Protein AF-A0A124FLL8-F1 (afdb_monomer)

Nearest PDB structures (foldseek):
  5emi-assembly1_A  TM=9.693E-01  e=2.199E-19  Nostoc punctiforme PCC 73102
  4rn7-assembly1_A  TM=9.373E-01  e=1.092E-18  Clostridioides difficile 630
  8c2o-assembly2_B  TM=9.063E-01  e=1.412E-16  Escherichia coli
  8c0j-assembly1_A  TM=9.008E-01  e=1.666E-16  Citrobacter rodentium
  5j72-assembly1_A  TM=9.074E-01  e=5.619E-16  Clostridioides difficile 630

Sequence (461 aa):
VAVVQGDVVNLRSGPGTNYQVTGQVTRGTRLEVLGKSGSWYKIVYAGGKTSWIAGWLVKVENTGAYKPPAQSPSTPTNPSVGKQVAVVQGDVVNLRSGPGTNYQITARTTRGAELEVLGKSGDWYKIAYAGGKTSWIAGWLVKVKTVPVPAPPPQRGSGRPVFELAAETGEGKVVLQIRTPVPVSYKILTLGNPDRLVIDLTGLPDGDLPPGGTLSSPLVTDIRTGWFQRDPMVARVACDLGTSRHAVRYRDTLKDDGQTLEVQLLAVDARRDGKIVLDPGHGGSDPGAIGRAGIREKDVNLAVALECARLLREQGFEVVLTRDADYDLDLYERTEIANGEEATVFVSIHSNSNPDPSKQGVSTYYYAPADDPVLGPQAEQRRQLAECIQDALVAATGRPDLGLYQAKFAVLRTSAMPSVLVEIAFLSNPEEENLLGQEWFQKQAAKAIAQGIISYFAGVN

Secondary structure (DSSP, 8-state):
-EEE-SSEEEEESSSSTTSPEEEEEETT-EEEEEEEETTEEEEEETTTEEEEEEGGGEEE---S---PPPP----------PEEEEEE-SSEEEEESSSSTTSPEEEEEETT-EEEEEEEETTEEEEEETTTEEEEEEGGGEEEEEEPPPPPPPPP-------EEEEEEETTEEEEEEE-SS--EEEEEEETTTTEEEEEEESPPSSPPPP-EE---SSEEEEEEEEEEETTEEEEEEEEESS-GGGEEEEEEE-TTSSEEEEEEEE--HHHH-EEEEEE--BTTB---B-TT--BHHHHHHHHHHHHHHHHHHTT-EEEES-SSS----HHHHHHHHHHTT-SEEEEEEEE--SSTT---EEEEE---TT-TTTGGGHHHHHHHHHHHHHHHHHHH---EEEEEE---HHHHS-SS-EEEEEEEETTSHHHHHHHT-HHHHHHHHHHHHHHHHHHHHT--

Structure (mmCIF, N/CA/C/O backbone):
data_AF-A0A124FLL8-F1
#
_entry.id   AF-A0A124FLL8-F1
#
loop_
_atom_site.group_PDB
_atom_site.id
_atom_site.type_symbol
_atom_site.label_atom_id
_atom_site.label_alt_id
_atom_site.label_comp_id
_atom_site.label_asym_id
_atom_site.label_entity_id
_atom_site.label_seq_id
_atom_site.pdbx_PDB_ins_code
_atom_site.Cartn_x
_atom_site.Cartn_y
_atom_site.Cartn_z
_atom_site.occupancy
_atom_site.B_iso_or_equiv
_atom_site.auth_seq_id
_atom_site.auth_comp_id
_atom_site.auth_asym_id
_atom_site.auth_atom_id
_atom_site.pdbx_PDB_model_num
ATOM 1 N N . VAL A 1 1 ? 57.813 -8.450 -27.093 1.00 87.19 1 VAL A N 1
ATOM 2 C CA . VAL A 1 1 ? 56.593 -9.107 -27.640 1.00 87.19 1 VAL A CA 1
ATOM 3 C C . VAL A 1 1 ? 56.514 -10.527 -27.089 1.00 87.19 1 VAL A C 1
ATOM 5 O O . VAL A 1 1 ? 57.555 -11.156 -26.946 1.00 87.19 1 VAL A O 1
ATOM 8 N N . ALA A 1 2 ? 55.327 -11.026 -26.741 1.00 87.44 2 ALA A N 1
ATOM 9 C CA . ALA A 1 2 ? 55.099 -12.411 -26.325 1.00 87.44 2 ALA A CA 1
ATOM 10 C C . ALA A 1 2 ? 54.582 -13.237 -27.512 1.00 87.44 2 ALA A C 1
ATOM 12 O O . ALA A 1 2 ? 53.578 -12.873 -28.121 1.00 87.44 2 ALA A O 1
ATOM 13 N N . VAL A 1 3 ? 55.263 -14.336 -27.840 1.00 92.31 3 VAL A N 1
ATOM 14 C CA . VAL A 1 3 ? 54.891 -15.251 -28.929 1.00 92.31 3 VAL A CA 1
ATOM 15 C C . VAL A 1 3 ? 54.275 -16.513 -28.343 1.00 92.31 3 VAL A C 1
ATOM 17 O O . VAL A 1 3 ? 54.943 -17.246 -27.610 1.00 92.31 3 VAL A O 1
ATOM 20 N N . VAL A 1 4 ? 53.015 -16.779 -28.672 1.00 91.12 4 VAL A N 1
ATOM 21 C CA . VAL A 1 4 ? 52.245 -17.908 -28.133 1.00 91.12 4 VAL A CA 1
ATOM 22 C C . VAL A 1 4 ? 52.830 -19.245 -28.593 1.00 91.12 4 VAL A C 1
ATOM 24 O O . VAL A 1 4 ? 53.023 -19.461 -29.787 1.00 91.12 4 VAL A O 1
ATOM 27 N N . GLN A 1 5 ? 53.114 -20.142 -27.644 1.00 84.38 5 GLN A N 1
ATOM 28 C CA . GLN A 1 5 ? 53.736 -21.448 -27.908 1.00 84.38 5 GLN A CA 1
ATOM 29 C C . GLN A 1 5 ? 52.750 -22.622 -27.844 1.00 84.38 5 GLN A C 1
ATOM 31 O O . GLN A 1 5 ? 53.028 -23.662 -28.434 1.00 84.38 5 GLN A O 1
ATOM 36 N N . GLY A 1 6 ? 51.617 -22.464 -27.152 1.00 66.00 6 GLY A N 1
ATOM 37 C CA . GLY A 1 6 ? 50.551 -23.471 -27.098 1.00 66.00 6 GLY A CA 1
ATOM 38 C C . GLY A 1 6 ? 49.568 -23.349 -28.263 1.00 66.00 6 GLY A C 1
ATOM 39 O O . GLY A 1 6 ? 49.352 -22.249 -28.768 1.00 66.00 6 GLY A O 1
ATOM 40 N N . ASP A 1 7 ? 48.954 -24.462 -28.668 1.00 66.31 7 ASP A N 1
ATOM 41 C CA . ASP A 1 7 ? 48.040 -24.513 -29.821 1.00 66.31 7 ASP A CA 1
ATOM 42 C C . ASP A 1 7 ? 46.820 -23.598 -29.639 1.00 66.31 7 ASP A C 1
ATOM 44 O O . ASP A 1 7 ? 46.488 -22.832 -30.544 1.00 66.31 7 ASP A O 1
ATOM 48 N N . VAL A 1 8 ? 46.233 -23.592 -28.436 1.00 78.38 8 VAL A N 1
ATOM 49 C CA . VAL A 1 8 ? 45.227 -22.618 -27.988 1.00 78.38 8 VAL A CA 1
ATOM 50 C C . VAL A 1 8 ? 45.536 -22.209 -26.550 1.00 78.38 8 VAL A C 1
ATOM 52 O O . VAL A 1 8 ? 45.627 -23.049 -25.656 1.00 78.38 8 VAL A O 1
ATOM 55 N N . VAL A 1 9 ? 45.688 -20.909 -26.310 1.00 75.62 9 VAL A N 1
ATOM 56 C CA . VAL A 1 9 ? 46.027 -20.339 -25.003 1.00 75.62 9 VAL A CA 1
ATOM 57 C C . VAL A 1 9 ? 44.953 -19.353 -24.562 1.00 75.62 9 VAL A C 1
ATOM 59 O O . VAL A 1 9 ? 44.584 -18.439 -25.297 1.00 75.62 9 VAL A O 1
ATOM 62 N N . ASN A 1 10 ? 44.466 -19.532 -23.334 1.00 81.88 10 ASN A N 1
ATOM 63 C CA . ASN A 1 10 ? 43.477 -18.648 -22.722 1.00 81.88 10 ASN A CA 1
ATOM 64 C C . ASN A 1 10 ? 44.103 -17.308 -22.315 1.00 81.88 10 ASN A C 1
ATOM 66 O O . ASN A 1 10 ? 45.117 -17.271 -21.615 1.00 81.88 10 ASN A O 1
ATOM 70 N N . LEU A 1 11 ? 43.428 -16.225 -22.683 1.00 87.31 11 LEU A N 1
ATOM 71 C CA . LEU A 1 11 ? 43.628 -14.883 -22.154 1.00 87.31 11 LEU A CA 1
ATOM 72 C C . LEU A 1 11 ? 42.680 -14.662 -20.971 1.00 87.31 11 LEU A C 1
ATOM 74 O O . LEU A 1 11 ? 41.550 -15.152 -20.995 1.00 87.31 11 LEU A O 1
ATOM 78 N N . ARG A 1 12 ? 43.116 -13.949 -19.932 1.00 85.06 12 ARG A N 1
ATOM 79 C CA . ARG A 1 12 ? 42.357 -13.781 -18.683 1.00 85.06 12 ARG A CA 1
ATOM 80 C C . ARG A 1 12 ? 42.220 -12.330 -18.242 1.00 85.06 12 ARG A C 1
ATOM 82 O O . ARG A 1 12 ? 43.020 -11.472 -18.611 1.00 85.06 12 ARG A O 1
ATOM 89 N N . SER A 1 13 ? 41.215 -12.064 -17.411 1.00 77.94 13 SER A N 1
ATOM 90 C CA . SER A 1 13 ? 40.961 -10.734 -16.844 1.00 77.94 13 SER A CA 1
ATOM 91 C C . SER A 1 13 ? 41.999 -10.297 -15.800 1.00 77.94 13 SER A C 1
ATOM 93 O O . SER A 1 13 ? 42.148 -9.100 -15.569 1.00 77.94 13 SER A O 1
ATOM 95 N N . GLY A 1 14 ? 42.769 -11.227 -15.222 1.00 62.53 14 GLY A N 1
ATOM 96 C CA . GLY A 1 14 ? 43.824 -10.947 -14.240 1.00 62.53 14 GLY A CA 1
ATOM 97 C C . GLY A 1 14 ? 44.962 -11.983 -14.239 1.00 62.53 14 GLY A C 1
ATOM 98 O O . GLY A 1 14 ? 44.850 -13.018 -14.905 1.00 62.53 14 GLY A O 1
ATOM 99 N N . PRO A 1 15 ? 46.069 -11.714 -13.516 1.00 64.06 15 PRO A N 1
ATOM 100 C CA . PRO A 1 15 ? 47.285 -12.533 -13.510 1.00 64.06 15 PRO A CA 1
ATOM 101 C C . PRO A 1 15 ? 47.150 -13.792 -12.634 1.00 64.06 15 PRO A C 1
ATOM 103 O O . PRO A 1 15 ? 47.806 -13.934 -11.603 1.00 64.06 15 PRO A O 1
ATOM 106 N N . GLY A 1 16 ? 46.288 -14.722 -13.041 1.00 57.22 16 GLY A N 1
ATOM 107 C CA . GLY A 1 16 ? 46.071 -15.985 -12.336 1.00 57.22 16 GLY A CA 1
ATOM 108 C C . GLY A 1 16 ? 45.095 -16.908 -13.061 1.00 57.22 16 GLY A C 1
ATOM 109 O O . GLY A 1 16 ? 44.258 -16.467 -13.847 1.00 57.22 16 GLY A O 1
ATOM 110 N N . THR A 1 17 ? 45.176 -18.213 -12.798 1.00 64.31 17 THR A N 1
ATOM 111 C CA . THR A 1 17 ? 44.283 -19.214 -13.413 1.00 64.31 17 THR A CA 1
ATOM 112 C C . THR A 1 17 ? 42.849 -19.165 -12.876 1.00 64.31 17 THR A C 1
ATOM 114 O O . THR A 1 17 ? 41.950 -19.704 -13.518 1.00 64.31 17 THR A O 1
ATOM 117 N N . ASN A 1 18 ? 42.629 -18.495 -11.744 1.00 54.81 18 ASN A N 1
ATOM 118 C CA . ASN A 1 18 ? 41.326 -18.247 -11.123 1.00 54.81 18 ASN A CA 1
ATOM 119 C C . ASN A 1 18 ? 40.569 -17.047 -11.725 1.00 54.81 18 ASN A C 1
ATOM 121 O O . ASN A 1 18 ? 39.385 -16.878 -11.449 1.00 54.81 18 ASN A O 1
ATOM 125 N N . TYR A 1 19 ? 41.218 -16.225 -12.556 1.00 56.25 19 TYR A N 1
ATOM 126 C CA . TYR A 1 19 ? 40.573 -15.094 -13.227 1.00 56.25 19 TYR A CA 1
ATOM 127 C C . TYR A 1 19 ? 39.803 -15.536 -14.475 1.00 56.25 19 TYR A C 1
ATOM 129 O O . TYR A 1 19 ? 40.211 -16.469 -15.172 1.00 56.25 19 TYR A O 1
ATOM 137 N N . GLN A 1 20 ? 38.702 -14.845 -14.777 1.00 61.84 20 GLN A N 1
ATOM 138 C CA . GLN A 1 20 ? 37.812 -15.150 -15.903 1.00 61.84 20 GLN A CA 1
ATOM 139 C C . GLN A 1 20 ? 38.567 -15.160 -17.238 1.00 61.84 20 GLN A C 1
ATOM 141 O O . GLN A 1 20 ? 39.425 -14.310 -17.478 1.00 61.84 20 GLN A O 1
ATOM 146 N N . VAL A 1 21 ? 38.246 -16.115 -18.114 1.00 73.62 21 VAL A N 1
ATOM 147 C CA . VAL A 1 21 ? 38.813 -16.177 -19.470 1.00 73.62 21 VAL A CA 1
ATOM 148 C C . VAL A 1 21 ? 38.137 -15.112 -20.331 1.00 73.62 21 VAL A C 1
ATOM 150 O O . VAL A 1 21 ? 36.924 -15.124 -20.499 1.00 73.62 21 VAL A O 1
ATOM 153 N N . THR A 1 22 ? 38.923 -14.188 -20.874 1.00 68.62 22 THR A N 1
ATOM 154 C CA . THR A 1 22 ? 38.450 -13.046 -21.674 1.00 68.62 22 THR A CA 1
ATOM 155 C C . THR A 1 22 ? 38.654 -13.242 -23.174 1.00 68.62 22 THR A C 1
ATOM 157 O O . THR A 1 22 ? 38.158 -12.448 -23.965 1.00 68.62 22 THR A O 1
ATOM 160 N N . GLY A 1 23 ? 39.388 -14.279 -23.578 1.00 77.44 23 GLY A N 1
ATOM 161 C CA . GLY A 1 23 ? 39.629 -14.613 -24.978 1.00 77.44 23 GLY A CA 1
ATOM 162 C C . GLY A 1 23 ? 40.570 -15.803 -25.129 1.00 77.44 23 GLY A C 1
ATOM 163 O O . GLY A 1 23 ? 41.055 -16.351 -24.140 1.00 77.44 23 GLY A O 1
ATOM 164 N N . GLN A 1 24 ? 40.844 -16.196 -26.369 1.00 80.94 24 GLN A N 1
ATOM 165 C CA . GLN A 1 24 ? 41.816 -17.238 -26.697 1.00 80.94 24 GLN A CA 1
ATOM 166 C C . GLN A 1 24 ? 42.682 -16.796 -27.872 1.00 80.94 24 GLN A C 1
ATOM 168 O O . GLN A 1 24 ? 42.224 -16.071 -28.754 1.00 80.94 24 GLN A O 1
ATOM 173 N N . VAL A 1 25 ? 43.935 -17.234 -27.870 1.00 81.75 25 VAL A N 1
ATOM 174 C CA . VAL A 1 25 ? 44.918 -16.977 -28.928 1.00 81.75 25 VAL A CA 1
ATOM 175 C C . VAL A 1 25 ? 45.597 -18.279 -29.313 1.00 81.75 25 VAL A C 1
ATOM 177 O O . VAL A 1 25 ? 45.772 -19.160 -28.474 1.00 81.75 25 VAL A O 1
ATOM 180 N N . THR A 1 26 ? 45.982 -18.412 -30.575 1.00 84.25 26 THR A N 1
ATOM 181 C CA . THR A 1 26 ? 46.600 -19.637 -31.091 1.00 84.25 26 THR A CA 1
ATOM 182 C C . THR A 1 26 ? 48.111 -19.505 -31.196 1.00 84.25 26 THR A C 1
ATOM 184 O O . THR A 1 26 ? 48.662 -18.397 -31.184 1.00 84.25 26 THR A O 1
ATOM 187 N N . ARG A 1 27 ? 48.792 -20.645 -31.319 1.00 85.12 27 ARG A N 1
ATOM 188 C CA . ARG A 1 27 ? 50.244 -20.727 -31.516 1.00 85.12 27 ARG A CA 1
ATOM 189 C C . ARG A 1 27 ? 50.741 -19.783 -32.610 1.00 85.12 27 ARG A C 1
ATOM 191 O O . ARG A 1 27 ? 50.120 -19.646 -33.658 1.00 85.12 27 ARG A O 1
ATOM 198 N N . GLY A 1 28 ? 51.872 -19.132 -32.356 1.00 81.50 28 GLY A N 1
ATOM 199 C CA . GLY A 1 28 ? 52.483 -18.160 -33.263 1.00 81.50 28 GLY A CA 1
ATOM 200 C C . GLY A 1 28 ? 51.898 -16.748 -33.168 1.00 81.50 28 GLY A C 1
ATOM 201 O O . GLY A 1 28 ? 52.504 -15.818 -33.698 1.00 81.50 28 GLY A O 1
ATOM 202 N N . THR A 1 29 ? 50.786 -16.548 -32.447 1.00 85.94 29 THR A N 1
ATOM 203 C CA . THR A 1 29 ? 50.232 -15.208 -32.213 1.00 85.94 29 THR A CA 1
ATOM 204 C C . THR A 1 29 ? 51.251 -14.349 -31.461 1.00 85.94 29 THR A C 1
ATOM 206 O O . THR A 1 29 ? 51.805 -14.771 -30.443 1.00 85.94 29 THR A O 1
ATOM 209 N N . ARG A 1 30 ? 51.506 -13.137 -31.966 1.00 87.06 30 ARG A N 1
ATOM 210 C CA . ARG A 1 30 ? 52.447 -12.167 -31.391 1.00 87.06 30 ARG A CA 1
ATOM 211 C C . ARG A 1 30 ? 51.663 -11.078 -30.669 1.00 87.06 30 ARG A C 1
ATOM 213 O O . ARG A 1 30 ? 50.846 -10.401 -31.283 1.00 87.06 30 ARG A O 1
ATOM 220 N N . LEU A 1 31 ? 51.910 -10.922 -29.374 1.00 86.44 31 LEU A N 1
ATOM 221 C CA . LEU A 1 31 ? 51.187 -9.996 -28.505 1.00 86.44 31 LEU A CA 1
ATOM 222 C C . LEU A 1 31 ? 52.146 -8.967 -27.910 1.00 86.44 31 LEU A C 1
ATOM 224 O O . LEU A 1 31 ? 53.222 -9.309 -27.405 1.00 86.44 31 LEU A O 1
ATOM 228 N N . GLU A 1 32 ? 51.770 -7.694 -27.967 1.00 86.44 32 GLU A N 1
ATOM 229 C CA . GLU A 1 32 ? 52.513 -6.639 -27.283 1.00 86.44 32 GLU A CA 1
ATOM 230 C C . GLU A 1 32 ? 52.414 -6.850 -25.772 1.00 86.44 32 GLU A C 1
ATOM 232 O O . GLU A 1 32 ? 51.330 -7.122 -25.265 1.00 86.44 32 GLU A O 1
ATOM 237 N N . VAL A 1 33 ? 53.540 -6.746 -25.062 1.00 86.38 33 VAL A N 1
ATOM 238 C CA . VAL A 1 33 ? 53.599 -6.921 -23.606 1.00 86.38 33 VAL A CA 1
ATOM 239 C C . VAL A 1 33 ? 53.700 -5.546 -22.967 1.00 86.38 33 VAL A C 1
ATOM 241 O O . VAL A 1 33 ? 54.680 -4.843 -23.187 1.00 86.38 33 VAL A O 1
ATOM 244 N N . LEU A 1 34 ? 52.706 -5.198 -22.154 1.00 76.94 34 LEU A N 1
ATOM 245 C CA . LEU A 1 34 ? 52.627 -3.931 -21.424 1.00 76.94 34 LEU A CA 1
ATOM 246 C C . LEU A 1 34 ? 53.235 -4.013 -20.021 1.00 76.94 34 LEU A C 1
ATOM 248 O O . LEU A 1 34 ? 53.558 -2.994 -19.422 1.00 76.94 34 LEU A O 1
ATOM 252 N N . GLY A 1 35 ? 53.349 -5.217 -19.460 1.00 69.19 35 GLY A N 1
ATOM 253 C CA . GLY A 1 35 ? 53.880 -5.412 -18.115 1.00 69.19 35 GLY A CA 1
ATOM 254 C C . GLY A 1 35 ? 53.844 -6.868 -17.666 1.00 69.19 35 GLY A C 1
ATOM 255 O O . GLY A 1 35 ? 53.319 -7.739 -18.363 1.00 69.19 35 GLY A O 1
ATOM 256 N N . LYS A 1 36 ? 54.405 -7.136 -16.487 1.00 81.12 36 LYS A N 1
ATOM 257 C CA . LYS A 1 36 ? 54.478 -8.471 -15.881 1.00 81.12 36 LYS A CA 1
ATOM 258 C C . LYS A 1 36 ? 54.015 -8.405 -14.427 1.00 81.12 36 LYS A C 1
ATOM 260 O O . LYS A 1 36 ? 54.376 -7.474 -13.717 1.00 81.12 36 LYS A O 1
ATOM 265 N N . SER A 1 37 ? 53.248 -9.400 -13.990 1.00 56.81 37 SER A N 1
ATOM 266 C CA . SER A 1 37 ? 52.902 -9.610 -12.581 1.00 56.81 37 SER A CA 1
ATOM 267 C C . SER A 1 37 ? 53.002 -11.099 -12.268 1.00 56.81 37 SER A C 1
ATOM 269 O O . SER A 1 37 ? 52.331 -11.922 -12.894 1.00 56.81 37 SER A O 1
ATOM 271 N N . GLY A 1 38 ? 53.919 -11.461 -11.367 1.00 76.44 38 GLY A N 1
ATOM 272 C CA . GLY A 1 38 ? 54.286 -12.857 -11.122 1.00 76.44 38 GLY A CA 1
ATOM 273 C C . GLY A 1 38 ? 54.686 -13.580 -12.415 1.00 76.44 38 GLY A C 1
ATOM 274 O O . GLY A 1 38 ? 55.492 -13.081 -13.199 1.00 76.44 38 GLY A O 1
ATOM 275 N N . SER A 1 39 ? 54.091 -14.745 -12.665 1.00 75.94 39 SER A N 1
ATOM 276 C CA . SER A 1 39 ? 54.329 -15.548 -13.875 1.00 75.94 39 SER A CA 1
ATOM 277 C C . SER A 1 39 ? 53.409 -15.187 -15.051 1.00 75.94 39 SER A C 1
ATOM 279 O O . SER A 1 39 ? 53.240 -16.003 -15.952 1.00 75.94 39 SER A O 1
ATOM 281 N N . TRP A 1 40 ? 52.797 -13.998 -15.059 1.00 86.94 40 TRP A N 1
ATOM 282 C CA . TRP A 1 40 ? 51.835 -13.560 -16.078 1.00 86.94 40 TRP A CA 1
ATOM 283 C C . TRP A 1 40 ? 52.269 -12.271 -16.773 1.00 86.94 40 TRP A C 1
ATOM 285 O O . TRP A 1 40 ? 52.840 -11.376 -16.147 1.00 86.94 40 TRP A O 1
ATOM 295 N N . TYR A 1 41 ? 51.937 -12.153 -18.058 1.00 84.50 41 TYR A N 1
ATOM 296 C CA . TYR A 1 41 ? 52.172 -10.953 -18.860 1.00 84.50 41 TYR A CA 1
ATOM 297 C C . TYR A 1 41 ? 50.857 -10.248 -19.178 1.00 84.50 41 TYR A C 1
ATOM 299 O O . TYR A 1 41 ? 49.911 -10.883 -19.645 1.00 84.50 41 TYR A O 1
ATOM 307 N N . LYS A 1 42 ? 50.812 -8.931 -18.957 1.00 85.31 42 LYS A N 1
ATOM 308 C CA . LYS A 1 42 ? 49.734 -8.065 -19.438 1.00 85.31 42 LYS A CA 1
ATOM 309 C C . LYS A 1 42 ? 50.007 -7.741 -20.899 1.00 85.31 42 LYS A C 1
ATOM 311 O O . LYS A 1 42 ? 51.104 -7.285 -21.221 1.00 85.31 42 LYS A O 1
ATOM 316 N N . ILE A 1 43 ? 49.034 -7.981 -21.767 1.00 91.38 43 ILE A N 1
ATOM 317 C CA . ILE A 1 43 ? 49.177 -7.870 -23.216 1.00 91.38 43 ILE A CA 1
ATOM 318 C C . ILE A 1 43 ? 48.090 -7.006 -23.848 1.00 91.38 43 ILE A C 1
ATOM 320 O O . ILE A 1 43 ? 47.019 -6.847 -23.262 1.00 91.38 43 ILE A O 1
ATOM 324 N N . VAL A 1 44 ? 48.358 -6.475 -25.042 1.00 80.19 44 VAL A N 1
ATOM 325 C CA . VAL A 1 44 ? 47.338 -5.897 -25.934 1.00 80.19 44 VAL A CA 1
ATOM 326 C C . VAL A 1 44 ? 46.910 -6.958 -26.944 1.00 80.19 44 VAL A C 1
ATOM 328 O O . VAL A 1 44 ? 47.756 -7.606 -27.560 1.00 80.19 44 VAL A O 1
ATOM 331 N N . TYR A 1 45 ? 45.603 -7.133 -27.131 1.00 73.50 45 TYR A N 1
ATOM 332 C CA . TYR A 1 45 ? 45.029 -7.998 -28.160 1.00 73.50 45 TYR A CA 1
ATOM 333 C C . TYR A 1 45 ? 43.843 -7.314 -28.858 1.00 73.50 45 TYR A C 1
ATOM 335 O O . TYR A 1 45 ? 43.325 -6.318 -28.361 1.00 73.50 45 TYR A O 1
ATOM 343 N N . ALA A 1 46 ? 43.474 -7.830 -30.038 1.00 54.72 46 ALA A N 1
ATOM 344 C CA . ALA A 1 46 ? 42.323 -7.468 -30.883 1.00 54.72 46 ALA A CA 1
ATOM 345 C C . ALA A 1 46 ? 41.611 -6.133 -30.551 1.00 54.72 46 ALA A C 1
ATOM 347 O O . ALA A 1 46 ? 40.828 -6.038 -29.605 1.00 54.72 46 ALA A O 1
ATOM 348 N N . GLY A 1 47 ? 41.843 -5.105 -31.375 1.00 60.50 47 GLY A N 1
ATOM 349 C CA . GLY A 1 47 ? 41.177 -3.803 -31.232 1.00 60.50 47 GLY A CA 1
ATOM 350 C C . GLY A 1 47 ? 41.694 -2.938 -30.075 1.00 60.50 47 GLY A C 1
ATOM 351 O O . GLY A 1 47 ? 40.977 -2.054 -29.623 1.00 60.50 47 GLY A O 1
ATOM 352 N N . GLY A 1 48 ? 42.910 -3.195 -29.576 1.00 67.75 48 GLY A N 1
ATOM 353 C CA . GLY A 1 48 ? 43.552 -2.380 -28.535 1.00 67.75 48 GLY A CA 1
ATOM 354 C C . GLY A 1 48 ? 43.163 -2.736 -27.094 1.00 67.75 48 GLY A C 1
ATOM 355 O O . GLY A 1 48 ? 43.546 -2.028 -26.166 1.00 67.75 48 GLY A O 1
ATOM 356 N N . LYS A 1 49 ? 42.424 -3.831 -26.874 1.00 72.50 49 LYS A N 1
ATOM 357 C CA . LYS A 1 49 ? 42.006 -4.275 -25.535 1.00 72.50 49 LYS A CA 1
ATOM 358 C C . LYS A 1 49 ? 43.167 -4.920 -24.779 1.00 72.50 49 LYS A C 1
ATOM 360 O O . LYS A 1 49 ? 44.008 -5.588 -25.375 1.00 72.50 49 LYS A O 1
ATOM 365 N N . THR A 1 50 ? 43.194 -4.774 -23.452 1.00 83.25 50 THR A N 1
ATOM 366 C CA . THR A 1 50 ? 44.228 -5.404 -22.609 1.00 83.25 50 THR A CA 1
ATOM 367 C C . THR A 1 50 ? 43.732 -6.681 -21.933 1.00 83.25 50 THR A C 1
ATOM 369 O O . THR A 1 50 ? 42.554 -6.801 -21.601 1.00 83.25 50 THR A O 1
ATOM 372 N N . SER A 1 51 ? 44.620 -7.658 -21.751 1.00 85.44 51 SER A N 1
ATOM 373 C CA . SER A 1 51 ? 44.329 -8.927 -21.068 1.00 85.44 51 SER A CA 1
ATOM 374 C C . SER A 1 51 ? 45.607 -9.557 -20.498 1.00 85.44 51 SER A C 1
ATOM 376 O O . SER A 1 51 ? 46.688 -8.990 -20.646 1.00 85.44 51 SER A O 1
ATOM 378 N N . TRP A 1 52 ? 45.501 -10.704 -19.828 1.00 90.06 52 TRP A N 1
ATOM 379 C CA . TRP A 1 52 ? 46.614 -11.419 -19.207 1.00 90.06 52 TRP A CA 1
ATOM 380 C C . TRP A 1 52 ? 46.836 -12.791 -19.836 1.00 90.06 52 TRP A C 1
ATOM 382 O O . TRP A 1 52 ? 45.892 -13.554 -20.030 1.00 90.06 52 TRP A O 1
ATOM 392 N N . ILE A 1 53 ? 48.096 -13.127 -20.105 1.00 92.56 53 ILE A N 1
ATOM 393 C CA . ILE A 1 53 ? 48.510 -14.433 -20.625 1.00 92.56 53 ILE A CA 1
ATOM 394 C C . ILE A 1 53 ? 49.557 -15.073 -19.712 1.00 92.56 53 ILE A C 1
ATOM 396 O O . ILE A 1 53 ? 50.422 -14.394 -19.151 1.00 92.56 53 ILE A O 1
ATOM 400 N N . ALA A 1 54 ? 49.463 -16.391 -19.549 1.00 82.19 54 ALA A N 1
ATOM 401 C CA . ALA A 1 54 ? 50.378 -17.157 -18.719 1.00 82.19 54 ALA A CA 1
ATOM 402 C C . ALA A 1 54 ? 51.784 -17.186 -19.334 1.00 82.19 54 ALA A C 1
ATOM 404 O O . ALA A 1 54 ? 51.967 -17.587 -20.484 1.00 82.19 54 ALA A O 1
ATOM 405 N N . GLY A 1 55 ? 52.789 -16.790 -18.555 1.00 81.06 55 GLY A N 1
ATOM 406 C CA . GLY A 1 55 ? 54.170 -16.632 -19.009 1.00 81.06 55 GLY A CA 1
ATOM 407 C C . GLY A 1 55 ? 54.837 -17.928 -19.459 1.00 81.06 55 GLY A C 1
ATOM 408 O O . GLY A 1 55 ? 55.691 -17.890 -20.332 1.00 81.06 55 GLY A O 1
ATOM 409 N N . TRP A 1 56 ? 54.408 -19.077 -18.933 1.00 87.31 56 TRP A N 1
ATOM 410 C CA . TRP A 1 56 ? 54.912 -20.395 -19.336 1.00 87.31 56 TRP A CA 1
ATOM 411 C C . TRP A 1 56 ? 54.317 -20.912 -20.657 1.00 87.31 56 TRP A C 1
ATOM 413 O O . TRP A 1 56 ? 54.744 -21.951 -21.148 1.00 87.31 56 TRP A O 1
ATOM 423 N N . LEU A 1 57 ? 53.343 -20.205 -21.245 1.00 87.56 57 LEU A N 1
ATOM 424 C CA . LEU A 1 57 ? 52.730 -20.549 -22.538 1.00 87.56 57 LEU A CA 1
ATOM 425 C C . LEU A 1 57 ? 53.187 -19.628 -23.678 1.00 87.56 57 LEU A C 1
ATOM 427 O O . LEU A 1 57 ? 52.691 -19.731 -24.804 1.00 87.56 57 LEU A O 1
ATOM 431 N N . VAL A 1 58 ? 54.127 -18.723 -23.397 1.00 90.94 58 VAL A N 1
ATOM 432 C CA . VAL A 1 58 ? 54.654 -17.755 -24.357 1.00 90.94 58 VAL A CA 1
ATOM 433 C C . VAL A 1 58 ? 56.177 -17.707 -24.306 1.00 90.94 58 VAL A C 1
ATOM 435 O O . VAL A 1 58 ? 56.788 -17.840 -23.251 1.00 90.94 58 VAL A O 1
ATOM 438 N N . LYS A 1 59 ? 56.801 -17.458 -25.457 1.00 92.44 59 LYS A N 1
ATOM 439 C CA . LYS A 1 59 ? 58.215 -17.095 -25.551 1.00 92.44 59 LYS A CA 1
ATOM 440 C C . LYS A 1 59 ? 58.299 -15.581 -25.699 1.00 92.44 59 LYS A C 1
ATOM 442 O O . LYS A 1 59 ? 57.736 -15.028 -26.643 1.00 92.44 59 LYS A O 1
ATOM 447 N N . VAL A 1 60 ? 58.953 -14.902 -24.761 1.00 85.19 60 VAL A N 1
ATOM 448 C CA . VAL A 1 60 ? 59.133 -13.447 -24.840 1.00 85.19 60 VAL A CA 1
ATOM 449 C C . VAL A 1 60 ? 60.382 -13.133 -25.652 1.00 85.19 60 VAL A C 1
ATOM 451 O O . VAL A 1 60 ? 61.471 -13.602 -25.339 1.00 85.19 60 VAL A O 1
ATOM 454 N N . GLU A 1 61 ? 60.205 -12.325 -26.691 1.00 86.62 61 GLU A N 1
ATOM 455 C CA . GLU A 1 61 ? 61.276 -11.826 -27.549 1.00 86.62 61 GLU A CA 1
ATOM 456 C C . GLU A 1 61 ? 61.432 -10.316 -27.324 1.00 86.62 61 GLU A C 1
ATOM 458 O O . GLU A 1 61 ? 60.456 -9.553 -27.417 1.00 86.62 61 GLU A O 1
ATOM 463 N N . ASN A 1 62 ? 62.661 -9.879 -27.031 1.00 60.19 62 ASN A N 1
ATOM 464 C CA . ASN A 1 62 ? 63.032 -8.466 -27.001 1.00 60.19 62 ASN A CA 1
ATOM 465 C C . ASN A 1 62 ? 63.298 -7.994 -28.430 1.00 60.19 62 ASN A C 1
ATOM 467 O O . ASN A 1 62 ? 64.427 -7.975 -28.907 1.00 60.19 62 ASN A O 1
ATOM 471 N N . THR A 1 63 ? 62.226 -7.637 -29.123 1.00 50.88 63 THR A N 1
ATOM 472 C CA . THR A 1 63 ? 62.285 -6.952 -30.413 1.00 50.88 63 THR A CA 1
ATOM 473 C C . THR A 1 63 ? 61.773 -5.533 -30.205 1.00 50.88 63 THR A C 1
ATOM 475 O O . THR A 1 63 ? 60.671 -5.367 -29.674 1.00 50.88 63 THR A O 1
ATOM 478 N N . GLY A 1 64 ? 62.570 -4.529 -30.584 1.00 46.06 64 GLY A N 1
ATOM 479 C CA . GLY A 1 64 ? 62.176 -3.117 -30.565 1.00 46.06 64 GLY A CA 1
ATOM 480 C C . GLY A 1 64 ? 60.849 -2.859 -31.293 1.00 46.06 64 GLY A C 1
ATOM 481 O O . GLY A 1 64 ? 60.407 -3.682 -32.094 1.00 46.06 64 GLY A O 1
ATOM 482 N N . ALA A 1 65 ? 60.214 -1.736 -30.941 1.00 42.16 65 ALA A N 1
ATOM 483 C CA . ALA A 1 65 ? 58.857 -1.299 -31.290 1.00 42.16 65 ALA A CA 1
ATOM 484 C C . ALA A 1 65 ? 58.237 -1.948 -32.550 1.00 42.16 65 ALA A C 1
ATOM 486 O O . ALA A 1 65 ? 58.576 -1.609 -33.683 1.00 42.16 65 ALA A O 1
ATOM 487 N N . TYR A 1 66 ? 57.275 -2.850 -32.337 1.00 38.72 66 TYR A N 1
ATOM 488 C CA . TYR A 1 66 ? 56.428 -3.414 -33.389 1.00 38.72 66 TYR A CA 1
ATOM 489 C C . TYR A 1 66 ? 55.206 -2.509 -33.604 1.00 38.72 66 TYR A C 1
ATOM 491 O O . TYR A 1 66 ? 54.474 -2.231 -32.658 1.00 38.72 66 TYR A O 1
ATOM 499 N N . LYS A 1 67 ? 54.981 -2.062 -34.845 1.00 35.50 67 LYS A N 1
ATOM 500 C CA . LYS A 1 67 ? 53.827 -1.249 -35.269 1.00 35.50 67 LYS A CA 1
ATOM 501 C C . LYS A 1 67 ? 52.918 -2.122 -36.158 1.00 35.50 67 LYS A C 1
ATOM 503 O O . LYS A 1 67 ? 53.449 -2.753 -37.074 1.00 35.50 67 LYS A O 1
ATOM 508 N N . PRO A 1 68 ? 51.596 -2.210 -35.918 1.00 32.78 68 PRO A N 1
ATOM 509 C CA . PRO A 1 68 ? 50.726 -3.095 -36.695 1.00 32.78 68 PRO A CA 1
ATOM 510 C C . PRO A 1 68 ? 50.517 -2.589 -38.142 1.00 32.78 68 PRO A C 1
ATOM 512 O O . PRO A 1 68 ? 50.553 -1.374 -38.354 1.00 32.78 68 PRO A O 1
ATOM 515 N N . PRO A 1 69 ? 50.290 -3.471 -39.143 1.00 29.69 69 PRO A N 1
ATOM 516 C CA . PRO A 1 69 ? 50.137 -3.060 -40.540 1.00 29.69 69 PRO A CA 1
ATOM 517 C C . PRO A 1 69 ? 48.767 -2.423 -40.825 1.00 29.69 69 PRO A C 1
ATOM 519 O O . PRO A 1 69 ? 47.746 -2.842 -40.280 1.00 29.69 69 PRO A O 1
ATOM 522 N N . ALA A 1 70 ? 48.771 -1.430 -41.718 1.00 28.89 70 ALA A N 1
ATOM 523 C CA . ALA A 1 70 ? 47.608 -0.696 -42.214 1.00 28.89 70 ALA A CA 1
ATOM 524 C C . ALA A 1 70 ? 46.807 -1.474 -43.282 1.00 28.89 70 ALA A C 1
ATOM 526 O O . ALA A 1 70 ? 47.359 -2.283 -44.025 1.00 28.89 70 ALA A O 1
ATOM 527 N N . GLN A 1 71 ? 45.502 -1.187 -43.362 1.00 34.97 71 GLN A N 1
ATOM 528 C CA . GLN A 1 71 ? 44.551 -1.710 -44.356 1.00 34.97 71 GLN A CA 1
ATOM 529 C C . GLN A 1 71 ? 44.814 -1.197 -45.784 1.00 34.97 71 GLN A C 1
ATOM 531 O O . GLN A 1 71 ? 45.231 -0.054 -45.956 1.00 34.97 71 GLN A O 1
ATOM 536 N N . SER A 1 72 ? 44.439 -1.994 -46.795 1.00 24.39 72 SER A N 1
ATOM 537 C CA . SER A 1 72 ? 44.000 -1.581 -48.152 1.00 24.39 72 SER A CA 1
ATOM 538 C C . SER A 1 72 ? 43.448 -2.800 -48.923 1.00 24.39 72 SER A C 1
ATOM 540 O O . SER A 1 72 ? 43.887 -3.910 -48.625 1.00 24.39 72 SER A O 1
ATOM 542 N N . PRO A 1 73 ? 42.646 -2.655 -49.999 1.00 30.25 73 PRO A N 1
ATOM 543 C CA . PRO A 1 73 ? 41.522 -1.748 -50.264 1.00 30.25 73 PRO A CA 1
ATOM 544 C C . PRO A 1 73 ? 40.217 -2.520 -50.614 1.00 30.25 73 PRO A C 1
ATOM 546 O O . PRO A 1 73 ? 40.225 -3.714 -50.902 1.00 30.25 73 PRO A O 1
ATOM 549 N N . SER A 1 74 ? 39.077 -1.828 -50.604 1.00 35.62 74 SER A N 1
ATOM 550 C CA . SER A 1 74 ? 37.766 -2.327 -51.045 1.00 35.62 74 SER A CA 1
ATOM 551 C C . SER A 1 74 ? 37.611 -2.314 -52.571 1.00 35.62 74 SER A C 1
ATOM 553 O O . SER A 1 74 ? 38.023 -1.362 -53.231 1.00 35.62 74 SER A O 1
ATOM 555 N N . THR A 1 75 ? 36.948 -3.327 -53.141 1.00 22.75 75 THR A N 1
ATOM 556 C CA . THR A 1 75 ? 36.103 -3.217 -54.356 1.00 22.75 75 THR A CA 1
ATOM 557 C C . THR A 1 75 ? 35.206 -4.465 -54.503 1.00 22.75 75 THR A C 1
ATOM 559 O O . THR A 1 75 ? 35.403 -5.437 -53.777 1.00 22.75 75 THR A O 1
ATOM 562 N N . PRO A 1 76 ? 34.110 -4.399 -55.282 1.00 42.84 76 PRO A N 1
ATOM 563 C CA . PRO A 1 76 ? 32.756 -4.621 -54.792 1.00 42.84 76 PRO A CA 1
ATOM 564 C C . PRO A 1 76 ? 32.228 -6.018 -55.132 1.00 42.84 76 PRO A C 1
ATOM 566 O O . PRO A 1 76 ? 32.608 -6.586 -56.150 1.00 42.84 76 PRO A O 1
ATOM 569 N N . THR A 1 77 ? 31.288 -6.536 -54.340 1.00 25.11 77 THR A N 1
ATOM 570 C CA . THR A 1 77 ? 30.128 -7.325 -54.810 1.00 25.11 77 THR A CA 1
ATOM 571 C C . THR A 1 77 ? 29.278 -7.760 -53.620 1.00 25.11 77 THR A C 1
ATOM 573 O O . THR A 1 77 ? 29.771 -8.332 -52.653 1.00 25.11 77 THR A O 1
ATOM 576 N N . ASN A 1 78 ? 27.975 -7.497 -53.707 1.00 36.66 78 ASN A N 1
ATOM 577 C CA . ASN A 1 78 ? 26.968 -8.222 -52.939 1.00 36.66 78 ASN A CA 1
ATOM 578 C C . ASN A 1 78 ? 27.044 -9.705 -53.340 1.00 36.66 78 ASN A C 1
ATOM 580 O O . ASN A 1 78 ? 27.022 -10.009 -54.535 1.00 36.66 78 ASN A O 1
ATOM 584 N N . PRO A 1 79 ? 27.075 -10.619 -52.364 1.00 32.84 79 PRO A N 1
ATOM 585 C CA . PRO A 1 79 ? 25.997 -11.594 -52.305 1.00 32.84 79 PRO A CA 1
ATOM 586 C C . PRO A 1 79 ? 25.410 -11.690 -50.893 1.00 32.84 79 PRO A C 1
ATOM 588 O O . PRO A 1 79 ? 26.116 -11.742 -49.888 1.00 32.84 79 PRO A O 1
ATOM 591 N N . SER A 1 80 ? 24.085 -11.737 -50.838 1.00 41.53 80 SER A N 1
ATOM 592 C CA . SER A 1 80 ? 23.274 -12.040 -49.664 1.00 41.53 80 SER A CA 1
ATOM 593 C C . SER A 1 80 ? 23.675 -13.389 -49.054 1.00 41.53 80 SER A C 1
ATOM 595 O O . SER A 1 80 ? 23.286 -14.453 -49.534 1.00 41.53 80 SER A O 1
ATOM 597 N N . VAL A 1 81 ? 24.456 -13.359 -47.972 1.00 48.25 81 VAL A N 1
ATOM 598 C CA . VAL A 1 81 ? 24.777 -14.562 -47.193 1.00 48.25 81 VAL A CA 1
ATOM 599 C C . VAL A 1 81 ? 23.547 -14.923 -46.359 1.00 48.25 81 VAL A C 1
ATOM 601 O O . VAL A 1 81 ? 23.131 -14.164 -45.485 1.00 48.25 81 VAL A O 1
ATOM 604 N N . GLY A 1 82 ? 22.926 -16.065 -46.659 1.00 58.62 82 GLY A N 1
ATOM 605 C CA . GLY A 1 82 ? 21.796 -16.585 -45.889 1.00 58.62 82 GLY A CA 1
ATOM 606 C C . GLY A 1 82 ? 22.174 -16.898 -44.435 1.00 58.62 82 GLY A C 1
ATOM 607 O O . GLY A 1 82 ? 23.299 -17.304 -44.142 1.00 58.62 82 GLY A O 1
ATOM 608 N N . LYS A 1 83 ? 21.218 -16.729 -43.521 1.00 75.75 83 LYS A N 1
ATOM 609 C CA . LYS A 1 83 ? 21.362 -17.017 -42.088 1.00 75.75 83 LYS A CA 1
ATOM 610 C C . LYS A 1 83 ? 21.314 -18.530 -41.853 1.00 75.75 83 LYS A C 1
ATOM 612 O O . LYS A 1 83 ? 20.477 -19.216 -42.435 1.00 75.75 83 LYS A O 1
ATOM 617 N N . GLN A 1 84 ? 22.192 -19.072 -41.007 1.00 86.69 84 GLN A N 1
ATOM 618 C CA . GLN A 1 84 ? 22.151 -20.492 -40.635 1.00 86.69 84 GLN A CA 1
ATOM 619 C C . GLN A 1 84 ? 21.216 -20.714 -39.443 1.00 86.69 84 GLN A C 1
ATOM 621 O O . GLN A 1 84 ? 21.285 -20.006 -38.441 1.00 86.69 84 GLN A O 1
ATOM 626 N N . VAL A 1 85 ? 20.351 -21.720 -39.547 1.00 88.38 85 VAL A N 1
ATOM 627 C CA . VAL A 1 85 ? 19.374 -22.098 -38.520 1.00 88.38 85 VAL A CA 1
ATOM 628 C C . VAL A 1 85 ? 19.517 -23.584 -38.214 1.00 88.38 85 VAL A C 1
ATOM 630 O O . VAL A 1 85 ? 19.490 -24.412 -39.122 1.00 88.38 85 VAL A O 1
ATOM 633 N N . ALA A 1 86 ? 19.654 -23.924 -36.936 1.00 89.69 86 ALA A N 1
ATOM 634 C CA . ALA A 1 86 ? 19.664 -25.282 -36.417 1.00 89.69 86 ALA A CA 1
ATOM 635 C C . ALA A 1 86 ? 18.237 -25.700 -36.035 1.00 89.69 86 ALA A C 1
ATOM 637 O O . ALA A 1 86 ? 17.652 -25.145 -35.107 1.00 89.69 86 ALA A O 1
ATOM 638 N N . VAL A 1 87 ? 17.684 -26.686 -36.747 1.00 90.75 87 VAL A N 1
ATOM 639 C CA . VAL A 1 87 ? 16.357 -27.255 -36.473 1.00 90.75 87 VAL A CA 1
ATOM 640 C C . VAL A 1 87 ? 16.502 -28.467 -35.560 1.00 90.75 87 VAL A C 1
ATOM 642 O O . VAL A 1 87 ? 17.112 -29.467 -35.950 1.00 90.75 87 VAL A O 1
ATOM 645 N N . VAL A 1 88 ? 15.937 -28.397 -34.359 1.00 89.50 88 VAL A N 1
ATOM 646 C CA . VAL A 1 88 ? 16.061 -29.430 -33.319 1.00 89.50 88 VAL A CA 1
ATOM 647 C C . VAL A 1 88 ? 15.342 -30.720 -33.724 1.00 89.50 88 VAL A C 1
ATOM 649 O O . VAL A 1 88 ? 14.175 -30.694 -34.108 1.00 89.50 88 VAL A O 1
ATOM 652 N N . GLN A 1 89 ? 16.033 -31.861 -33.635 1.00 84.31 89 GLN A N 1
ATOM 653 C CA . GLN A 1 89 ? 15.515 -33.173 -34.056 1.00 84.31 89 GLN A CA 1
ATOM 654 C C . GLN A 1 89 ? 15.114 -34.089 -32.888 1.00 84.31 89 GLN A C 1
ATOM 656 O O . GLN A 1 89 ? 14.380 -35.047 -33.105 1.00 84.31 89 GLN A O 1
ATOM 661 N N . GLY A 1 90 ? 15.593 -33.826 -31.669 1.00 65.56 90 GLY A N 1
ATOM 662 C CA . GLY A 1 90 ? 15.249 -34.607 -30.473 1.00 65.56 90 GLY A CA 1
ATOM 663 C C . GLY A 1 90 ? 14.046 -34.035 -29.724 1.00 65.56 90 GLY A C 1
ATOM 664 O O . GLY A 1 90 ? 13.843 -32.825 -29.739 1.00 65.56 90 GLY A O 1
ATOM 665 N N . ASP A 1 91 ? 13.274 -34.886 -29.043 1.00 63.94 91 ASP A N 1
ATOM 666 C CA . ASP A 1 91 ? 12.036 -34.478 -28.353 1.00 63.94 91 ASP A CA 1
ATOM 667 C C . ASP A 1 91 ? 12.294 -33.450 -27.247 1.00 63.94 91 ASP A C 1
ATOM 669 O O . ASP A 1 91 ? 11.588 -32.447 -27.166 1.00 63.94 91 ASP A O 1
ATOM 673 N N . VAL A 1 92 ? 13.359 -33.651 -26.464 1.00 78.94 92 VAL A N 1
ATOM 674 C CA . VAL A 1 92 ? 13.894 -32.671 -25.511 1.00 78.94 92 VAL A CA 1
ATOM 675 C C . VAL A 1 92 ? 15.417 -32.650 -25.630 1.00 78.94 92 VAL A C 1
ATOM 677 O O . VAL A 1 92 ? 16.085 -33.662 -25.418 1.00 78.94 92 VAL A O 1
ATOM 680 N N . VAL A 1 93 ? 15.986 -31.489 -25.954 1.00 73.62 93 VAL A N 1
ATOM 681 C CA . VAL A 1 93 ? 17.425 -31.289 -26.155 1.00 73.62 93 VAL A CA 1
ATOM 682 C C . VAL A 1 93 ? 17.964 -30.262 -25.164 1.00 73.62 93 VAL A C 1
ATOM 684 O O . VAL A 1 93 ? 17.419 -29.172 -25.008 1.00 73.62 93 VAL A O 1
ATOM 687 N N . ASN A 1 94 ? 19.059 -30.610 -24.486 1.00 79.44 94 ASN A N 1
ATOM 688 C CA . ASN A 1 94 ? 19.734 -29.715 -23.549 1.00 79.44 94 ASN A CA 1
ATOM 689 C C . ASN A 1 94 ? 20.578 -28.672 -24.295 1.00 79.44 94 ASN A C 1
ATOM 691 O O . ASN A 1 94 ? 21.399 -29.023 -25.144 1.00 79.44 94 ASN A O 1
ATOM 695 N N . LEU A 1 95 ? 20.429 -27.412 -23.899 1.00 85.44 95 LEU A N 1
ATOM 696 C CA . LEU A 1 95 ? 21.284 -26.294 -24.283 1.00 85.44 95 LEU A CA 1
ATOM 697 C C . LEU A 1 95 ? 22.311 -26.064 -23.171 1.00 85.44 95 LEU A C 1
ATOM 699 O O . LEU A 1 95 ? 21.951 -26.081 -21.992 1.00 85.44 95 LEU A O 1
ATOM 703 N N . ARG A 1 96 ? 23.588 -25.895 -23.518 1.00 81.25 96 ARG A N 1
ATOM 704 C CA . ARG A 1 96 ? 24.698 -25.885 -22.555 1.00 81.25 96 ARG A CA 1
ATOM 705 C C . ARG A 1 96 ? 25.509 -24.599 -22.579 1.00 81.25 96 ARG A C 1
ATOM 707 O O . ARG A 1 96 ? 25.623 -23.930 -23.599 1.00 81.25 96 ARG A O 1
ATOM 714 N N . SER A 1 97 ? 26.149 -24.285 -21.456 1.00 70.75 97 SER A N 1
ATOM 715 C CA . SER A 1 97 ? 27.000 -23.096 -21.323 1.00 70.75 97 SER A CA 1
ATOM 716 C C . SER A 1 97 ? 28.274 -23.141 -22.181 1.00 70.75 97 SER A C 1
ATOM 718 O O . SER A 1 97 ? 28.903 -22.103 -22.384 1.00 70.75 97 SER A O 1
ATOM 720 N N . GLY A 1 98 ? 28.641 -24.305 -22.727 1.00 62.59 98 GLY A N 1
ATOM 721 C CA . GLY A 1 98 ? 29.789 -24.483 -23.614 1.00 62.59 98 GLY A CA 1
ATOM 722 C C . GLY A 1 98 ? 29.684 -25.722 -24.516 1.00 62.59 98 GLY A C 1
ATOM 723 O O . GLY A 1 98 ? 28.770 -26.535 -24.345 1.00 62.59 98 GLY A O 1
ATOM 724 N N . PRO A 1 99 ? 30.608 -25.866 -25.485 1.00 63.19 99 PRO A N 1
ATOM 725 C CA . PRO A 1 99 ? 30.595 -26.921 -26.497 1.00 63.19 99 PRO A CA 1
ATOM 726 C C . PRO A 1 99 ? 31.088 -28.269 -25.941 1.00 63.19 99 PRO A C 1
ATOM 728 O O . PRO A 1 99 ? 32.210 -28.696 -26.207 1.00 63.19 99 PRO A O 1
ATOM 731 N N . GLY A 1 100 ? 30.258 -28.942 -25.140 1.00 58.19 100 GLY A N 1
ATOM 732 C CA . GLY A 1 100 ? 30.567 -30.261 -24.582 1.00 58.19 100 GLY A CA 1
ATOM 733 C C . GLY A 1 100 ? 29.505 -30.771 -23.606 1.00 58.19 100 GLY A C 1
ATOM 734 O O . GLY A 1 100 ? 28.766 -29.995 -23.003 1.00 58.19 100 GLY A O 1
ATOM 735 N N . THR A 1 101 ? 29.426 -32.089 -23.409 1.00 60.72 101 THR A N 1
ATOM 736 C CA . THR A 1 101 ? 28.449 -32.715 -22.492 1.00 60.72 101 THR A CA 1
ATOM 737 C C . THR A 1 101 ? 28.756 -32.481 -21.009 1.00 60.72 101 THR A C 1
ATOM 739 O O . THR A 1 101 ? 27.876 -32.667 -20.171 1.00 60.72 101 THR A O 1
ATOM 742 N N . ASN A 1 102 ? 29.970 -32.034 -20.689 1.00 53.38 102 ASN A N 1
ATOM 743 C CA . ASN A 1 102 ? 30.434 -31.660 -19.353 1.00 53.38 102 ASN A CA 1
ATOM 744 C C . ASN A 1 102 ? 30.069 -30.217 -18.948 1.00 53.38 102 ASN A C 1
ATOM 746 O O . ASN A 1 102 ? 30.235 -29.854 -17.786 1.00 53.38 102 ASN A O 1
ATOM 750 N N . TYR A 1 103 ? 29.574 -29.391 -19.875 1.00 56.47 103 TYR A N 1
ATOM 751 C CA . TYR A 1 103 ? 29.126 -28.030 -19.575 1.00 56.47 103 TYR A CA 1
ATOM 752 C C . TYR A 1 103 ? 27.719 -28.019 -18.972 1.00 56.47 103 TYR A C 1
ATOM 754 O O . TYR A 1 103 ? 26.871 -28.840 -19.331 1.00 56.47 103 TYR A O 1
ATOM 762 N N . GLN A 1 104 ? 27.461 -27.063 -18.077 1.00 63.12 104 GLN A N 1
ATOM 763 C CA . GLN A 1 104 ? 26.179 -26.921 -17.384 1.00 63.12 104 GLN A CA 1
ATOM 764 C C . GLN A 1 104 ? 25.025 -26.741 -18.370 1.00 63.12 104 GLN A C 1
ATOM 766 O O . GLN A 1 104 ? 25.155 -26.030 -19.368 1.00 63.12 104 GLN A O 1
ATOM 771 N N . ILE A 1 105 ? 23.893 -27.380 -18.078 1.00 74.31 105 ILE A N 1
ATOM 772 C CA . ILE A 1 105 ? 22.660 -27.208 -18.847 1.00 74.31 105 ILE A CA 1
ATOM 773 C C . ILE A 1 105 ? 22.085 -25.840 -18.481 1.00 74.31 105 ILE A C 1
ATOM 775 O O . ILE A 1 105 ? 21.738 -25.602 -17.330 1.00 74.31 105 ILE A O 1
ATOM 779 N N . THR A 1 106 ? 22.001 -24.936 -19.452 1.00 76.81 106 THR A N 1
ATOM 780 C CA . THR A 1 106 ? 21.473 -23.579 -19.260 1.00 76.81 106 THR A CA 1
ATOM 781 C C . THR A 1 106 ? 19.992 -23.477 -19.602 1.00 76.81 106 THR A C 1
ATOM 783 O O . THR A 1 106 ? 19.322 -22.577 -19.114 1.00 76.81 106 THR A O 1
ATOM 786 N N . ALA A 1 107 ? 19.495 -24.359 -20.473 1.00 81.50 107 ALA A N 1
ATOM 787 C CA . ALA A 1 107 ? 18.096 -24.421 -20.889 1.00 81.50 107 ALA A CA 1
ATOM 788 C C . ALA A 1 107 ? 17.798 -25.765 -21.574 1.00 81.50 107 ALA A C 1
ATOM 790 O O . ALA A 1 107 ? 18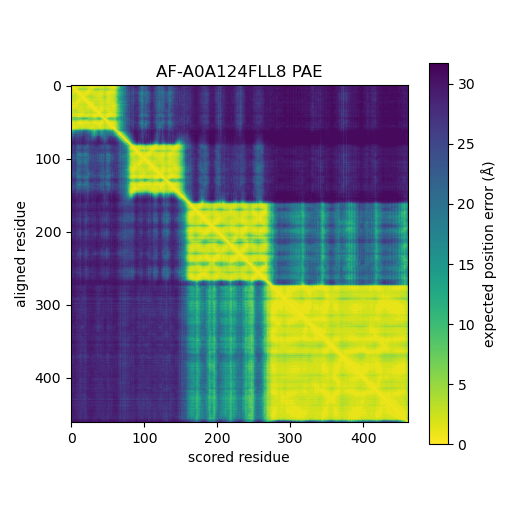.703 -26.561 -21.841 1.00 81.50 107 ALA A O 1
ATOM 791 N N . ARG A 1 108 ? 16.526 -26.013 -21.891 1.00 83.75 108 ARG A N 1
ATOM 792 C CA . ARG A 1 108 ? 16.089 -27.118 -22.753 1.00 83.75 108 ARG A CA 1
ATOM 793 C C . ARG A 1 108 ? 15.234 -26.575 -23.889 1.00 83.75 108 ARG A C 1
ATOM 795 O O . ARG A 1 108 ? 14.585 -25.547 -23.742 1.00 83.75 108 ARG A O 1
ATOM 802 N N . THR A 1 109 ? 15.258 -27.270 -25.012 1.00 83.62 109 THR A N 1
ATOM 803 C CA . THR A 1 109 ? 14.442 -26.989 -26.194 1.00 83.62 109 THR A CA 1
ATOM 804 C C . THR A 1 109 ? 13.831 -28.293 -26.703 1.00 83.62 109 THR A C 1
ATOM 806 O O . THR A 1 109 ? 14.196 -29.366 -26.222 1.00 83.62 109 THR A O 1
ATOM 809 N N . THR A 1 110 ? 12.893 -28.223 -27.638 1.00 85.06 110 THR A N 1
ATOM 810 C CA . THR A 1 110 ? 12.117 -29.374 -28.110 1.00 85.06 110 THR A CA 1
ATOM 811 C C . THR A 1 110 ? 12.193 -29.513 -29.625 1.00 85.06 110 THR A C 1
ATOM 813 O O . THR A 1 110 ? 12.622 -28.599 -30.335 1.00 85.06 110 THR A O 1
ATOM 816 N N . ARG A 1 111 ? 11.808 -30.689 -30.128 1.00 85.00 111 ARG A N 1
ATOM 817 C CA . ARG A 1 111 ? 11.796 -31.010 -31.560 1.00 85.00 111 ARG A CA 1
ATOM 818 C C . ARG A 1 111 ? 11.070 -29.927 -32.362 1.00 85.00 111 ARG A C 1
ATOM 820 O O . ARG A 1 111 ? 9.990 -29.486 -31.987 1.00 85.00 111 ARG A O 1
ATOM 827 N N . GLY A 1 112 ? 11.652 -29.539 -33.492 1.00 79.69 112 GLY A N 1
ATOM 828 C CA . GLY A 1 112 ? 11.094 -28.536 -34.398 1.00 79.69 112 GLY A CA 1
ATOM 829 C C . GLY A 1 112 ? 11.463 -27.094 -34.053 1.00 79.69 112 GLY A C 1
ATOM 830 O O . GLY A 1 112 ? 11.279 -26.228 -34.901 1.00 79.69 112 GLY A O 1
ATOM 831 N N . ALA A 1 113 ? 12.038 -26.826 -32.875 1.00 83.06 113 ALA A N 1
ATOM 832 C CA . ALA A 1 113 ? 12.546 -25.497 -32.560 1.00 83.06 113 ALA A CA 1
ATOM 833 C C . ALA A 1 113 ? 13.645 -25.080 -33.551 1.00 83.06 113 ALA A C 1
ATOM 835 O O . ALA A 1 113 ? 14.542 -25.863 -33.882 1.00 83.06 113 ALA A O 1
ATOM 836 N N . GLU A 1 114 ? 13.569 -23.834 -34.010 1.00 88.56 114 GLU A N 1
ATOM 837 C CA . GLU A 1 114 ? 14.513 -23.242 -34.951 1.00 88.56 114 GLU A CA 1
ATOM 838 C C . GLU A 1 114 ? 15.394 -22.231 -34.217 1.00 88.56 114 GLU A C 1
ATOM 840 O O . GLU A 1 114 ? 14.914 -21.214 -33.723 1.00 88.56 114 GLU A O 1
ATOM 845 N N . LEU A 1 115 ? 16.690 -22.529 -34.116 1.00 87.19 115 LEU A N 1
ATOM 846 C CA . LEU A 1 115 ? 17.651 -21.717 -33.374 1.00 87.19 115 LEU A CA 1
ATOM 847 C C . LEU A 1 115 ? 18.684 -21.128 -34.332 1.00 87.19 115 LEU A C 1
ATOM 849 O O . LEU A 1 115 ? 19.309 -21.853 -35.106 1.00 87.19 115 LEU A O 1
ATOM 853 N N . GLU A 1 116 ? 18.886 -19.815 -34.281 1.00 89.19 116 GLU A N 1
ATOM 854 C CA . GLU A 1 116 ? 19.919 -19.156 -35.081 1.00 89.19 116 GLU 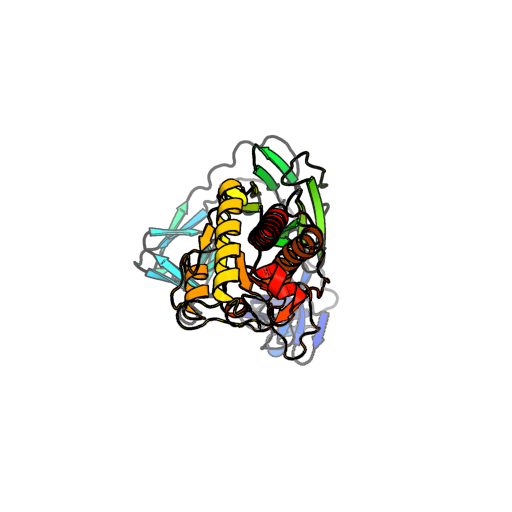A CA 1
ATOM 855 C C . GLU A 1 116 ? 21.306 -19.670 -34.700 1.00 89.19 116 GLU A C 1
ATOM 857 O O . GLU A 1 116 ? 21.668 -19.657 -33.526 1.00 89.19 116 GLU A O 1
ATOM 862 N N . VAL A 1 117 ? 22.098 -20.069 -35.695 1.00 84.81 117 VAL A N 1
ATOM 863 C CA . VAL A 1 117 ? 23.489 -20.485 -35.519 1.00 84.81 117 VAL A CA 1
ATOM 864 C C . VAL A 1 117 ? 24.392 -19.259 -35.598 1.00 84.81 117 VAL A C 1
ATOM 866 O O . VAL A 1 117 ? 24.526 -18.630 -36.643 1.00 84.81 117 VAL A O 1
ATOM 869 N N . LEU A 1 118 ? 25.052 -18.957 -34.483 1.00 76.62 118 LEU A N 1
ATOM 870 C CA . LEU A 1 118 ? 25.994 -17.847 -34.331 1.00 76.62 118 LEU A CA 1
ATOM 871 C C . LEU A 1 118 ? 27.453 -18.275 -34.542 1.00 76.62 118 LEU A C 1
ATOM 873 O O . LEU A 1 118 ? 28.339 -17.437 -34.687 1.00 76.62 118 LEU A O 1
ATOM 877 N N . GLY A 1 119 ? 27.728 -19.579 -34.496 1.00 72.44 119 GLY A N 1
ATOM 878 C CA . GLY A 1 119 ? 29.067 -20.127 -34.685 1.00 72.44 119 GLY A CA 1
ATOM 879 C C . GLY A 1 119 ? 29.134 -21.627 -34.417 1.00 72.44 119 GLY A C 1
ATOM 880 O O . GLY A 1 119 ? 28.153 -22.245 -34.002 1.00 72.44 119 GLY A O 1
ATOM 881 N N . LYS A 1 120 ? 30.308 -22.220 -34.635 1.00 75.38 120 LYS A N 1
ATOM 882 C CA . LYS A 1 120 ? 30.571 -23.649 -34.424 1.00 75.38 120 LYS A CA 1
ATOM 883 C C . LYS A 1 120 ? 31.910 -23.837 -33.709 1.00 75.38 120 LYS A C 1
ATOM 885 O O . LYS A 1 120 ? 32.865 -23.125 -34.002 1.00 75.38 120 LYS A O 1
ATOM 890 N N . SER A 1 121 ? 31.976 -24.790 -32.784 1.00 55.09 121 SER A N 1
ATOM 891 C CA . SER A 1 121 ? 33.207 -25.225 -32.117 1.00 55.09 121 SER A CA 1
ATOM 892 C C . SER A 1 121 ? 33.167 -26.739 -31.952 1.00 55.09 121 SER A C 1
ATOM 894 O O . SER A 1 121 ? 32.281 -27.265 -31.277 1.00 55.09 121 SER A O 1
ATOM 896 N N . GLY A 1 122 ? 34.077 -27.446 -32.628 1.00 73.31 122 GLY A N 1
ATOM 897 C CA . GLY A 1 122 ? 33.982 -28.900 -32.781 1.00 73.31 122 GLY A CA 1
ATOM 898 C C . GLY A 1 122 ? 32.622 -29.303 -33.360 1.00 73.31 122 GLY A C 1
ATOM 899 O O . GLY A 1 122 ? 32.143 -28.686 -34.311 1.00 73.31 122 GLY A O 1
ATOM 900 N N . ASP A 1 123 ? 31.967 -30.280 -32.739 1.00 70.25 123 ASP A N 1
ATOM 901 C CA . ASP A 1 123 ? 30.634 -30.752 -33.136 1.00 70.25 123 ASP A CA 1
ATOM 902 C C . ASP A 1 123 ? 29.477 -29.970 -32.500 1.00 70.25 123 ASP A C 1
ATOM 904 O O . ASP A 1 123 ? 28.338 -30.425 -32.527 1.00 70.25 123 ASP A O 1
ATOM 908 N N . TRP A 1 124 ? 29.733 -28.797 -31.919 1.00 79.75 124 TRP A N 1
ATOM 909 C CA . TRP A 1 124 ? 28.718 -27.997 -31.234 1.00 79.75 124 TRP A CA 1
ATOM 910 C C . TRP A 1 124 ? 28.446 -26.687 -31.960 1.00 79.75 124 TRP A C 1
ATOM 912 O O . TRP A 1 124 ? 29.369 -25.997 -32.398 1.00 79.75 124 TRP A O 1
ATOM 922 N N . TYR A 1 125 ? 27.172 -26.311 -32.023 1.00 78.25 125 TYR A N 1
ATOM 923 C CA . TYR A 1 125 ? 26.732 -25.029 -32.557 1.00 78.25 125 TYR A CA 1
ATOM 924 C C . TYR A 1 125 ? 26.439 -24.064 -31.417 1.00 78.25 125 TYR A C 1
ATOM 926 O O . TYR A 1 125 ? 25.695 -24.393 -30.491 1.00 78.25 125 TYR A O 1
ATOM 934 N N . LYS A 1 126 ? 27.007 -22.862 -31.498 1.00 82.31 126 LYS A N 1
ATOM 935 C CA . LYS A 1 126 ? 26.602 -21.740 -30.659 1.00 82.31 126 LYS A CA 1
ATOM 936 C C . LYS A 1 126 ? 25.330 -21.164 -31.254 1.00 82.31 126 LYS A C 1
ATOM 938 O O . LYS A 1 126 ? 25.318 -20.828 -32.437 1.00 82.31 126 LYS A O 1
ATOM 943 N N . ILE A 1 127 ? 24.290 -21.046 -30.445 1.00 87.94 127 ILE A N 1
ATOM 944 C CA . ILE A 1 127 ? 22.972 -20.606 -30.881 1.00 87.94 127 ILE A CA 1
ATOM 945 C C . ILE A 1 127 ? 22.485 -19.387 -30.109 1.00 87.94 127 ILE A C 1
ATOM 947 O O . ILE A 1 127 ? 22.866 -19.192 -28.951 1.00 87.94 127 ILE A O 1
ATOM 951 N N . ALA A 1 128 ? 21.654 -18.572 -30.755 1.00 81.38 128 ALA A N 1
ATOM 952 C CA . ALA A 1 128 ? 20.814 -17.595 -30.071 1.00 81.38 128 ALA A CA 1
ATOM 953 C C . ALA A 1 128 ? 19.537 -18.291 -29.582 1.00 81.38 128 ALA A C 1
ATOM 955 O O . ALA A 1 128 ? 18.942 -19.084 -30.313 1.00 81.38 128 ALA A O 1
ATOM 956 N N . TYR A 1 129 ? 19.112 -18.003 -28.354 1.00 69.62 129 TYR A N 1
ATOM 957 C CA . TYR A 1 129 ? 17.812 -18.422 -27.828 1.00 69.62 129 TYR A CA 1
ATOM 958 C C . TYR A 1 129 ? 17.183 -17.288 -27.000 1.00 69.62 129 TYR A C 1
ATOM 960 O O . TYR A 1 129 ? 17.859 -16.310 -26.686 1.00 69.62 129 TYR A O 1
ATOM 968 N N . ALA A 1 130 ? 15.884 -17.414 -26.706 1.00 52.81 130 ALA A N 1
ATOM 969 C CA . ALA A 1 130 ? 14.999 -16.422 -26.077 1.00 52.81 130 ALA A CA 1
ATOM 970 C C . ALA A 1 130 ? 15.676 -15.317 -25.227 1.00 52.81 130 ALA A C 1
ATOM 972 O O . ALA A 1 130 ? 16.472 -15.593 -24.325 1.00 52.81 130 ALA A O 1
ATOM 973 N N . GLY A 1 131 ? 15.301 -14.057 -25.482 1.00 50.03 131 GLY A N 1
ATOM 974 C CA . GLY A 1 131 ? 15.773 -12.892 -24.721 1.00 50.03 131 GLY A CA 1
ATOM 975 C C . GLY A 1 131 ? 17.227 -12.493 -24.999 1.00 50.03 131 GLY A C 1
ATOM 976 O O . GLY A 1 131 ? 17.912 -12.025 -24.094 1.00 50.03 131 GLY A O 1
ATOM 977 N N . GLY A 1 132 ? 17.732 -12.738 -26.215 1.00 59.00 132 GLY A N 1
ATOM 978 C CA . GLY A 1 132 ? 19.087 -12.343 -26.636 1.00 59.00 132 GLY A CA 1
ATOM 979 C C . GLY A 1 132 ? 20.226 -13.164 -26.016 1.00 59.00 132 GLY A C 1
ATOM 980 O O . GLY A 1 132 ? 21.399 -12.815 -26.159 1.00 59.00 132 GLY A O 1
ATOM 981 N N . LYS A 1 133 ? 19.914 -14.264 -25.322 1.00 67.56 133 LYS A N 1
ATOM 982 C CA . LYS A 1 133 ? 20.912 -15.130 -24.686 1.00 67.56 133 LYS A CA 1
ATOM 983 C C . LYS A 1 133 ? 21.540 -16.072 -25.712 1.00 67.56 133 LYS A C 1
ATOM 985 O O . LYS A 1 133 ? 20.926 -16.454 -26.705 1.00 67.56 133 LYS A O 1
ATOM 990 N N . THR A 1 134 ? 22.778 -16.495 -25.451 1.00 78.88 134 THR A N 1
ATOM 991 C CA . THR A 1 134 ? 23.458 -17.506 -26.277 1.00 78.88 134 THR A CA 1
ATOM 992 C C . THR A 1 134 ? 23.708 -18.783 -25.490 1.00 78.88 134 THR A C 1
ATOM 994 O O . THR A 1 134 ? 23.914 -18.744 -24.277 1.00 78.88 134 THR A O 1
ATOM 997 N N . SER A 1 135 ? 23.663 -19.925 -26.170 1.00 80.31 135 SER A N 1
ATOM 998 C CA . SER A 1 135 ? 23.945 -21.241 -25.589 1.00 80.31 135 SER A CA 1
ATOM 999 C C . SER A 1 135 ? 24.548 -22.169 -26.646 1.00 80.31 135 SER A C 1
ATOM 1001 O O . SER A 1 135 ? 24.742 -21.759 -27.788 1.00 80.31 135 SER A O 1
ATOM 1003 N N . TRP A 1 136 ? 24.877 -23.403 -26.276 1.00 87.88 136 TRP A N 1
ATOM 1004 C CA . TRP A 1 136 ? 25.460 -24.404 -27.164 1.00 87.88 136 TRP A CA 1
ATOM 1005 C C . TRP A 1 136 ? 24.557 -25.625 -27.295 1.00 87.88 136 TRP A C 1
ATOM 1007 O O . TRP A 1 136 ? 24.077 -26.166 -26.299 1.00 87.88 136 TRP A O 1
ATOM 1017 N N . ILE A 1 137 ? 24.366 -26.085 -28.529 1.00 88.00 137 ILE A N 1
ATOM 1018 C CA . ILE A 1 137 ? 23.610 -27.295 -28.860 1.00 88.00 137 ILE A CA 1
ATOM 1019 C C . ILE A 1 137 ? 24.498 -28.281 -29.620 1.00 88.00 137 ILE A C 1
ATOM 1021 O O . ILE A 1 137 ? 25.340 -27.890 -30.432 1.00 88.00 137 ILE A O 1
ATOM 1025 N N . ALA A 1 138 ? 24.323 -29.568 -29.335 1.00 72.31 138 ALA A N 1
ATOM 1026 C CA . ALA A 1 138 ? 25.090 -30.622 -29.977 1.00 72.31 138 ALA A CA 1
ATOM 1027 C C . ALA A 1 138 ? 24.664 -30.799 -31.441 1.00 72.31 138 ALA A C 1
ATOM 1029 O O . ALA A 1 138 ? 23.478 -30.943 -31.739 1.00 72.31 138 ALA A O 1
ATOM 1030 N N . GLY A 1 139 ? 25.633 -30.825 -32.352 1.00 74.94 139 GLY A N 1
ATOM 1031 C CA . GLY A 1 139 ? 25.409 -30.875 -33.796 1.00 74.94 139 GLY A CA 1
ATOM 1032 C C . GLY A 1 139 ? 24.687 -32.131 -34.272 1.00 74.94 139 GLY A C 1
ATOM 1033 O O . GLY A 1 139 ? 23.925 -32.060 -35.227 1.00 74.94 139 GLY A O 1
ATOM 1034 N N . TRP A 1 140 ? 24.839 -33.255 -33.568 1.00 83.81 140 TRP A N 1
ATOM 1035 C CA . TRP A 1 140 ? 24.130 -34.504 -33.872 1.00 83.81 140 TRP A CA 1
ATOM 1036 C C . TRP A 1 140 ? 22.646 -34.501 -33.462 1.00 83.81 140 TRP A C 1
ATOM 1038 O O . TRP A 1 140 ? 21.935 -35.457 -33.756 1.00 83.81 140 TRP A O 1
ATOM 1048 N N . LEU A 1 141 ? 22.162 -33.447 -32.791 1.00 83.75 141 LEU A N 1
ATOM 1049 C CA . LEU A 1 141 ? 20.757 -33.294 -32.381 1.00 83.75 141 LEU A CA 1
ATOM 1050 C C . LEU A 1 141 ? 19.995 -32.254 -33.214 1.00 83.75 141 LEU A C 1
ATOM 1052 O O . LEU A 1 141 ? 18.827 -31.975 -32.930 1.00 83.75 141 LEU A O 1
ATOM 1056 N N . VAL A 1 142 ? 20.637 -31.669 -34.228 1.00 89.44 142 VAL A N 1
ATOM 1057 C CA . VAL A 1 142 ? 20.063 -30.609 -35.061 1.00 89.44 142 VAL A CA 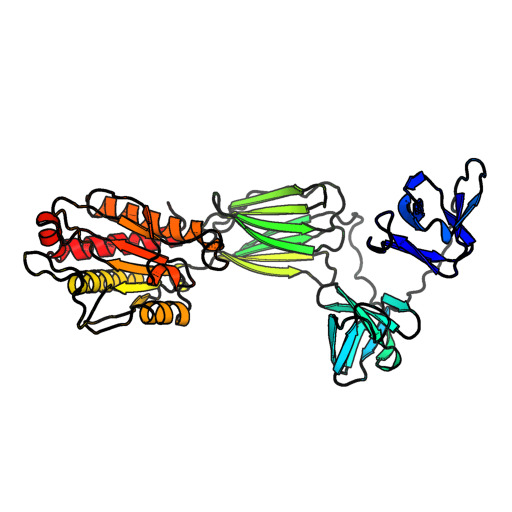1
ATOM 1058 C C . VAL A 1 142 ? 20.323 -30.853 -36.543 1.00 89.44 142 VAL A C 1
ATOM 1060 O O . VAL A 1 142 ? 21.351 -31.400 -36.930 1.00 89.44 142 VAL A O 1
ATOM 1063 N N . LYS A 1 143 ? 19.409 -30.386 -37.394 1.00 92.19 143 LYS A N 1
ATOM 1064 C CA . LYS A 1 143 ? 19.632 -30.259 -38.836 1.00 92.19 143 LYS A CA 1
ATOM 1065 C C . LYS A 1 143 ? 19.818 -28.785 -39.167 1.00 92.19 143 LYS A C 1
ATOM 1067 O O . LYS A 1 143 ? 18.901 -27.995 -38.965 1.00 92.19 143 LYS A O 1
ATOM 1072 N N . VAL A 1 144 ? 20.997 -28.407 -39.655 1.00 88.88 144 VAL A N 1
ATOM 1073 C CA . VAL A 1 144 ? 21.272 -27.013 -40.029 1.00 88.88 144 VAL A CA 1
ATOM 1074 C C . VAL A 1 144 ? 20.777 -26.748 -41.449 1.00 88.88 144 VAL A C 1
ATOM 1076 O O . VAL A 1 144 ? 21.107 -27.495 -42.369 1.00 88.88 144 VAL A O 1
ATOM 1079 N N . LYS A 1 145 ? 19.989 -25.685 -41.627 1.00 85.75 145 LYS A N 1
ATOM 1080 C CA . LYS A 1 145 ? 19.551 -25.165 -42.929 1.00 85.75 145 LYS A CA 1
ATOM 1081 C C . LYS A 1 145 ? 19.975 -23.706 -43.080 1.00 85.75 145 LYS A C 1
ATOM 1083 O O . LYS A 1 145 ? 20.032 -22.966 -42.100 1.00 85.75 145 LYS A O 1
ATOM 1088 N N . THR A 1 146 ? 20.251 -23.295 -44.309 1.00 80.81 146 THR A N 1
ATOM 1089 C CA . THR A 1 146 ? 20.473 -21.886 -44.648 1.00 80.81 146 THR A CA 1
ATOM 1090 C C . THR A 1 146 ? 19.138 -21.282 -45.061 1.00 80.81 146 THR A C 1
ATOM 1092 O O . THR A 1 146 ? 18.501 -21.792 -45.981 1.00 80.81 146 THR A O 1
ATOM 1095 N N . VAL A 1 147 ? 18.707 -20.218 -44.388 1.00 69.12 147 VAL A N 1
ATOM 1096 C CA . VAL A 1 147 ? 17.501 -19.462 -44.745 1.00 69.12 147 VAL A CA 1
ATOM 1097 C C . VAL A 1 147 ? 17.892 -18.122 -45.382 1.00 69.12 147 VAL A C 1
ATOM 1099 O O . VAL A 1 147 ? 18.812 -17.459 -44.890 1.00 69.12 147 VAL A O 1
ATOM 1102 N N . PRO A 1 148 ? 17.245 -17.704 -46.485 1.00 51.78 148 PRO A N 1
ATOM 1103 C CA . PRO A 1 148 ? 17.456 -16.378 -47.057 1.00 51.78 148 PRO A CA 1
ATOM 1104 C C . PRO A 1 148 ? 17.105 -15.298 -46.032 1.00 51.78 148 PRO A C 1
ATOM 1106 O O . PRO A 1 148 ? 16.064 -15.376 -45.381 1.00 51.78 148 PRO A O 1
ATOM 1109 N N . VAL A 1 149 ? 17.962 -14.288 -45.886 1.00 49.06 149 VAL A N 1
ATOM 1110 C CA . VAL A 1 149 ? 17.631 -13.103 -45.085 1.00 49.06 149 VAL A CA 1
ATOM 1111 C C . VAL A 1 149 ? 16.626 -12.271 -45.896 1.00 49.06 149 VAL A C 1
ATOM 1113 O O . VAL A 1 149 ? 16.947 -11.931 -47.039 1.00 49.06 149 VAL A O 1
ATOM 1116 N N . PRO A 1 150 ? 15.418 -11.967 -45.380 1.00 41.81 150 PRO A N 1
ATOM 1117 C CA . PRO A 1 150 ? 14.482 -11.106 -46.090 1.00 41.81 150 PRO A CA 1
ATOM 1118 C C . PRO A 1 150 ? 15.111 -9.729 -46.315 1.00 41.81 150 PRO A C 1
ATOM 1120 O O . PRO A 1 150 ? 15.787 -9.193 -45.435 1.00 41.81 150 PRO A O 1
ATOM 1123 N N . ALA A 1 151 ? 14.921 -9.174 -47.514 1.00 34.84 151 ALA A N 1
ATOM 1124 C CA . ALA A 1 151 ? 15.444 -7.857 -47.853 1.00 34.84 151 ALA A CA 1
ATOM 1125 C C . ALA A 1 151 ? 14.885 -6.803 -46.877 1.00 34.84 151 ALA A C 1
ATOM 1127 O O . ALA A 1 151 ? 13.687 -6.837 -46.579 1.00 34.84 151 ALA A O 1
ATOM 1128 N N . PRO A 1 152 ? 15.717 -5.872 -46.374 1.00 39.50 152 PRO A N 1
ATOM 1129 C CA . PRO A 1 152 ? 15.229 -4.800 -45.519 1.00 39.50 152 PRO A CA 1
ATOM 1130 C C . PRO A 1 152 ? 14.203 -3.944 -46.287 1.00 39.50 152 PRO A C 1
ATOM 1132 O O . PRO A 1 152 ? 14.378 -3.727 -47.492 1.00 39.50 152 PRO A O 1
ATOM 1135 N N . PRO A 1 153 ? 13.135 -3.452 -45.630 1.00 35.78 153 PRO A N 1
ATOM 1136 C CA . PRO A 1 153 ? 12.170 -2.561 -46.267 1.00 35.78 153 PRO A CA 1
ATOM 1137 C C . PRO A 1 153 ? 12.866 -1.289 -46.792 1.00 35.78 153 PRO A C 1
ATOM 1139 O O . PRO A 1 153 ? 13.900 -0.885 -46.249 1.00 35.78 153 PRO A O 1
ATOM 1142 N N . PRO A 1 154 ? 12.333 -0.653 -47.854 1.00 30.16 154 PRO A N 1
ATOM 1143 C CA . PRO A 1 154 ? 12.995 0.465 -48.517 1.00 30.16 154 PRO A CA 1
ATOM 1144 C C . PRO A 1 154 ? 13.246 1.617 -47.535 1.00 30.16 154 PRO A C 1
ATOM 1146 O O . PRO A 1 154 ? 12.321 2.148 -46.921 1.00 30.16 154 PRO A O 1
ATOM 1149 N N . GLN A 1 155 ? 14.517 2.001 -47.394 1.00 37.22 155 GLN A N 1
ATOM 1150 C CA . GLN A 1 155 ? 14.954 3.072 -46.501 1.00 37.22 155 GLN A CA 1
ATOM 1151 C C . GLN A 1 155 ? 14.514 4.441 -47.040 1.00 37.22 155 GLN A C 1
ATOM 1153 O O . GLN A 1 155 ? 14.968 4.880 -48.097 1.00 37.22 155 GLN A O 1
ATOM 1158 N N . ARG A 1 156 ? 13.669 5.149 -46.283 1.00 33.22 156 ARG A N 1
ATOM 1159 C CA . ARG A 1 156 ? 13.552 6.613 -46.364 1.00 33.22 156 ARG A CA 1
ATOM 1160 C C . ARG A 1 156 ? 14.512 7.239 -45.353 1.00 33.22 156 ARG A C 1
ATOM 1162 O O . ARG A 1 156 ? 14.384 6.977 -44.165 1.00 33.22 156 ARG A O 1
ATOM 1169 N N . GLY A 1 157 ? 15.385 8.125 -45.833 1.00 35.97 157 GLY A N 1
ATOM 1170 C CA . GLY A 1 157 ? 16.078 9.130 -45.020 1.00 35.97 157 GLY A CA 1
ATOM 1171 C C . GLY A 1 157 ? 17.441 8.710 -44.462 1.00 35.97 157 GLY A C 1
ATOM 1172 O O . GLY A 1 157 ? 17.562 7.806 -43.649 1.00 35.97 157 GLY A O 1
ATOM 1173 N N . SER A 1 158 ? 18.478 9.426 -44.884 1.00 38.03 158 SER A N 1
ATOM 1174 C CA . SER A 1 158 ? 19.889 9.280 -44.522 1.00 38.03 158 SER A CA 1
ATOM 1175 C C . SER A 1 158 ? 20.235 9.855 -43.135 1.00 38.03 158 SER A C 1
ATOM 1177 O O . SER A 1 158 ? 21.007 10.809 -43.037 1.00 38.03 158 SER A O 1
ATOM 1179 N N . GLY A 1 159 ? 19.674 9.299 -42.061 1.00 44.81 159 GLY A N 1
ATOM 1180 C CA . GLY A 1 159 ? 20.091 9.589 -40.682 1.00 44.81 159 GLY A CA 1
ATOM 1181 C C . GLY A 1 159 ? 20.836 8.400 -40.077 1.00 44.81 159 GLY A C 1
ATOM 1182 O O . GLY A 1 159 ? 20.407 7.261 -40.245 1.00 44.81 159 GLY A O 1
ATOM 1183 N N . ARG A 1 160 ? 21.954 8.627 -39.370 1.00 50.12 160 ARG A N 1
ATOM 1184 C CA . ARG A 1 160 ? 22.491 7.601 -38.454 1.00 50.12 160 ARG A CA 1
ATOM 1185 C C . ARG A 1 160 ? 21.380 7.248 -37.451 1.00 50.12 160 ARG A C 1
ATOM 1187 O O . ARG A 1 160 ? 20.694 8.176 -37.039 1.00 50.12 160 ARG A O 1
ATOM 1194 N N . PRO A 1 161 ? 21.187 5.981 -37.047 1.00 56.28 161 PRO A N 1
ATOM 1195 C CA . PRO A 1 161 ? 20.233 5.674 -35.987 1.00 56.28 161 PRO A CA 1
ATOM 1196 C C . PRO A 1 161 ? 20.670 6.420 -34.717 1.00 56.28 161 PRO A C 1
ATOM 1198 O O . PRO A 1 161 ? 21.812 6.277 -34.279 1.00 56.28 161 PRO A O 1
ATOM 1201 N N . VAL A 1 162 ? 19.799 7.284 -34.198 1.00 71.69 162 VAL A N 1
ATOM 1202 C CA . VAL A 1 162 ? 20.010 8.078 -32.978 1.00 71.69 162 VAL A CA 1
ATOM 1203 C C . VAL A 1 162 ? 19.162 7.465 -31.867 1.00 71.69 162 VAL A C 1
ATOM 1205 O O . VAL A 1 162 ? 18.196 6.754 -32.142 1.00 71.69 162 VAL A O 1
ATOM 1208 N N . PHE A 1 163 ? 19.532 7.703 -30.608 1.00 86.25 163 PHE A N 1
ATOM 1209 C CA . PHE A 1 163 ? 18.612 7.451 -29.507 1.00 86.25 163 PHE A CA 1
ATOM 1210 C C . PHE A 1 163 ? 17.427 8.421 -29.653 1.00 86.25 163 PHE A C 1
ATOM 1212 O O . PHE A 1 163 ? 17.585 9.628 -29.491 1.00 86.25 163 PHE A O 1
ATOM 1219 N N . GLU A 1 164 ? 16.243 7.886 -29.937 1.00 90.62 164 GLU A N 1
ATOM 1220 C CA . GLU A 1 164 ? 14.985 8.625 -30.007 1.00 90.62 164 GLU A C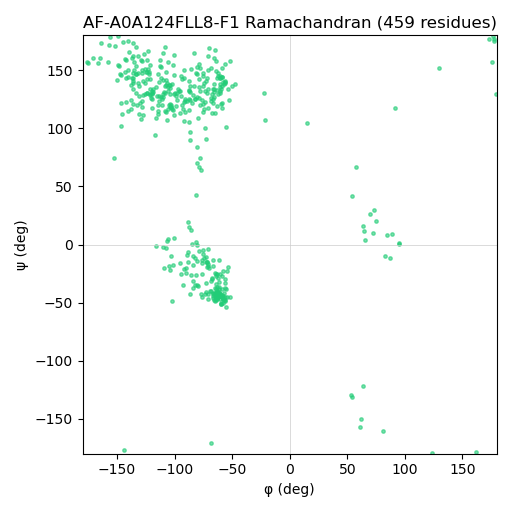A 1
ATOM 1221 C C . GLU A 1 164 ? 14.057 8.219 -28.854 1.00 90.62 164 GLU A C 1
ATOM 1223 O O . GLU A 1 164 ? 13.994 7.054 -28.453 1.00 90.62 164 GLU A O 1
ATOM 1228 N N . LEU A 1 165 ? 13.322 9.197 -28.330 1.00 91.94 165 LEU A N 1
ATOM 1229 C CA . LEU A 1 165 ? 12.287 9.013 -27.321 1.00 91.94 165 LEU A CA 1
ATOM 1230 C C . LEU A 1 165 ? 11.029 9.734 -27.800 1.00 91.94 165 LEU A C 1
ATOM 1232 O O . LEU A 1 165 ? 11.059 10.939 -28.041 1.00 91.94 165 LEU A O 1
ATOM 1236 N N . ALA A 1 166 ? 9.934 8.994 -27.925 1.00 89.81 166 ALA A N 1
ATOM 1237 C CA . ALA A 1 166 ? 8.614 9.532 -28.215 1.00 89.81 166 ALA A CA 1
ATOM 1238 C C . ALA A 1 166 ? 7.623 9.093 -27.135 1.00 89.81 166 ALA A C 1
ATOM 1240 O O . ALA A 1 166 ? 7.750 8.006 -26.569 1.00 89.81 166 ALA A O 1
ATOM 1241 N N . ALA A 1 167 ? 6.637 9.942 -26.856 1.00 91.56 167 ALA A N 1
ATOM 1242 C CA . ALA A 1 167 ? 5.560 9.657 -25.922 1.00 91.56 167 ALA A CA 1
ATOM 1243 C C . ALA A 1 167 ? 4.218 10.043 -26.548 1.00 91.56 167 ALA A C 1
ATOM 1245 O O . ALA A 1 167 ? 4.060 11.155 -27.049 1.00 91.56 167 ALA A O 1
ATOM 1246 N N . GLU A 1 168 ? 3.252 9.132 -26.495 1.00 90.06 168 GLU A N 1
ATOM 1247 C CA . GLU A 1 168 ? 1.888 9.342 -26.976 1.00 90.06 168 GLU A CA 1
ATOM 1248 C C . GLU A 1 168 ? 0.905 9.197 -25.813 1.00 90.06 168 GLU A C 1
ATOM 1250 O O . GLU A 1 168 ? 0.956 8.229 -25.049 1.00 90.06 168 GLU A O 1
ATOM 1255 N N . THR A 1 169 ? -0.001 10.162 -25.665 1.00 87.44 169 THR A N 1
ATOM 1256 C CA . THR A 1 169 ? -1.061 10.123 -24.655 1.00 87.44 169 THR A CA 1
ATOM 1257 C C . THR A 1 169 ? -2.334 9.523 -25.243 1.00 87.44 169 THR A C 1
ATOM 1259 O O . THR A 1 169 ? -2.690 9.753 -26.397 1.00 87.44 169 THR A O 1
ATOM 1262 N N . GLY A 1 170 ? -3.044 8.747 -24.433 1.00 80.69 170 GLY A N 1
ATOM 1263 C CA . GLY A 1 170 ? -4.395 8.286 -24.721 1.00 80.69 170 GLY A CA 1
ATOM 1264 C C . GLY A 1 170 ? -5.248 8.322 -23.460 1.00 80.69 170 GLY A C 1
ATOM 1265 O O . GLY A 1 170 ? -4.758 8.599 -22.365 1.00 80.69 170 GLY A O 1
ATOM 1266 N N . GLU A 1 171 ? -6.534 8.023 -23.599 1.00 78.25 171 GLU A N 1
ATOM 1267 C CA . GLU A 1 171 ? -7.435 7.936 -22.452 1.00 78.25 171 GLU A CA 1
ATOM 1268 C C . GLU A 1 171 ? -6.937 6.868 -21.462 1.00 78.25 171 GLU A C 1
ATOM 1270 O O . GLU A 1 171 ? -6.776 5.701 -21.822 1.00 78.25 171 GLU A O 1
ATOM 1275 N N . GLY A 1 172 ? -6.601 7.295 -20.239 1.00 78.06 172 GLY A N 1
ATOM 1276 C CA . GLY A 1 172 ? -6.071 6.425 -19.185 1.00 78.06 172 GLY A CA 1
ATOM 1277 C C . GLY A 1 172 ? -4.716 5.773 -19.490 1.00 78.06 172 GLY A C 1
ATOM 1278 O O . GLY A 1 172 ? -4.356 4.810 -18.819 1.00 78.06 172 GLY A O 1
ATOM 1279 N N . LYS A 1 173 ? -3.954 6.238 -20.491 1.00 86.81 173 LYS A N 1
ATOM 1280 C CA . LYS A 1 173 ? -2.674 5.611 -20.862 1.00 86.81 173 LYS A CA 1
ATOM 1281 C C . LYS A 1 173 ? -1.637 6.585 -21.413 1.00 86.81 173 LYS A C 1
ATOM 1283 O O . LYS A 1 173 ? -1.967 7.592 -22.034 1.00 86.81 173 LYS A O 1
ATOM 1288 N N . VAL A 1 174 ? -0.368 6.231 -21.252 1.00 92.88 174 VAL A N 1
ATOM 1289 C CA . VAL A 1 174 ? 0.781 6.880 -21.895 1.00 92.88 174 VAL A CA 1
ATOM 1290 C C . VAL A 1 174 ? 1.648 5.792 -22.515 1.00 92.88 174 VAL A C 1
ATOM 1292 O O . VAL A 1 174 ? 1.998 4.834 -21.839 1.00 92.88 174 VAL A O 1
ATOM 1295 N N . VAL A 1 175 ? 1.993 5.911 -23.794 1.00 93.12 175 VAL A N 1
ATOM 1296 C CA . VAL A 1 175 ? 2.870 4.961 -24.491 1.00 93.12 175 VAL A CA 1
ATOM 1297 C C . VAL A 1 175 ? 4.193 5.643 -24.793 1.00 93.12 175 VAL A C 1
ATOM 1299 O O . VAL A 1 175 ? 4.227 6.646 -25.496 1.00 93.12 175 VAL A O 1
ATOM 1302 N N . LEU A 1 176 ? 5.279 5.089 -24.269 1.00 95.12 176 LEU A N 1
ATOM 1303 C CA . LEU A 1 176 ? 6.644 5.490 -24.575 1.00 95.12 176 LEU A CA 1
ATOM 1304 C C . LEU A 1 176 ? 7.193 4.591 -25.676 1.00 95.12 176 LEU A C 1
ATOM 1306 O O . LEU A 1 176 ? 7.128 3.368 -25.566 1.00 95.12 176 LEU A O 1
ATOM 1310 N N . GLN A 1 177 ? 7.792 5.191 -26.695 1.00 94.19 177 GLN A N 1
ATOM 1311 C CA . GLN A 1 177 ? 8.609 4.496 -27.678 1.00 94.19 177 GLN A CA 1
ATOM 1312 C C . GLN A 1 177 ? 10.050 4.975 -27.546 1.00 94.19 177 GLN A C 1
ATOM 1314 O O . GLN A 1 177 ? 10.366 6.137 -27.795 1.00 94.19 177 GLN A O 1
ATOM 1319 N N . ILE A 1 178 ? 10.924 4.059 -27.146 1.00 95.56 178 ILE A N 1
ATOM 1320 C CA . ILE A 1 178 ? 12.357 4.278 -26.990 1.00 95.56 178 ILE A CA 1
ATOM 1321 C C . ILE A 1 178 ? 13.049 3.523 -28.117 1.00 95.56 178 ILE A C 1
ATOM 1323 O O . ILE A 1 178 ? 13.003 2.294 -28.163 1.00 95.56 178 ILE A O 1
ATOM 1327 N N . ARG A 1 179 ? 13.705 4.247 -29.021 1.00 93.50 179 ARG A N 1
ATOM 1328 C CA . ARG A 1 179 ? 14.524 3.657 -30.080 1.00 93.50 179 ARG A CA 1
ATOM 1329 C C . ARG A 1 179 ? 15.988 3.943 -29.799 1.00 93.50 179 ARG A C 1
ATOM 1331 O O . ARG A 1 179 ? 16.369 5.090 -29.608 1.00 93.50 179 ARG A O 1
ATOM 1338 N N . THR A 1 180 ? 16.814 2.910 -29.786 1.00 91.94 180 THR A N 1
ATOM 1339 C CA . THR A 1 180 ? 18.241 2.995 -29.481 1.00 91.94 180 THR A CA 1
ATOM 1340 C C . THR A 1 180 ? 19.088 2.689 -30.718 1.00 91.94 180 THR A C 1
ATOM 1342 O O . THR A 1 180 ? 18.656 1.945 -31.597 1.00 91.94 180 THR A O 1
ATOM 1345 N N . PRO A 1 181 ? 20.321 3.226 -30.807 1.00 85.88 181 PRO A N 1
ATOM 1346 C CA . PRO A 1 181 ? 21.205 2.995 -31.956 1.00 85.88 181 PRO A CA 1
ATOM 1347 C C . PRO A 1 181 ? 21.791 1.577 -32.009 1.00 85.88 181 PRO A C 1
ATOM 1349 O O . PRO A 1 181 ? 22.374 1.177 -33.016 1.00 85.88 181 PRO A O 1
ATOM 1352 N N . VAL A 1 182 ? 21.700 0.845 -30.898 1.00 83.94 182 VAL A N 1
ATOM 1353 C CA . VAL A 1 182 ? 22.201 -0.519 -30.724 1.00 83.94 182 VAL A CA 1
ATOM 1354 C C . VAL A 1 182 ? 21.228 -1.315 -29.857 1.00 83.94 182 VAL A C 1
ATOM 1356 O O . VAL A 1 182 ? 20.471 -0.700 -29.099 1.00 83.94 182 VAL A O 1
ATOM 1359 N N . PRO A 1 183 ? 21.248 -2.656 -29.926 1.00 89.12 183 PRO A N 1
ATOM 1360 C CA . PRO A 1 183 ? 20.464 -3.480 -29.022 1.00 89.12 183 PRO A CA 1
ATOM 1361 C C . PRO A 1 183 ? 20.795 -3.210 -27.549 1.00 89.12 183 PRO A C 1
ATOM 1363 O O . PRO A 1 183 ? 21.969 -3.098 -27.191 1.00 89.12 183 PRO A O 1
ATOM 1366 N N . VAL A 1 184 ? 19.773 -3.142 -26.697 1.00 88.31 184 VAL A N 1
ATOM 1367 C CA . VAL A 1 184 ? 19.907 -2.842 -25.263 1.00 88.31 184 VAL A CA 1
ATOM 1368 C C . VAL A 1 184 ? 19.295 -3.926 -24.380 1.00 88.31 184 VAL A C 1
ATOM 1370 O O . VAL A 1 184 ? 18.439 -4.701 -24.795 1.00 88.31 184 VAL A O 1
ATOM 1373 N N . SER A 1 185 ? 19.738 -3.972 -23.125 1.00 88.00 185 SER A N 1
ATOM 1374 C CA . SER A 1 185 ? 19.011 -4.624 -22.027 1.00 88.00 185 SER A CA 1
ATOM 1375 C C . SER A 1 185 ? 18.437 -3.554 -21.109 1.00 88.00 185 SER A C 1
ATOM 1377 O O . SER A 1 185 ? 19.058 -2.501 -20.951 1.00 88.00 185 SER A O 1
ATOM 1379 N N . TYR A 1 186 ? 17.289 -3.810 -20.484 1.00 93.19 186 TYR A N 1
ATOM 1380 C CA . TYR A 1 186 ? 16.616 -2.808 -19.661 1.00 93.19 186 TYR A CA 1
ATOM 1381 C C . TYR A 1 186 ? 16.070 -3.362 -18.345 1.00 93.19 186 TYR A C 1
ATOM 1383 O O . TYR A 1 186 ? 15.878 -4.569 -18.185 1.00 93.19 186 TYR A O 1
ATOM 1391 N N . LYS A 1 187 ? 15.823 -2.453 -17.401 1.00 84.50 187 LYS A N 1
ATOM 1392 C CA . LYS A 1 187 ? 15.113 -2.704 -16.147 1.00 84.50 187 LYS A CA 1
ATOM 1393 C C . LYS A 1 187 ? 14.124 -1.572 -15.899 1.00 84.50 187 LYS A C 1
ATOM 1395 O O . LYS A 1 187 ? 14.501 -0.409 -16.001 1.00 84.50 187 LYS A O 1
ATOM 1400 N N . ILE A 1 188 ? 12.893 -1.917 -15.528 1.00 86.25 188 ILE A N 1
ATOM 1401 C CA . ILE A 1 188 ? 11.872 -0.951 -15.109 1.00 86.25 188 ILE A CA 1
ATOM 1402 C C . ILE A 1 188 ? 11.673 -1.055 -13.597 1.00 86.25 188 ILE A C 1
ATOM 1404 O O . ILE A 1 188 ? 11.665 -2.151 -13.034 1.00 86.25 188 ILE A O 1
ATOM 1408 N N . LEU A 1 189 ? 11.559 0.087 -12.926 1.00 80.56 189 LEU A N 1
ATOM 1409 C CA . LEU A 1 189 ? 11.293 0.188 -11.493 1.00 80.56 189 LEU A CA 1
ATOM 1410 C C . LEU A 1 189 ? 10.500 1.457 -11.182 1.00 80.56 189 LEU A C 1
ATOM 1412 O O . LEU A 1 189 ? 10.579 2.440 -11.914 1.00 80.56 189 LEU A O 1
ATOM 1416 N N . THR A 1 190 ? 9.757 1.449 -10.081 1.00 79.94 190 THR A N 1
ATOM 1417 C CA . THR A 1 190 ? 9.068 2.639 -9.571 1.00 79.94 190 THR A CA 1
ATOM 1418 C C . THR A 1 190 ? 9.828 3.226 -8.390 1.00 79.94 190 THR A C 1
ATOM 1420 O O . THR A 1 190 ? 10.288 2.481 -7.525 1.00 79.94 190 THR A O 1
ATOM 1423 N N . LEU A 1 191 ? 9.939 4.548 -8.335 1.00 76.31 191 LEU A N 1
ATOM 1424 C CA . LEU A 1 191 ? 10.483 5.297 -7.202 1.00 76.31 191 LEU A CA 1
ATOM 1425 C C . LEU A 1 191 ? 9.365 6.109 -6.549 1.00 76.31 191 LEU A C 1
ATOM 1427 O O . LEU A 1 191 ? 8.406 6.458 -7.231 1.00 76.31 191 LEU A O 1
ATOM 1431 N N . GLY A 1 192 ? 9.509 6.403 -5.257 1.00 66.69 192 GLY A N 1
ATOM 1432 C CA . GLY A 1 192 ? 8.679 7.377 -4.545 1.00 66.69 192 GLY A CA 1
ATOM 1433 C C . GLY A 1 192 ? 9.465 8.632 -4.166 1.00 66.69 192 GLY A C 1
ATOM 1434 O O . GLY A 1 192 ? 10.697 8.618 -4.181 1.00 66.69 192 GLY A O 1
ATOM 1435 N N . ASN A 1 193 ? 8.742 9.693 -3.794 1.00 62.16 193 ASN A N 1
ATOM 1436 C CA . ASN A 1 193 ? 9.275 10.975 -3.310 1.00 62.16 193 ASN A CA 1
ATOM 1437 C C . ASN A 1 193 ? 10.241 11.699 -4.286 1.00 62.16 193 ASN A C 1
ATOM 1439 O O . ASN A 1 193 ? 11.421 11.877 -3.970 1.00 62.16 193 ASN A O 1
ATOM 1443 N N . PRO A 1 194 ? 9.773 12.186 -5.456 1.00 78.62 194 PRO A N 1
ATOM 1444 C CA . PRO A 1 194 ? 8.418 12.079 -6.010 1.00 78.62 194 PRO A CA 1
ATOM 1445 C C . PRO A 1 194 ? 8.188 10.750 -6.746 1.00 78.62 194 PRO A C 1
ATOM 1447 O O . PRO A 1 194 ? 9.142 10.046 -7.087 1.00 78.62 194 PRO A O 1
ATOM 1450 N N . ASP A 1 195 ? 6.922 10.419 -7.004 1.00 82.94 195 ASP A N 1
ATOM 1451 C CA . ASP A 1 195 ? 6.555 9.188 -7.700 1.00 82.94 195 ASP A CA 1
ATOM 1452 C C . ASP A 1 195 ? 7.026 9.190 -9.159 1.00 82.94 195 ASP A C 1
ATOM 1454 O O . ASP A 1 195 ? 6.752 10.110 -9.934 1.00 82.94 195 ASP A O 1
ATOM 1458 N N . ARG A 1 196 ? 7.778 8.148 -9.528 1.00 90.50 196 ARG A N 1
ATOM 1459 C CA . ARG A 1 196 ? 8.372 7.996 -10.861 1.00 90.50 196 ARG A CA 1
ATOM 1460 C C . ARG A 1 196 ? 8.313 6.562 -11.345 1.00 90.50 196 ARG A C 1
ATOM 1462 O O . ARG A 1 196 ? 8.592 5.647 -10.574 1.00 90.50 196 ARG A O 1
ATOM 1469 N N . LEU A 1 197 ? 8.099 6.371 -12.643 1.00 92.69 197 LEU A N 1
ATOM 1470 C CA . LEU A 1 197 ? 8.478 5.139 -13.337 1.00 92.69 197 LEU A CA 1
ATOM 1471 C C . LEU A 1 197 ? 9.808 5.363 -14.051 1.00 92.69 197 LEU A C 1
ATOM 1473 O O . LEU A 1 197 ? 9.977 6.329 -14.789 1.00 92.69 197 LEU A O 1
ATOM 1477 N N . VAL A 1 198 ? 10.766 4.476 -13.822 1.00 95.00 198 VAL A N 1
ATOM 1478 C CA . VAL A 1 198 ? 12.142 4.628 -14.283 1.00 95.00 198 VAL A CA 1
ATOM 1479 C C . VAL A 1 198 ? 12.554 3.422 -15.111 1.00 95.00 198 VAL A C 1
ATOM 1481 O O . VAL A 1 198 ? 12.387 2.285 -14.679 1.00 95.00 198 VAL A O 1
ATOM 1484 N N . ILE A 1 199 ? 13.117 3.689 -16.287 1.00 97.62 199 ILE A N 1
ATOM 1485 C CA . ILE A 1 199 ? 13.607 2.704 -17.248 1.00 97.62 199 ILE A CA 1
ATOM 1486 C C . ILE A 1 199 ? 15.120 2.888 -17.370 1.00 97.62 199 ILE A C 1
ATOM 1488 O O . ILE A 1 199 ? 15.591 3.878 -17.934 1.00 97.62 199 ILE A O 1
ATOM 1492 N N . ASP A 1 200 ? 15.876 1.931 -16.845 1.00 95.62 200 ASP A N 1
ATOM 1493 C CA . ASP A 1 200 ? 17.332 1.882 -16.957 1.00 95.62 200 ASP A CA 1
ATOM 1494 C C . ASP A 1 200 ? 17.724 1.038 -18.166 1.00 95.62 200 ASP A C 1
ATOM 1496 O O . ASP A 1 200 ? 17.401 -0.146 -18.224 1.00 95.62 200 ASP A O 1
ATOM 1500 N N . LEU A 1 201 ? 18.434 1.638 -19.119 1.00 94.12 201 LEU A N 1
ATOM 1501 C CA . LEU A 1 201 ? 18.933 1.024 -20.346 1.00 94.12 201 LEU A CA 1
ATOM 1502 C C . LEU A 1 201 ? 20.441 0.792 -20.239 1.00 94.12 201 LEU A C 1
ATOM 1504 O O . LEU A 1 201 ? 21.210 1.695 -19.903 1.00 94.12 201 LEU A O 1
ATOM 1508 N N . THR A 1 202 ? 20.871 -0.412 -20.590 1.00 90.94 202 THR A N 1
ATOM 1509 C CA . THR A 1 202 ? 22.266 -0.865 -20.546 1.00 90.94 202 THR A CA 1
ATOM 1510 C C . THR A 1 202 ? 22.702 -1.386 -21.912 1.00 90.94 202 THR A C 1
ATOM 1512 O O . THR A 1 202 ? 21.896 -1.929 -22.668 1.00 90.94 202 THR A O 1
ATOM 1515 N N . GLY A 1 203 ? 23.987 -1.220 -22.235 1.00 82.56 203 GLY A N 1
ATOM 1516 C CA . GLY A 1 203 ? 24.547 -1.595 -23.542 1.00 82.56 203 GLY A CA 1
ATOM 1517 C C . GLY A 1 203 ? 24.607 -0.452 -24.560 1.00 82.56 203 GLY A C 1
ATOM 1518 O O . GLY A 1 203 ? 25.097 -0.655 -25.668 1.00 82.56 203 GLY A O 1
ATOM 1519 N N . LEU A 1 204 ? 24.165 0.750 -24.180 1.00 84.44 204 LEU A N 1
ATOM 1520 C CA . LEU A 1 204 ? 24.297 1.949 -25.003 1.00 84.44 204 LEU A CA 1
ATOM 1521 C C . LEU A 1 204 ? 25.752 2.447 -25.044 1.00 84.44 204 LEU A C 1
ATOM 1523 O O . LEU A 1 204 ? 26.427 2.422 -24.010 1.00 84.44 204 LEU A O 1
ATOM 1527 N N . PRO A 1 205 ? 26.239 2.916 -26.208 1.00 79.81 205 PRO A N 1
ATOM 1528 C CA . PRO A 1 205 ? 27.492 3.653 -26.290 1.00 79.81 205 PRO A CA 1
ATOM 1529 C C . PRO A 1 205 ? 27.340 5.048 -25.676 1.00 79.81 205 PRO A C 1
ATOM 1531 O O . PRO A 1 205 ? 26.227 5.560 -25.549 1.00 79.81 205 PRO A O 1
ATOM 1534 N N . ASP A 1 206 ? 28.468 5.679 -25.353 1.00 81.38 206 ASP A N 1
ATOM 1535 C CA . ASP A 1 206 ? 28.470 7.077 -24.930 1.00 81.38 206 ASP A CA 1
ATOM 1536 C C . ASP A 1 206 ? 27.953 7.994 -26.041 1.00 81.38 206 ASP A C 1
ATOM 1538 O O . ASP A 1 206 ? 28.179 7.748 -27.230 1.00 81.38 206 ASP A O 1
ATOM 1542 N N . GLY A 1 207 ? 27.244 9.045 -25.644 1.00 81.81 207 GLY A N 1
ATOM 1543 C CA . GLY A 1 207 ? 26.600 9.970 -26.561 1.00 81.81 207 GLY A CA 1
ATOM 1544 C C . GLY A 1 207 ? 25.508 10.806 -25.909 1.00 81.81 207 GLY A C 1
ATOM 1545 O O . GLY A 1 207 ? 25.233 10.710 -24.707 1.00 81.81 207 GLY A O 1
ATOM 1546 N N . ASP A 1 208 ? 24.886 11.635 -26.740 1.00 83.44 208 ASP A N 1
ATOM 1547 C CA . ASP A 1 208 ? 23.760 12.462 -26.336 1.00 83.44 208 ASP A CA 1
ATOM 1548 C C . ASP A 1 208 ? 22.499 11.607 -26.189 1.00 83.44 208 ASP A C 1
ATOM 1550 O O . ASP A 1 208 ? 22.220 10.716 -26.997 1.00 83.44 208 ASP A O 1
ATOM 1554 N N . LEU A 1 209 ? 21.736 11.890 -25.137 1.00 87.81 209 LEU A N 1
ATOM 1555 C CA . LEU A 1 209 ? 20.412 11.318 -24.927 1.00 87.81 209 LEU A CA 1
ATOM 1556 C C . LEU A 1 209 ? 19.372 12.294 -25.488 1.00 87.81 209 LEU A C 1
ATOM 1558 O O . LEU A 1 209 ? 19.587 13.508 -25.395 1.00 87.81 209 LEU A O 1
ATOM 1562 N N . PRO A 1 210 ? 18.257 11.802 -26.060 1.00 87.62 210 PRO A N 1
ATOM 1563 C CA . PRO A 1 210 ? 17.196 12.682 -26.528 1.00 87.62 210 PRO A CA 1
ATOM 1564 C C . PRO A 1 210 ? 16.687 13.511 -25.352 1.00 87.62 210 PRO A C 1
ATOM 1566 O O . PRO A 1 210 ? 16.645 12.990 -24.239 1.00 87.62 210 PRO A O 1
ATOM 1569 N N . PRO A 1 211 ? 16.302 14.777 -25.558 1.00 80.00 211 PRO A N 1
ATOM 1570 C CA . PRO A 1 211 ? 15.725 15.559 -24.484 1.00 80.00 211 PRO A CA 1
ATOM 1571 C C . PRO A 1 211 ? 14.439 14.895 -23.986 1.00 80.00 211 PRO A C 1
ATOM 1573 O O . PRO A 1 211 ? 13.667 14.320 -24.755 1.00 80.00 211 PRO A O 1
ATOM 1576 N N . GLY A 1 212 ? 14.215 15.006 -22.682 1.00 82.94 212 GLY A N 1
ATOM 1577 C CA . GLY A 1 212 ? 12.908 14.769 -22.095 1.00 82.94 212 GLY A CA 1
ATOM 1578 C C . GLY A 1 212 ? 11.887 15.840 -22.498 1.00 82.94 212 GLY A C 1
ATOM 1579 O O . GLY A 1 212 ? 12.156 16.705 -23.335 1.00 82.94 212 GLY A O 1
ATOM 1580 N N . GLY A 1 213 ? 10.720 15.821 -21.866 1.00 78.56 213 GLY A N 1
ATOM 1581 C CA . GLY A 1 213 ? 9.706 16.840 -22.088 1.00 78.56 213 GLY A CA 1
ATOM 1582 C C . GLY A 1 213 ? 8.495 16.694 -21.182 1.00 78.56 213 GLY A C 1
ATOM 1583 O O . GLY A 1 213 ? 8.167 15.601 -20.718 1.00 78.56 213 GLY A O 1
ATOM 1584 N N . THR A 1 214 ? 7.813 17.818 -20.983 1.00 80.81 214 THR A N 1
ATOM 1585 C CA . THR A 1 214 ? 6.547 17.875 -20.257 1.00 80.81 214 THR A CA 1
ATOM 1586 C C . THR A 1 214 ? 5.449 17.233 -21.091 1.00 80.81 214 THR A C 1
ATOM 1588 O O . THR A 1 214 ? 5.304 17.526 -22.281 1.00 80.81 214 THR A O 1
ATOM 1591 N N . LEU A 1 215 ? 4.653 16.378 -20.458 1.00 81.25 215 LEU A N 1
ATOM 1592 C CA . LEU A 1 215 ? 3.531 15.703 -21.088 1.00 81.25 215 LEU A CA 1
ATOM 1593 C C . LEU A 1 215 ? 2.238 16.206 -20.440 1.00 81.25 215 LEU A C 1
ATOM 1595 O O . LEU A 1 215 ? 2.094 16.197 -19.221 1.00 81.25 215 LEU A O 1
ATOM 1599 N N . SER A 1 216 ? 1.274 16.657 -21.246 1.00 70.38 216 SER A N 1
ATOM 1600 C CA . SER A 1 216 ? -0.042 17.066 -20.737 1.00 70.38 216 SER A CA 1
ATOM 1601 C C . SER A 1 216 ? -0.911 15.824 -20.507 1.00 70.38 216 SER A C 1
ATOM 1603 O O . SER A 1 216 ? -1.830 15.531 -21.268 1.00 70.38 216 SER A O 1
ATOM 1605 N N . SER A 1 217 ? -0.553 15.033 -19.495 1.00 81.44 217 SER A N 1
ATOM 1606 C CA . SER A 1 217 ? -1.268 13.826 -19.083 1.00 81.44 217 SER A CA 1
ATOM 1607 C C . SER A 1 217 ? -1.400 13.781 -17.560 1.00 81.44 217 SER A C 1
ATOM 1609 O O . SER A 1 217 ? -0.431 14.072 -16.861 1.00 81.44 217 SER A O 1
ATOM 1611 N N . PRO A 1 218 ? -2.562 13.373 -17.016 1.00 79.00 218 PRO A N 1
ATOM 1612 C CA . PRO A 1 218 ? -2.705 13.151 -15.577 1.00 79.00 218 PRO A CA 1
ATOM 1613 C C . PRO A 1 218 ? -1.866 11.961 -15.077 1.00 79.00 218 PRO A C 1
ATOM 1615 O O . PRO A 1 218 ? -1.610 11.853 -13.883 1.00 79.00 218 PRO A O 1
ATOM 1618 N N . LEU A 1 219 ? -1.429 11.065 -15.972 1.00 84.56 219 LEU A N 1
ATOM 1619 C CA . LEU A 1 219 ? -0.658 9.874 -15.612 1.00 84.56 219 LEU A CA 1
ATOM 1620 C C . LEU A 1 219 ? 0.850 10.154 -15.538 1.00 84.56 219 LEU A C 1
ATOM 1622 O O . LEU A 1 219 ? 1.517 9.699 -14.613 1.00 84.56 219 LEU A O 1
ATOM 1626 N N . VAL A 1 220 ? 1.382 10.915 -16.497 1.00 90.62 220 VAL A N 1
ATOM 1627 C CA . VAL A 1 220 ? 2.801 11.295 -16.588 1.00 90.62 220 VAL A CA 1
ATOM 1628 C C . VAL A 1 220 ? 2.867 12.790 -16.848 1.00 90.62 220 VAL A C 1
ATOM 1630 O O . VAL A 1 220 ? 2.351 13.246 -17.865 1.00 90.62 220 VAL A O 1
ATOM 1633 N N . THR A 1 221 ? 3.497 13.536 -15.948 1.00 86.69 221 THR A N 1
ATOM 1634 C CA . THR A 1 221 ? 3.602 15.000 -16.031 1.00 86.69 221 THR A CA 1
ATOM 1635 C C . THR A 1 221 ? 4.869 15.442 -16.747 1.00 86.69 221 THR A C 1
ATOM 1637 O O . THR A 1 221 ? 4.861 16.434 -17.474 1.00 86.69 221 THR A O 1
ATOM 1640 N N . ASP A 1 222 ? 5.960 14.699 -16.578 1.00 90.50 222 ASP A N 1
ATOM 1641 C CA . ASP A 1 222 ? 7.260 15.034 -17.150 1.00 90.50 222 ASP A CA 1
ATOM 1642 C C . ASP A 1 222 ? 8.037 13.763 -17.489 1.00 90.50 222 ASP A C 1
ATOM 1644 O O . ASP A 1 222 ? 7.927 12.744 -16.807 1.00 90.50 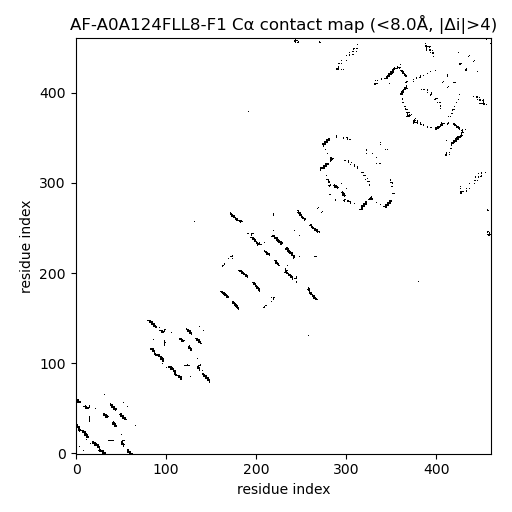222 ASP A O 1
ATOM 1648 N N . ILE A 1 223 ? 8.841 13.814 -18.544 1.00 94.19 223 ILE A N 1
ATOM 1649 C CA . ILE A 1 223 ? 9.771 12.743 -18.897 1.00 94.19 223 ILE A CA 1
ATOM 1650 C C . ILE A 1 223 ? 11.168 13.332 -18.918 1.00 94.19 223 ILE A C 1
ATOM 1652 O O . ILE A 1 223 ? 11.395 14.389 -19.496 1.00 94.19 223 ILE A O 1
ATOM 1656 N N . ARG A 1 224 ? 12.125 12.639 -18.308 1.00 91.81 224 ARG A N 1
ATOM 1657 C CA . ARG A 1 224 ? 13.523 13.054 -18.213 1.00 91.81 224 ARG A CA 1
ATOM 1658 C C . ARG A 1 224 ? 14.439 11.946 -18.666 1.00 91.81 224 ARG A C 1
ATOM 1660 O O . ARG A 1 224 ? 14.168 10.767 -18.464 1.00 91.81 224 ARG A O 1
ATOM 1667 N N . THR A 1 225 ? 15.574 12.344 -19.206 1.00 92.88 225 THR A N 1
ATOM 1668 C CA . THR A 1 225 ? 16.624 11.440 -19.659 1.00 92.88 225 THR A CA 1
ATOM 1669 C C . THR A 1 225 ? 17.947 11.848 -19.039 1.00 92.88 225 THR A C 1
ATOM 1671 O O . THR A 1 225 ? 18.262 13.034 -18.936 1.00 92.88 225 THR A O 1
ATOM 1674 N N . GLY A 1 226 ? 18.759 10.876 -18.646 1.00 91.75 226 GLY A N 1
ATOM 1675 C CA . GLY A 1 226 ? 20.089 11.162 -18.128 1.00 91.75 226 GLY A CA 1
ATOM 1676 C C . GLY A 1 226 ? 20.958 9.924 -18.041 1.00 91.75 226 GLY A C 1
ATOM 1677 O O . GLY A 1 226 ? 20.464 8.805 -17.933 1.00 91.75 226 GLY A O 1
ATOM 1678 N N . TRP A 1 227 ? 22.271 10.120 -18.061 1.00 91.88 227 TRP A N 1
ATOM 1679 C CA . TRP A 1 227 ? 23.214 9.063 -17.719 1.00 91.88 227 TRP A CA 1
ATOM 1680 C C . TRP A 1 227 ? 23.182 8.852 -16.204 1.00 91.88 227 TRP A C 1
ATOM 1682 O O . TRP A 1 227 ? 23.771 9.634 -15.461 1.00 91.88 227 TRP A O 1
ATOM 1692 N N . PHE A 1 228 ? 22.476 7.816 -15.747 1.00 89.50 228 PHE A N 1
ATOM 1693 C CA . PHE A 1 228 ? 22.413 7.449 -14.330 1.00 89.50 228 PHE A CA 1
ATOM 1694 C C . PHE A 1 228 ? 23.781 6.999 -13.812 1.00 89.50 228 PHE A C 1
ATOM 1696 O O . PHE A 1 228 ? 24.166 7.323 -12.692 1.00 89.50 228 PHE A O 1
ATOM 1703 N N . GLN A 1 229 ? 24.532 6.291 -14.656 1.00 87.38 229 GLN A N 1
ATOM 1704 C CA . GLN A 1 229 ? 25.889 5.842 -14.374 1.00 87.38 229 GLN A CA 1
ATOM 1705 C C . GLN A 1 229 ? 26.705 5.831 -15.673 1.00 87.38 229 GLN A C 1
ATOM 1707 O O . GLN A 1 229 ? 26.170 5.570 -16.751 1.00 87.38 229 GLN A O 1
ATOM 1712 N N . ARG A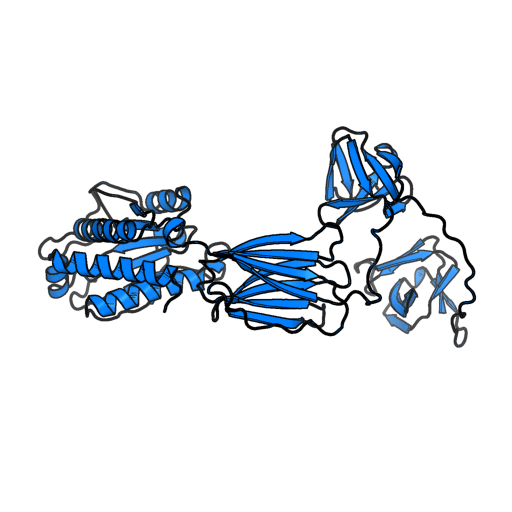 1 230 ? 28.002 6.147 -15.584 1.00 82.06 230 ARG A N 1
ATOM 1713 C CA . ARG A 1 230 ? 28.934 6.157 -16.731 1.00 82.06 230 ARG A CA 1
ATOM 1714 C C . ARG A 1 230 ? 29.822 4.906 -16.793 1.00 82.06 230 ARG A C 1
ATOM 1716 O O . ARG A 1 230 ? 30.377 4.627 -17.848 1.00 82.06 230 ARG A O 1
ATOM 1723 N N . ASP A 1 231 ? 29.946 4.154 -15.699 1.00 75.44 231 ASP A N 1
ATOM 1724 C CA . ASP A 1 231 ? 30.741 2.920 -15.639 1.00 75.44 231 ASP A CA 1
ATOM 1725 C C . ASP A 1 231 ? 30.132 1.873 -14.675 1.00 75.44 231 ASP A C 1
ATOM 1727 O O . ASP A 1 231 ? 30.285 2.033 -13.463 1.00 75.44 231 ASP A O 1
ATOM 1731 N N . PRO A 1 232 ? 29.434 0.826 -15.170 1.00 79.00 232 PRO A N 1
ATOM 1732 C CA . PRO A 1 232 ? 29.032 0.659 -16.567 1.00 79.00 232 PRO A CA 1
ATOM 1733 C C . PRO A 1 232 ? 28.046 1.750 -17.011 1.00 79.00 232 PRO A C 1
ATOM 1735 O O . PRO A 1 232 ? 27.372 2.371 -16.191 1.00 79.00 232 PRO A O 1
ATOM 1738 N N . MET A 1 233 ? 27.958 1.983 -18.323 1.00 81.00 233 MET A N 1
ATOM 1739 C CA . MET A 1 233 ? 27.029 2.967 -18.881 1.00 81.00 233 MET A CA 1
ATOM 1740 C C . MET A 1 233 ? 25.572 2.538 -18.683 1.00 81.00 233 MET A C 1
ATOM 1742 O O . MET A 1 233 ? 25.152 1.485 -19.171 1.00 81.00 233 MET A O 1
ATOM 1746 N N . VAL A 1 234 ? 24.807 3.391 -18.003 1.00 93.44 234 VAL A N 1
ATOM 1747 C CA . VAL A 1 234 ? 23.369 3.237 -17.780 1.00 93.44 234 VAL A CA 1
ATOM 1748 C C . VAL A 1 234 ? 22.678 4.547 -18.137 1.00 93.44 234 VAL A C 1
ATOM 1750 O O . VAL A 1 234 ? 22.858 5.555 -17.447 1.00 93.44 234 VAL A O 1
ATOM 1753 N N . ALA A 1 235 ? 21.887 4.540 -19.208 1.00 93.81 235 ALA A N 1
ATOM 1754 C CA . ALA A 1 235 ? 20.978 5.642 -19.506 1.00 93.81 235 ALA A CA 1
ATOM 1755 C C . ALA A 1 235 ? 19.656 5.401 -18.779 1.00 93.81 235 ALA A C 1
ATOM 1757 O O . ALA A 1 235 ? 19.175 4.275 -18.720 1.00 93.81 235 ALA A O 1
ATOM 1758 N N . ARG A 1 236 ? 19.059 6.456 -18.243 1.00 96.94 236 ARG A N 1
ATOM 1759 C CA . ARG A 1 236 ? 17.807 6.409 -17.501 1.00 96.94 236 ARG A CA 1
ATOM 1760 C C . ARG A 1 236 ? 16.777 7.289 -18.178 1.00 96.94 236 ARG A C 1
ATOM 1762 O O . ARG A 1 236 ? 17.036 8.474 -18.368 1.00 96.94 236 ARG A O 1
ATOM 1769 N N . VAL A 1 237 ? 15.617 6.715 -18.479 1.00 97.00 237 VAL A N 1
ATOM 1770 C CA . VAL A 1 237 ? 14.393 7.449 -18.820 1.00 97.00 237 VAL A CA 1
ATOM 1771 C C . VAL A 1 237 ? 13.499 7.438 -17.581 1.00 97.00 237 VAL A C 1
ATOM 1773 O O . VAL A 1 237 ? 13.115 6.372 -17.110 1.00 97.00 237 VAL A O 1
ATOM 1776 N N . ALA A 1 238 ? 13.208 8.602 -17.012 1.00 95.19 238 ALA A N 1
ATOM 1777 C CA . ALA A 1 238 ? 12.371 8.759 -15.828 1.00 95.19 238 ALA A CA 1
ATOM 1778 C C . ALA A 1 238 ? 11.082 9.495 -16.196 1.00 95.19 238 ALA A C 1
ATOM 1780 O O . ALA A 1 238 ? 11.141 10.603 -16.714 1.00 95.19 238 ALA A O 1
ATOM 1781 N N . CYS A 1 239 ? 9.938 8.885 -15.915 1.00 94.88 239 CYS A N 1
ATOM 1782 C CA . CYS A 1 239 ? 8.619 9.485 -16.062 1.00 94.88 239 CYS A CA 1
ATOM 1783 C C . CYS A 1 239 ? 8.148 9.940 -14.683 1.00 94.88 239 CYS A C 1
ATOM 1785 O O . CYS A 1 239 ? 7.889 9.090 -13.830 1.00 94.88 239 CYS A O 1
ATOM 1787 N N . ASP A 1 240 ? 8.061 11.250 -14.465 1.00 91.31 240 ASP A N 1
ATOM 1788 C CA . ASP A 1 240 ? 7.414 11.829 -13.289 1.00 91.31 240 ASP A CA 1
ATOM 1789 C C . ASP A 1 240 ? 5.909 11.560 -13.400 1.00 91.31 240 ASP A C 1
ATOM 1791 O O . ASP A 1 240 ? 5.276 11.884 -14.410 1.00 91.31 240 ASP A O 1
ATOM 1795 N N . LEU A 1 241 ? 5.342 10.907 -12.388 1.00 88.44 241 LEU A N 1
ATOM 1796 C CA . LEU A 1 241 ? 3.939 10.518 -12.393 1.00 88.44 241 LEU A CA 1
ATOM 1797 C C . LEU A 1 241 ? 3.081 11.672 -11.866 1.00 88.44 241 LEU A C 1
ATOM 1799 O O . LEU A 1 241 ? 3.417 12.311 -10.871 1.00 88.44 241 LEU A O 1
ATOM 1803 N N . GLY A 1 242 ? 1.961 11.939 -12.539 1.00 79.06 242 GLY A N 1
ATOM 1804 C CA . GLY A 1 242 ? 0.951 12.909 -12.083 1.00 79.06 242 GLY A CA 1
ATOM 1805 C C . GLY A 1 242 ? -0.009 12.349 -11.034 1.00 79.06 242 GLY A C 1
ATOM 1806 O O . GLY A 1 242 ? -0.941 13.027 -10.611 1.00 79.06 242 GLY A O 1
ATOM 1807 N N . THR A 1 243 ? 0.208 11.097 -10.642 1.00 67.75 243 THR A N 1
ATOM 1808 C CA . THR A 1 243 ? -0.610 10.312 -9.722 1.00 67.75 243 THR A CA 1
ATOM 1809 C C . THR A 1 243 ? 0.294 9.397 -8.894 1.00 67.75 243 THR A C 1
ATOM 1811 O O . THR A 1 243 ? 1.496 9.308 -9.159 1.00 67.75 243 THR A O 1
ATOM 1814 N N . SER A 1 244 ? -0.278 8.693 -7.914 1.00 64.31 244 SER A N 1
ATOM 1815 C CA . SER A 1 244 ? 0.458 7.694 -7.143 1.00 64.31 244 SER A CA 1
ATOM 1816 C C . SER A 1 244 ? 1.078 6.640 -8.058 1.00 64.31 244 SER A C 1
ATOM 1818 O O . SER A 1 244 ? 0.407 6.094 -8.936 1.00 64.31 244 SER A O 1
ATOM 1820 N N . ARG A 1 245 ? 2.317 6.226 -7.779 1.00 59.56 245 ARG A N 1
ATOM 1821 C CA . ARG A 1 245 ? 2.945 5.052 -8.413 1.00 59.56 245 ARG A CA 1
ATOM 1822 C C . ARG A 1 245 ? 2.107 3.776 -8.269 1.00 59.56 245 ARG A C 1
ATOM 1824 O O . ARG A 1 245 ? 2.249 2.861 -9.074 1.00 59.56 245 ARG A O 1
ATOM 1831 N N . HIS A 1 246 ? 1.221 3.707 -7.273 1.00 60.16 246 HIS A N 1
ATOM 1832 C CA . HIS A 1 246 ? 0.303 2.583 -7.066 1.00 60.16 246 HIS A CA 1
ATOM 1833 C C . HIS A 1 246 ? -0.879 2.577 -8.038 1.00 60.16 246 HIS A C 1
ATOM 1835 O O . HIS A 1 246 ? -1.383 1.500 -8.367 1.00 60.16 246 HIS A O 1
ATOM 1841 N N . ALA A 1 247 ? -1.244 3.749 -8.560 1.00 63.91 247 ALA A N 1
ATOM 1842 C CA . ALA A 1 247 ? -2.273 3.948 -9.575 1.00 63.91 247 ALA A CA 1
ATOM 1843 C C . ALA A 1 247 ? -1.735 3.778 -11.009 1.00 63.91 247 ALA A C 1
ATOM 1845 O O . ALA A 1 247 ? -2.405 4.134 -11.976 1.00 63.91 247 ALA A O 1
ATOM 1846 N N . VAL A 1 248 ? -0.525 3.228 -11.172 1.00 72.50 248 VAL A N 1
ATOM 1847 C CA . VAL A 1 248 ? 0.084 2.979 -12.482 1.00 72.50 248 VAL A CA 1
ATOM 1848 C C . VAL A 1 248 ? 0.454 1.505 -12.616 1.00 72.50 248 VAL A C 1
ATOM 1850 O O . VAL A 1 248 ? 1.102 0.909 -11.753 1.00 72.50 248 VAL A O 1
ATOM 1853 N N . ARG A 1 249 ? 0.053 0.891 -13.727 1.00 76.75 249 ARG A N 1
ATOM 1854 C CA . ARG A 1 249 ? 0.620 -0.376 -14.214 1.00 76.75 249 ARG A CA 1
ATOM 1855 C C . ARG A 1 249 ? 1.364 -0.091 -15.499 1.00 76.75 249 ARG A C 1
ATOM 1857 O O . ARG A 1 249 ? 1.096 0.905 -16.166 1.00 76.75 249 ARG A O 1
ATOM 1864 N N . TYR A 1 250 ? 2.289 -0.967 -15.857 1.00 83.69 250 TYR A N 1
ATOM 1865 C CA . TYR A 1 250 ? 2.950 -0.873 -17.145 1.00 83.69 250 TYR A CA 1
ATOM 1866 C C . TYR A 1 250 ? 3.001 -2.223 -17.846 1.00 83.69 250 TYR A C 1
ATOM 1868 O O . TYR A 1 250 ? 2.962 -3.279 -17.216 1.00 83.69 250 TYR A O 1
ATOM 1876 N N . ARG A 1 251 ? 3.066 -2.160 -19.172 1.00 78.81 251 ARG A N 1
ATOM 1877 C CA . ARG A 1 251 ? 3.431 -3.266 -20.049 1.00 78.81 251 ARG A CA 1
ATOM 1878 C C . ARG A 1 251 ? 4.572 -2.801 -20.922 1.00 78.81 251 ARG A C 1
ATOM 1880 O O . ARG A 1 251 ? 4.551 -1.678 -21.416 1.00 78.81 251 ARG A O 1
ATOM 1887 N N . ASP A 1 252 ? 5.540 -3.663 -21.128 1.00 87.19 252 ASP A N 1
ATOM 1888 C CA . ASP A 1 252 ? 6.721 -3.368 -21.915 1.00 87.19 252 ASP A CA 1
ATOM 1889 C C . ASP A 1 252 ? 6.944 -4.439 -22.980 1.00 87.19 252 ASP A C 1
ATOM 1891 O O . ASP A 1 252 ? 6.574 -5.604 -22.830 1.00 87.19 252 ASP A O 1
ATOM 1895 N N . THR A 1 253 ? 7.493 -4.030 -24.117 1.00 90.19 253 THR A N 1
ATOM 1896 C CA . THR A 1 253 ? 7.821 -4.928 -25.221 1.00 90.19 253 THR A CA 1
ATOM 1897 C C . THR A 1 253 ? 9.077 -4.430 -25.913 1.00 90.19 253 THR A C 1
ATOM 1899 O O . THR A 1 253 ? 9.076 -3.387 -26.567 1.00 90.19 253 THR A O 1
ATOM 1902 N N . LEU A 1 254 ? 10.158 -5.197 -25.784 1.00 87.81 254 LEU A N 1
ATOM 1903 C CA . LEU A 1 254 ? 11.353 -5.025 -26.599 1.00 87.81 254 LEU A CA 1
ATOM 1904 C C . LEU A 1 254 ? 11.166 -5.788 -27.911 1.00 87.81 254 LEU A C 1
ATOM 1906 O O . LEU A 1 254 ? 10.936 -6.998 -27.893 1.00 87.81 254 LEU A O 1
ATOM 1910 N N . LYS A 1 255 ? 11.251 -5.089 -29.045 1.00 84.81 255 LYS A N 1
ATOM 1911 C CA . LYS A 1 255 ? 11.149 -5.713 -30.370 1.00 84.81 255 LYS A CA 1
ATOM 1912 C C . LYS A 1 255 ? 12.326 -6.656 -30.628 1.00 84.81 255 LYS A C 1
ATOM 1914 O O . LYS A 1 255 ? 13.387 -6.532 -30.019 1.00 84.81 255 LYS A O 1
ATOM 1919 N N . ASP A 1 256 ? 12.154 -7.562 -31.589 1.00 76.75 256 ASP A N 1
ATOM 1920 C CA . ASP A 1 256 ? 13.148 -8.587 -31.950 1.00 76.75 256 ASP A CA 1
ATOM 1921 C C . ASP A 1 256 ? 14.516 -8.014 -32.361 1.00 76.75 256 ASP A C 1
ATOM 1923 O O . ASP A 1 256 ? 15.536 -8.695 -32.264 1.00 76.75 256 ASP A O 1
ATOM 1927 N N . ASP A 1 257 ? 14.552 -6.753 -32.805 1.00 79.56 257 ASP A N 1
ATOM 1928 C CA . ASP A 1 257 ? 15.782 -6.028 -33.136 1.00 79.56 257 ASP A CA 1
ATOM 1929 C C . ASP A 1 257 ? 16.610 -5.607 -31.905 1.00 79.56 257 ASP A C 1
ATOM 1931 O O . ASP A 1 257 ? 17.748 -5.151 -32.060 1.00 79.56 257 ASP A O 1
ATOM 1935 N N . GLY A 1 258 ? 16.044 -5.741 -30.700 1.00 82.88 258 GLY A N 1
ATOM 1936 C CA . GLY A 1 258 ? 16.609 -5.311 -29.424 1.00 82.88 258 GLY A CA 1
ATOM 1937 C C . GLY A 1 258 ? 16.782 -3.796 -29.280 1.00 82.88 258 GLY A C 1
ATOM 1938 O O . GLY A 1 258 ? 17.355 -3.352 -28.289 1.00 82.88 258 GLY A O 1
ATOM 1939 N N . GLN A 1 259 ? 16.338 -3.013 -30.263 1.00 88.75 259 GLN A N 1
ATOM 1940 C CA . GLN A 1 259 ? 16.595 -1.579 -30.409 1.00 88.75 259 GLN A CA 1
ATOM 1941 C C . GLN A 1 259 ? 15.356 -0.728 -30.162 1.00 88.75 259 GLN A C 1
ATOM 1943 O O . GLN A 1 259 ? 15.480 0.462 -29.897 1.00 88.75 259 GLN A O 1
ATOM 1948 N N . THR A 1 260 ? 14.161 -1.306 -30.260 1.00 91.44 260 THR A N 1
ATOM 1949 C CA . THR A 1 260 ? 12.919 -0.576 -29.998 1.00 91.44 260 THR A CA 1
ATOM 1950 C C . THR A 1 260 ? 12.225 -1.147 -28.770 1.00 91.44 260 THR A C 1
ATOM 1952 O O . THR A 1 260 ? 11.719 -2.267 -28.815 1.00 91.44 260 THR A O 1
ATOM 1955 N N . LEU A 1 261 ? 12.175 -0.368 -27.692 1.00 92.12 261 LEU A N 1
ATOM 1956 C CA . LEU A 1 261 ? 11.419 -0.668 -26.481 1.00 92.12 261 LEU A CA 1
ATOM 1957 C C . LEU A 1 261 ? 10.145 0.180 -26.457 1.00 92.12 261 LEU A C 1
ATOM 1959 O O . LEU A 1 261 ? 10.206 1.408 -26.446 1.00 92.12 261 LEU A O 1
ATOM 1963 N N . GLU A 1 262 ? 8.994 -0.479 -26.431 1.00 94.44 262 GLU A N 1
ATOM 1964 C CA . GLU A 1 262 ? 7.708 0.157 -26.156 1.00 94.44 262 GLU A CA 1
ATOM 1965 C C . GLU A 1 262 ? 7.351 -0.052 -24.682 1.00 94.44 262 GLU A C 1
ATOM 1967 O O . GLU A 1 262 ? 7.429 -1.179 -24.195 1.00 94.44 262 GLU A O 1
ATOM 1972 N N . VAL A 1 263 ? 6.974 1.011 -23.967 1.00 93.00 263 VAL A N 1
ATOM 1973 C CA . VAL A 1 263 ? 6.485 0.937 -22.581 1.00 93.00 263 VAL A CA 1
ATOM 1974 C C . VAL A 1 263 ? 5.152 1.662 -22.485 1.00 93.00 263 VAL A C 1
ATOM 1976 O O . VAL A 1 263 ? 5.080 2.881 -22.592 1.00 93.00 263 VAL A O 1
ATOM 1979 N N . GLN A 1 264 ? 4.085 0.909 -22.267 1.00 90.12 264 GLN A N 1
ATOM 1980 C CA . GLN A 1 264 ? 2.743 1.422 -22.060 1.00 90.12 264 GLN A CA 1
ATOM 1981 C C . GLN A 1 264 ? 2.466 1.540 -20.564 1.00 90.12 264 GLN A C 1
ATOM 1983 O O . GLN A 1 264 ? 2.360 0.530 -19.878 1.00 90.12 264 GLN A O 1
ATOM 1988 N N . LEU A 1 265 ? 2.313 2.765 -20.075 1.00 90.12 265 LEU A N 1
ATOM 1989 C CA . LEU A 1 265 ? 1.808 3.086 -18.750 1.00 90.12 265 LEU A CA 1
ATOM 1990 C C . LEU A 1 265 ? 0.284 3.181 -18.826 1.00 90.12 265 LEU A C 1
ATOM 1992 O O . LEU A 1 265 ? -0.266 3.840 -19.708 1.00 90.12 265 LEU A O 1
ATOM 1996 N N . LEU A 1 266 ? -0.390 2.522 -17.897 1.00 81.38 266 LEU A N 1
ATOM 1997 C CA . LEU A 1 266 ? -1.839 2.470 -17.778 1.00 81.38 266 LEU A CA 1
ATOM 1998 C C . LEU A 1 266 ? -2.217 3.054 -16.424 1.00 81.38 266 LEU A C 1
ATOM 2000 O O . LEU A 1 266 ? -1.670 2.637 -15.399 1.00 81.38 266 LEU A O 1
ATOM 2004 N N . ALA A 1 267 ? -3.154 3.995 -16.431 1.00 74.94 267 ALA A N 1
ATOM 2005 C CA . ALA A 1 267 ? -3.851 4.395 -15.228 1.00 74.94 267 ALA A CA 1
ATOM 2006 C C . ALA A 1 267 ? -4.619 3.172 -14.728 1.00 74.94 267 ALA A C 1
ATOM 2008 O O . ALA A 1 267 ? -5.460 2.618 -15.436 1.00 74.94 267 ALA A O 1
ATOM 2009 N N . VAL A 1 268 ? -4.295 2.740 -13.521 1.00 64.81 268 VAL A N 1
ATOM 2010 C CA . VAL A 1 268 ? -5.171 1.864 -12.761 1.00 64.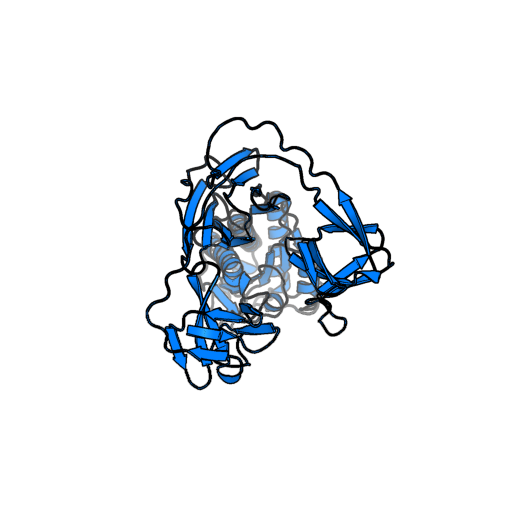81 268 VAL A CA 1
ATOM 2011 C C . VAL A 1 268 ? -6.178 2.774 -12.106 1.00 64.81 268 VAL A C 1
ATOM 2013 O O . VAL A 1 268 ? -5.802 3.701 -11.385 1.00 64.81 268 VAL A O 1
ATOM 2016 N N . ASP A 1 269 ? -7.455 2.504 -12.333 1.00 61.78 269 ASP A N 1
ATOM 2017 C CA . ASP A 1 269 ? -8.461 3.063 -11.454 1.00 61.78 269 ASP A CA 1
ATOM 2018 C C . ASP A 1 269 ? -8.358 2.307 -10.132 1.00 61.78 269 ASP A C 1
ATOM 2020 O O . ASP A 1 269 ? -8.954 1.249 -9.940 1.00 61.78 269 ASP A O 1
ATOM 2024 N N . ALA A 1 270 ? -7.539 2.838 -9.226 1.00 55.47 270 ALA A N 1
ATOM 2025 C CA . ALA A 1 270 ? -7.339 2.274 -7.903 1.00 55.47 270 ALA A CA 1
ATOM 2026 C C . ALA A 1 270 ? -8.664 2.073 -7.140 1.00 55.47 270 ALA A C 1
ATOM 2028 O O . ALA A 1 270 ? -8.701 1.268 -6.218 1.00 55.47 270 ALA A O 1
ATOM 2029 N N .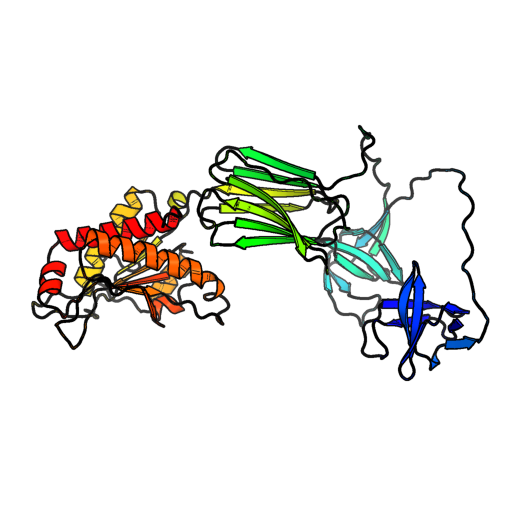 ARG A 1 271 ? -9.754 2.754 -7.537 1.00 54.25 271 ARG A N 1
ATOM 2030 C CA . ARG A 1 271 ? -11.096 2.551 -6.975 1.00 54.25 271 ARG A CA 1
ATOM 2031 C C . ARG A 1 271 ? -11.808 1.335 -7.559 1.00 54.25 271 ARG A C 1
ATOM 2033 O O . ARG A 1 271 ? -12.522 0.679 -6.822 1.00 54.25 271 ARG A O 1
ATOM 2040 N N . ARG A 1 272 ? -11.622 1.015 -8.846 1.00 53.84 272 ARG A N 1
ATOM 2041 C CA . ARG A 1 272 ? -12.236 -0.165 -9.492 1.00 53.84 272 ARG A CA 1
ATOM 2042 C C . ARG A 1 272 ? -11.452 -1.459 -9.286 1.00 53.84 272 ARG A C 1
ATOM 2044 O O . ARG A 1 272 ? -12.076 -2.509 -9.219 1.00 53.84 272 ARG A O 1
ATOM 2051 N N . ASP A 1 273 ? -10.127 -1.376 -9.170 1.00 60.44 273 ASP A N 1
ATOM 2052 C CA . ASP A 1 273 ? -9.244 -2.549 -9.062 1.00 60.44 273 ASP A CA 1
ATOM 2053 C C . ASP A 1 273 ? -8.609 -2.706 -7.662 1.00 60.44 273 ASP A C 1
ATOM 2055 O O . ASP A 1 273 ? -7.850 -3.645 -7.416 1.00 60.44 273 ASP A O 1
ATOM 2059 N N . GLY A 1 274 ? -8.871 -1.772 -6.739 1.00 69.06 274 GLY A N 1
ATOM 2060 C CA . GLY A 1 274 ? -8.345 -1.799 -5.375 1.00 69.06 274 GLY A CA 1
ATOM 2061 C C . GLY A 1 274 ? -9.232 -2.620 -4.453 1.00 69.06 274 GLY A C 1
ATOM 2062 O O . GLY A 1 274 ? -10.211 -2.106 -3.912 1.00 69.06 274 GLY A O 1
ATOM 2063 N N . LYS A 1 275 ? -8.871 -3.884 -4.233 1.00 90.38 275 LYS A N 1
ATOM 2064 C CA . LYS A 1 275 ? -9.529 -4.705 -3.215 1.00 90.38 275 LYS A CA 1
ATOM 2065 C C . LYS A 1 275 ? -9.007 -4.341 -1.827 1.00 90.38 275 LYS A C 1
ATOM 2067 O O . LYS A 1 275 ? -7.809 -4.450 -1.559 1.00 90.38 275 LYS A O 1
ATOM 2072 N N . ILE A 1 276 ? -9.897 -3.900 -0.948 1.00 96.31 276 ILE A N 1
ATOM 2073 C CA . ILE A 1 276 ? -9.594 -3.510 0.431 1.00 96.31 276 ILE A CA 1
ATOM 2074 C C . ILE A 1 276 ? -10.067 -4.620 1.357 1.00 96.31 276 ILE A C 1
ATOM 2076 O O . ILE A 1 276 ? -11.228 -5.022 1.295 1.00 96.31 276 ILE A O 1
ATOM 2080 N N . VAL A 1 277 ? -9.200 -5.075 2.256 1.00 98.69 277 VAL A N 1
ATOM 2081 C CA . VAL A 1 277 ? -9.620 -5.937 3.363 1.00 98.69 277 VAL A CA 1
ATOM 2082 C C . VAL A 1 277 ? -9.637 -5.125 4.646 1.00 98.69 277 VAL A C 1
ATOM 2084 O O . VAL A 1 277 ? -8.615 -4.575 5.057 1.00 98.69 277 VAL A O 1
ATOM 2087 N N . LEU A 1 278 ? -10.811 -5.050 5.265 1.00 98.94 278 LEU A N 1
ATOM 2088 C CA . LEU A 1 278 ? -10.998 -4.475 6.589 1.00 98.94 278 LEU A CA 1
ATOM 2089 C C . LEU A 1 278 ? -11.082 -5.602 7.614 1.00 98.94 278 LEU A C 1
ATOM 2091 O O . LEU A 1 278 ? -11.847 -6.553 7.448 1.00 98.94 278 LEU A O 1
ATOM 2095 N N . ASP A 1 279 ? -10.311 -5.480 8.684 1.00 98.88 279 ASP A N 1
ATOM 2096 C CA . ASP A 1 279 ? -10.240 -6.462 9.754 1.00 98.88 279 ASP A CA 1
ATOM 2097 C C . ASP A 1 279 ? -10.728 -5.856 11.071 1.00 98.88 279 ASP A C 1
ATOM 2099 O O . ASP A 1 279 ? -9.953 -5.212 11.776 1.00 98.88 279 ASP A O 1
ATOM 2103 N N . PRO A 1 280 ? -12.013 -6.020 11.428 1.00 98.88 280 PRO A N 1
ATOM 2104 C CA . PRO A 1 280 ? -12.459 -5.666 12.762 1.00 98.88 280 PRO A CA 1
ATOM 2105 C C . PRO A 1 280 ? -11.821 -6.619 13.782 1.00 98.88 280 PRO A C 1
ATOM 2107 O O . PRO A 1 280 ? -12.126 -7.819 13.817 1.00 98.88 280 PRO A O 1
ATOM 2110 N N . GLY A 1 281 ? -10.941 -6.083 14.631 1.00 98.56 281 GLY A N 1
ATOM 2111 C CA . GLY A 1 281 ? -10.209 -6.850 15.636 1.00 98.56 281 GLY A CA 1
ATOM 2112 C C . GLY A 1 281 ? -11.130 -7.630 16.579 1.00 98.56 281 GLY A C 1
ATOM 2113 O O . GLY A 1 281 ? -12.290 -7.245 16.781 1.00 98.56 281 GLY A O 1
ATOM 2114 N N . HIS A 1 282 ? -10.611 -8.713 17.166 1.00 98.56 282 HIS A N 1
ATOM 2115 C CA . HIS A 1 282 ? -11.329 -9.592 18.107 1.00 98.56 282 HIS A CA 1
ATOM 2116 C C . HIS A 1 282 ? -12.573 -10.259 17.485 1.00 98.56 282 HIS A C 1
ATOM 2118 O O . HIS A 1 282 ? -12.622 -10.423 16.263 1.00 98.56 282 HIS A O 1
ATOM 2124 N N . GLY A 1 283 ? -13.549 -10.678 18.297 1.00 98.19 283 GLY A N 1
ATOM 2125 C CA . GLY A 1 283 ? -14.787 -11.326 17.849 1.00 98.19 283 GLY A CA 1
ATOM 2126 C C . GLY A 1 283 ? -15.081 -12.622 18.603 1.00 98.19 283 GLY A C 1
ATOM 2127 O O . GLY A 1 283 ? -14.176 -13.289 19.099 1.00 98.19 283 GLY A O 1
ATOM 2128 N N . GLY A 1 284 ? -16.363 -12.969 18.712 1.00 97.94 284 GLY A N 1
ATOM 2129 C CA . GLY A 1 284 ? -16.813 -14.193 19.362 1.00 97.94 284 GLY A CA 1
ATOM 2130 C C . GLY A 1 284 ? -16.463 -14.218 20.847 1.00 97.94 284 GLY A C 1
ATOM 2131 O O . GLY A 1 284 ? -16.890 -13.354 21.622 1.00 97.94 284 GLY A O 1
ATOM 2132 N N . SER A 1 285 ? -15.710 -15.236 21.246 1.00 97.56 285 SER A N 1
ATOM 2133 C CA . SER A 1 285 ? -15.243 -15.455 22.612 1.00 97.56 285 SER A CA 1
ATOM 2134 C C . SER A 1 285 ? -14.185 -14.450 23.067 1.00 97.56 285 SER A C 1
ATOM 2136 O O . SER A 1 285 ? -14.041 -14.253 24.274 1.00 97.56 285 SER A O 1
ATOM 2138 N N . ASP A 1 286 ? -13.495 -13.782 22.138 1.00 98.12 286 ASP A N 1
ATOM 2139 C CA . ASP A 1 286 ? -12.531 -12.727 22.436 1.00 98.12 286 ASP A CA 1
ATOM 2140 C C . ASP A 1 286 ? -13.224 -11.350 22.422 1.00 98.12 286 ASP A C 1
ATOM 2142 O O . ASP A 1 286 ? -13.571 -10.843 21.349 1.00 98.12 286 ASP A O 1
ATOM 2146 N N . PRO A 1 287 ? -13.465 -10.720 23.589 1.00 97.94 287 PRO A N 1
ATOM 2147 C CA . PRO A 1 287 ? -14.093 -9.405 23.659 1.00 97.94 287 PRO A CA 1
ATOM 2148 C C . PRO A 1 287 ? -13.142 -8.258 23.292 1.00 97.94 287 PRO A C 1
ATOM 2150 O O . PRO A 1 287 ? -13.618 -7.133 23.117 1.00 97.94 287 PRO A O 1
ATOM 2153 N N . GLY A 1 288 ? -11.833 -8.524 23.215 1.00 98.31 288 GLY A N 1
ATOM 2154 C CA . GLY A 1 288 ? -10.795 -7.504 23.296 1.00 98.31 288 GLY A CA 1
ATOM 2155 C C . GLY A 1 288 ? -10.815 -6.769 24.635 1.00 98.31 288 GLY A C 1
ATOM 2156 O O . GLY A 1 288 ? -11.194 -7.325 25.673 1.00 98.31 288 GLY A O 1
ATOM 2157 N N . ALA A 1 289 ? -10.408 -5.503 24.630 1.00 98.19 289 ALA A N 1
ATOM 2158 C CA . ALA A 1 289 ? -10.538 -4.646 25.796 1.00 98.19 289 ALA A CA 1
ATOM 2159 C C . ALA A 1 289 ? -12.010 -4.475 26.217 1.00 98.19 289 ALA A C 1
ATOM 2161 O O . ALA A 1 289 ? -12.924 -4.370 25.398 1.00 98.19 289 ALA A O 1
ATOM 2162 N N . ILE A 1 290 ? -12.239 -4.416 27.529 1.00 98.31 290 ILE A N 1
ATOM 2163 C CA . ILE A 1 290 ? -13.548 -4.102 28.106 1.00 98.31 290 ILE A CA 1
ATOM 2164 C C . ILE A 1 290 ? -13.381 -2.835 28.932 1.00 98.31 290 ILE A C 1
ATOM 2166 O O . ILE A 1 290 ? -12.616 -2.815 29.901 1.00 98.31 290 ILE A O 1
ATOM 2170 N N . GLY A 1 291 ? -14.081 -1.779 28.531 1.00 97.00 291 GLY A N 1
ATOM 2171 C CA . GLY A 1 291 ? -14.118 -0.531 29.275 1.00 97.00 291 GLY A CA 1
ATOM 2172 C C . GLY A 1 291 ? -14.901 -0.664 30.589 1.00 97.00 291 GLY A C 1
ATOM 2173 O O . GLY A 1 291 ? -15.570 -1.667 30.860 1.00 97.00 291 GLY A O 1
ATOM 2174 N N . ARG A 1 292 ? -14.817 0.350 31.453 1.00 94.56 292 ARG A N 1
ATOM 2175 C CA . ARG A 1 292 ? -15.428 0.321 32.793 1.00 94.56 292 ARG A CA 1
ATOM 2176 C C . ARG A 1 292 ? -16.955 0.329 32.756 1.00 94.56 292 ARG A C 1
ATOM 2178 O O . ARG A 1 292 ? -17.576 -0.220 33.664 1.00 94.56 292 ARG A O 1
ATOM 2185 N N . ALA A 1 293 ? -17.550 0.944 31.739 1.00 93.56 293 ALA A N 1
ATOM 2186 C CA . ALA A 1 293 ? -18.986 0.929 31.477 1.00 93.56 293 ALA A CA 1
ATOM 2187 C C . ALA A 1 293 ? -19.449 -0.359 30.766 1.00 93.56 293 ALA A C 1
ATOM 2189 O O . ALA A 1 293 ? -20.644 -0.533 30.528 1.00 93.56 293 ALA A O 1
ATOM 2190 N N . GLY A 1 294 ? -18.529 -1.282 30.463 1.00 96.75 294 GLY A N 1
ATOM 2191 C CA . GLY A 1 294 ? -18.823 -2.581 29.862 1.00 96.75 294 GLY A CA 1
ATOM 2192 C C . GLY A 1 294 ? -18.846 -2.577 28.335 1.00 96.75 294 GLY A C 1
ATOM 2193 O O . GLY A 1 294 ? -19.238 -3.586 27.746 1.00 96.75 294 GLY A O 1
ATOM 2194 N N . ILE A 1 295 ? -18.422 -1.481 27.694 1.00 98.12 295 ILE A N 1
ATOM 2195 C CA . ILE A 1 295 ? -18.243 -1.431 26.240 1.00 98.12 295 ILE A CA 1
ATOM 2196 C C . ILE A 1 295 ? -17.102 -2.376 25.868 1.00 98.12 295 ILE A C 1
ATOM 2198 O O . ILE A 1 295 ? -16.038 -2.355 26.488 1.00 98.12 295 ILE A O 1
ATOM 2202 N N . ARG A 1 296 ? -17.341 -3.228 24.872 1.00 98.69 296 ARG A N 1
ATOM 2203 C CA . ARG A 1 296 ? -16.379 -4.230 24.412 1.00 98.69 296 ARG A CA 1
ATOM 2204 C C . ARG A 1 296 ? -15.759 -3.776 23.106 1.00 98.69 296 ARG A C 1
ATOM 2206 O O . ARG A 1 296 ? -16.461 -3.331 22.199 1.00 98.69 296 ARG A O 1
ATOM 2213 N N . GLU A 1 297 ? -14.455 -3.957 22.998 1.00 98.88 297 GLU A N 1
ATOM 2214 C CA . GLU A 1 297 ? -13.680 -3.584 21.823 1.00 98.88 297 GLU A CA 1
ATOM 2215 C C . GLU A 1 297 ? -14.208 -4.235 20.548 1.00 98.88 297 GLU A C 1
ATOM 2217 O O . GLU A 1 297 ? -14.427 -3.553 19.548 1.00 98.88 297 GLU A O 1
ATOM 2222 N N . LYS A 1 298 ? -14.513 -5.535 20.600 1.00 98.75 298 LYS A N 1
ATOM 2223 C CA . LYS A 1 298 ? -15.017 -6.274 19.437 1.00 98.75 298 LYS A CA 1
ATOM 2224 C C . LYS A 1 298 ? -16.286 -5.672 18.817 1.00 98.75 298 LYS A C 1
ATOM 2226 O O . LYS A 1 298 ? -16.457 -5.769 17.597 1.00 98.75 298 LYS A O 1
ATOM 2231 N N . ASP A 1 299 ? -17.151 -5.072 19.639 1.00 98.81 299 ASP A N 1
ATOM 2232 C CA . ASP A 1 299 ? -18.441 -4.519 19.219 1.00 98.81 299 ASP A CA 1
ATOM 2233 C C . ASP A 1 299 ? -18.216 -3.172 18.520 1.00 98.81 299 ASP A C 1
ATOM 2235 O O . ASP A 1 299 ? -18.762 -2.922 17.444 1.00 98.81 299 ASP A O 1
ATOM 2239 N N . VAL A 1 300 ? -17.334 -2.340 19.086 1.00 98.88 300 VAL A N 1
ATOM 2240 C CA . VAL A 1 300 ? -16.939 -1.053 18.501 1.00 98.88 300 VAL A CA 1
ATOM 2241 C C . VAL A 1 300 ? -16.175 -1.259 17.193 1.00 98.88 300 VAL A C 1
ATOM 2243 O O . VAL A 1 300 ? -16.527 -0.657 16.178 1.00 98.88 300 VAL A O 1
ATOM 2246 N N . ASN A 1 301 ? -15.188 -2.158 17.183 1.00 98.94 301 ASN A N 1
ATOM 2247 C CA . ASN A 1 301 ? -14.390 -2.465 15.997 1.00 98.94 301 ASN A CA 1
ATOM 2248 C C . ASN A 1 301 ? -15.282 -2.942 14.841 1.00 98.94 301 ASN A C 1
ATOM 2250 O O . ASN A 1 301 ? -15.127 -2.474 13.713 1.00 98.94 301 ASN A O 1
ATOM 2254 N N . LEU A 1 302 ? -16.249 -3.831 15.118 1.00 98.94 302 LEU A N 1
ATOM 2255 C CA . LEU A 1 302 ? -17.188 -4.327 14.108 1.00 98.94 302 LEU A CA 1
ATOM 2256 C C . LEU A 1 302 ? -18.068 -3.206 13.546 1.00 98.94 302 LEU A C 1
ATOM 2258 O O . LEU A 1 302 ? -18.200 -3.091 12.329 1.00 98.94 302 LEU A O 1
ATOM 2262 N N . ALA A 1 303 ? -18.647 -2.369 14.412 1.00 98.88 303 ALA A N 1
ATOM 2263 C CA . ALA A 1 303 ? -19.509 -1.270 13.985 1.00 98.88 303 ALA A CA 1
ATOM 2264 C C . ALA A 1 303 ? -18.761 -0.269 13.088 1.00 98.88 303 ALA A C 1
ATOM 2266 O O . ALA A 1 303 ? -19.262 0.122 12.030 1.00 98.88 303 ALA A O 1
ATOM 2267 N N . VAL A 1 304 ? -17.531 0.091 13.467 1.00 98.94 304 VAL A N 1
ATOM 2268 C CA . VAL A 1 304 ? -16.668 0.987 12.685 1.00 98.94 304 VAL A CA 1
ATOM 2269 C C . VAL A 1 304 ? -16.288 0.353 11.344 1.00 98.94 304 VAL A C 1
ATOM 2271 O O . VAL A 1 304 ? -16.377 1.016 10.310 1.00 98.94 304 VAL A O 1
ATOM 2274 N N . ALA A 1 305 ? -15.913 -0.928 11.328 1.00 98.94 305 ALA A N 1
ATOM 2275 C CA . ALA A 1 305 ? -15.530 -1.631 10.105 1.00 98.94 305 ALA A CA 1
ATOM 2276 C C . ALA A 1 305 ? -16.694 -1.781 9.112 1.00 98.94 305 ALA A C 1
ATOM 2278 O O . ALA A 1 305 ? -16.501 -1.564 7.915 1.00 98.94 305 ALA A O 1
ATOM 2279 N N . LEU A 1 306 ? -17.904 -2.099 9.587 1.00 98.88 306 LEU A N 1
ATOM 2280 C CA . LEU A 1 306 ? -19.102 -2.208 8.745 1.00 98.88 306 LEU A CA 1
ATOM 2281 C C . LEU A 1 306 ? -19.452 -0.872 8.082 1.00 98.88 306 LEU A C 1
ATOM 2283 O O . LEU A 1 306 ? -19.715 -0.825 6.877 1.00 98.88 306 LEU A O 1
ATOM 2287 N N . GLU A 1 307 ? -19.414 0.222 8.845 1.00 98.88 307 GLU A N 1
ATOM 2288 C CA . GLU A 1 307 ? -19.675 1.555 8.301 1.00 98.88 307 GLU A CA 1
ATOM 2289 C C . GLU A 1 307 ? -18.563 2.005 7.341 1.00 98.88 307 GLU A C 1
ATOM 2291 O O . GLU A 1 307 ? -18.845 2.554 6.275 1.00 98.88 307 GLU A O 1
ATOM 2296 N N . CYS A 1 308 ? -17.299 1.721 7.666 1.00 98.81 308 CYS A N 1
ATOM 2297 C CA . CYS A 1 308 ? -16.165 2.009 6.790 1.00 98.81 308 CYS A CA 1
ATOM 2298 C C . CYS A 1 308 ? -16.295 1.249 5.460 1.00 98.81 308 CYS A C 1
ATOM 2300 O O . CYS A 1 308 ? -16.152 1.842 4.388 1.00 98.81 308 CYS A O 1
ATOM 2302 N N . ALA A 1 309 ? -16.669 -0.035 5.513 1.00 98.75 309 ALA A N 1
ATOM 2303 C CA . ALA A 1 309 ? -16.918 -0.852 4.331 1.00 98.75 309 ALA A CA 1
ATOM 2304 C C . ALA A 1 309 ? -18.044 -0.278 3.463 1.00 98.75 309 ALA A C 1
ATOM 2306 O O . ALA A 1 309 ? -17.900 -0.223 2.242 1.00 98.75 309 ALA A O 1
ATOM 2307 N N . ARG A 1 310 ? -19.153 0.172 4.068 1.00 98.56 310 ARG A N 1
ATOM 2308 C CA . ARG A 1 310 ? -20.255 0.824 3.342 1.00 98.56 310 ARG A CA 1
ATOM 2309 C C . ARG A 1 310 ? -19.761 2.063 2.590 1.00 98.56 310 ARG A C 1
ATOM 2311 O O . ARG A 1 310 ? -20.002 2.174 1.391 1.00 98.56 310 ARG A O 1
ATOM 2318 N N . LEU A 1 311 ? -19.037 2.951 3.274 1.00 98.06 311 LEU A N 1
ATOM 2319 C CA . LEU A 1 311 ? -18.514 4.195 2.698 1.00 98.06 311 LEU A CA 1
ATOM 2320 C C . LEU A 1 311 ? -17.527 3.945 1.552 1.00 98.06 311 LEU A C 1
ATOM 2322 O O . LEU A 1 311 ? -17.600 4.607 0.521 1.00 98.06 311 LEU A O 1
ATOM 2326 N N . LEU A 1 312 ? -16.623 2.977 1.702 1.00 96.06 312 LEU A N 1
ATOM 2327 C CA . LEU A 1 312 ? -15.671 2.607 0.653 1.00 96.06 312 LEU A CA 1
ATOM 2328 C C . LEU A 1 312 ? -16.372 1.982 -0.562 1.00 96.06 312 LEU A C 1
ATOM 2330 O O . LEU A 1 312 ? -16.077 2.354 -1.697 1.00 96.06 312 LEU A O 1
ATOM 2334 N N . ARG A 1 313 ? -17.357 1.101 -0.345 1.00 95.44 313 ARG A N 1
ATOM 2335 C CA . ARG A 1 313 ? -18.167 0.522 -1.432 1.00 95.44 313 ARG A CA 1
ATOM 2336 C C . ARG A 1 313 ? -18.948 1.591 -2.200 1.00 95.44 313 ARG A C 1
ATOM 2338 O O . ARG A 1 313 ? -19.039 1.514 -3.421 1.00 95.44 313 ARG A O 1
ATOM 2345 N N . GLU A 1 314 ? -19.449 2.628 -1.525 1.00 93.31 314 GLU A N 1
ATOM 2346 C CA . GLU A 1 314 ? -20.090 3.785 -2.176 1.00 93.31 314 GLU A CA 1
ATOM 2347 C C . GLU A 1 314 ? -19.133 4.590 -3.066 1.00 93.31 314 GLU A C 1
ATOM 2349 O O . GLU A 1 314 ? -19.570 5.216 -4.030 1.00 93.31 314 GLU A O 1
ATOM 2354 N N . GLN A 1 315 ? -17.827 4.547 -2.785 1.00 88.50 315 GLN A N 1
ATOM 2355 C CA . GLN A 1 315 ? -16.787 5.132 -3.638 1.00 88.50 315 GLN A CA 1
ATOM 2356 C C . GLN A 1 315 ? -16.338 4.203 -4.779 1.00 88.50 315 GLN A C 1
ATOM 2358 O O . GLN A 1 315 ? -15.486 4.591 -5.580 1.00 88.50 315 GLN A O 1
ATOM 2363 N N . GLY A 1 316 ? -16.923 3.006 -4.875 1.00 87.75 316 GLY A N 1
ATOM 2364 C CA . GLY A 1 316 ? -16.670 2.031 -5.933 1.00 87.75 316 GLY A CA 1
ATOM 2365 C C . GLY A 1 316 ? -15.628 0.964 -5.602 1.00 87.75 316 GLY A C 1
ATOM 2366 O O . GLY A 1 316 ? -15.388 0.121 -6.461 1.00 87.75 316 GLY A O 1
ATOM 2367 N N . PHE A 1 317 ? -15.052 0.968 -4.393 1.00 89.56 317 PHE A N 1
ATOM 2368 C CA . PHE A 1 317 ? -14.068 -0.038 -3.984 1.00 89.56 317 PHE A CA 1
ATOM 2369 C C . PHE A 1 317 ? -14.704 -1.407 -3.748 1.00 89.56 317 PHE A C 1
ATOM 2371 O O . PHE A 1 317 ? -15.786 -1.526 -3.162 1.00 89.56 317 PHE A O 1
ATOM 2378 N N . GLU A 1 318 ? -13.974 -2.457 -4.117 1.00 92.88 318 GLU A N 1
ATOM 2379 C CA . GLU A 1 318 ? -14.248 -3.803 -3.633 1.00 92.88 318 GLU A CA 1
ATOM 2380 C C . GLU A 1 318 ? -13.742 -3.922 -2.191 1.00 92.88 318 GLU A C 1
ATOM 2382 O O . GLU A 1 318 ? -12.574 -3.654 -1.906 1.00 92.88 318 GLU A O 1
ATOM 2387 N N . VAL A 1 319 ? -14.625 -4.303 -1.265 1.00 97.19 319 VAL A N 1
ATOM 2388 C CA . VAL A 1 319 ? -14.289 -4.396 0.161 1.00 97.19 319 VAL A CA 1
ATOM 2389 C C . VAL A 1 319 ? -14.689 -5.750 0.713 1.00 97.19 319 VAL A C 1
ATOM 2391 O O . VAL A 1 319 ? -15.874 -6.105 0.688 1.00 97.19 319 VAL A O 1
ATOM 2394 N N . VAL A 1 320 ? -13.715 -6.449 1.282 1.00 98.38 320 VAL A N 1
ATOM 2395 C CA . VAL A 1 320 ? -13.883 -7.693 2.033 1.00 98.38 320 VAL A CA 1
ATOM 2396 C C . VAL A 1 320 ? -13.693 -7.394 3.519 1.00 98.38 320 VAL A C 1
ATOM 2398 O O . VAL A 1 320 ? -12.825 -6.615 3.905 1.00 98.38 320 VAL A O 1
ATOM 2401 N N . LEU A 1 321 ? -14.527 -7.996 4.359 1.00 98.81 321 LEU A N 1
ATOM 2402 C CA . LEU A 1 321 ? -14.371 -7.964 5.810 1.00 98.81 321 LEU A CA 1
ATOM 2403 C C . LEU A 1 321 ? -13.820 -9.317 6.255 1.00 98.81 321 LEU A C 1
ATOM 2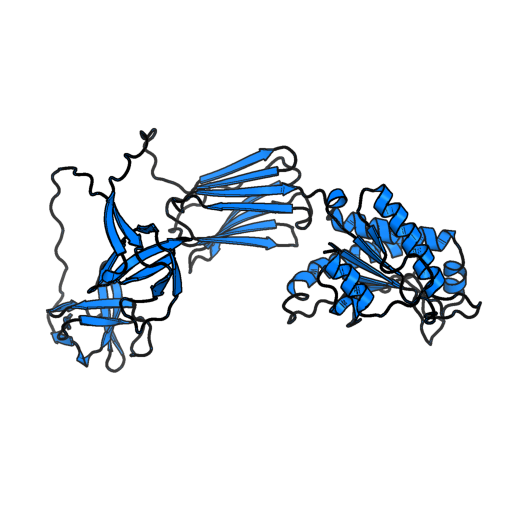405 O O . LEU A 1 321 ? -14.333 -10.339 5.804 1.00 98.81 321 LEU A O 1
ATOM 2409 N N . THR A 1 322 ? -12.818 -9.343 7.137 1.00 98.56 322 THR A N 1
ATOM 2410 C CA . THR A 1 322 ? -12.365 -10.615 7.737 1.00 98.56 322 THR A CA 1
ATOM 2411 C C . THR A 1 322 ? -13.470 -11.241 8.587 1.00 98.56 322 THR A C 1
ATOM 2413 O O . THR A 1 322 ? -13.624 -12.457 8.588 1.00 98.56 322 THR A O 1
ATOM 2416 N N . ARG A 1 323 ? -14.282 -10.399 9.243 1.00 98.62 323 ARG A N 1
ATOM 2417 C CA . ARG A 1 323 ? -15.567 -10.768 9.840 1.00 98.62 323 ARG A CA 1
ATOM 2418 C C . ARG A 1 323 ? -16.615 -9.671 9.683 1.00 98.62 323 ARG A C 1
ATOM 2420 O O . ARG A 1 323 ? -16.312 -8.486 9.803 1.00 98.62 323 ARG A O 1
ATOM 2427 N N . ASP A 1 324 ? -17.860 -10.068 9.466 1.00 98.00 324 ASP A N 1
ATOM 2428 C CA . ASP A 1 324 ? -19.027 -9.192 9.290 1.00 98.00 324 ASP A CA 1
ATOM 2429 C C . ASP A 1 324 ? -20.084 -9.351 10.399 1.00 98.00 324 ASP A C 1
ATOM 2431 O O . ASP A 1 324 ? -21.084 -8.633 10.424 1.00 98.00 324 ASP A O 1
ATOM 2435 N N . ALA A 1 325 ? -19.835 -10.252 11.350 1.00 98.38 325 ALA A N 1
ATOM 2436 C CA . ALA A 1 325 ? -20.654 -10.489 12.528 1.00 98.38 325 ALA A CA 1
ATOM 2437 C C . ALA A 1 325 ? -19.777 -10.831 13.750 1.00 98.38 325 ALA A C 1
ATOM 2439 O O . ALA A 1 325 ? -18.541 -10.780 13.702 1.00 98.38 325 ALA A O 1
ATOM 2440 N N . ASP A 1 326 ? -20.421 -11.130 14.879 1.00 98.44 326 ASP A N 1
ATOM 2441 C CA . ASP A 1 326 ? -19.749 -11.525 16.119 1.00 98.44 326 ASP A CA 1
ATOM 2442 C C . ASP A 1 326 ? -19.495 -13.042 16.144 1.00 98.44 326 ASP A C 1
ATOM 2444 O O . ASP A 1 326 ? -20.337 -13.819 16.593 1.00 98.44 326 ASP A O 1
ATOM 2448 N N . TYR A 1 327 ? -18.336 -13.460 15.636 1.00 97.00 327 TYR A N 1
ATOM 2449 C CA . TYR A 1 327 ? -17.846 -14.838 15.704 1.00 97.00 327 TYR A CA 1
ATOM 2450 C C . TYR A 1 327 ? -16.331 -14.880 15.916 1.00 97.00 327 TYR A C 1
ATOM 2452 O O . TYR A 1 327 ? -15.631 -13.893 15.678 1.00 97.00 327 TYR A O 1
ATOM 2460 N N . ASP A 1 328 ? -15.845 -16.025 16.398 1.00 93.75 328 ASP A N 1
ATOM 2461 C CA . ASP A 1 328 ? -14.418 -16.278 16.583 1.00 93.75 328 ASP A CA 1
ATOM 2462 C C . ASP A 1 328 ? -13.707 -16.341 15.229 1.00 93.75 328 ASP A C 1
ATOM 2464 O O . ASP A 1 328 ? -14.167 -17.024 14.315 1.00 93.75 328 ASP A O 1
ATOM 2468 N N . LEU A 1 329 ? -12.570 -15.655 15.120 1.00 89.75 329 LEU A N 1
ATOM 2469 C CA . LEU A 1 329 ? -11.718 -15.690 13.937 1.00 89.75 329 LEU A CA 1
ATOM 2470 C C . LEU A 1 329 ? -10.249 -15.658 14.356 1.00 89.75 329 LEU A C 1
ATOM 2472 O O . LEU A 1 329 ? -9.822 -14.716 15.042 1.00 89.75 329 LEU A O 1
ATOM 2476 N N . ASP A 1 330 ? -9.491 -16.677 13.941 1.00 90.38 330 ASP A N 1
ATOM 2477 C CA . ASP A 1 330 ? -8.087 -16.816 14.317 1.00 90.38 330 ASP A CA 1
ATOM 2478 C C . ASP A 1 330 ? -7.233 -15.672 13.755 1.00 90.38 330 ASP A C 1
ATOM 2480 O O . ASP A 1 330 ? -7.494 -15.091 12.699 1.00 90.38 330 ASP A O 1
ATOM 2484 N N . LEU A 1 331 ? -6.176 -15.341 14.491 1.00 81.81 331 LEU A N 1
ATOM 2485 C CA . LEU A 1 331 ? -5.277 -14.247 14.164 1.00 81.81 331 LEU A CA 1
ATOM 2486 C C . LEU A 1 331 ? -4.612 -14.403 12.786 1.00 81.81 331 LEU A C 1
ATOM 2488 O O . LEU A 1 331 ? -4.428 -13.404 12.091 1.00 81.81 331 LEU A O 1
ATOM 2492 N N . TYR A 1 332 ? -4.237 -15.623 12.391 1.00 83.06 332 TYR A N 1
ATOM 2493 C CA . TYR A 1 332 ? -3.603 -15.882 11.097 1.00 83.06 332 TYR A CA 1
ATOM 2494 C C . TYR A 1 332 ? -4.628 -16.000 9.972 1.00 83.06 332 TYR A C 1
ATOM 2496 O O . TYR A 1 332 ? -4.368 -15.488 8.880 1.00 83.06 332 TYR A O 1
ATOM 2504 N N . GLU A 1 333 ? -5.806 -16.559 10.260 1.00 87.88 333 GLU A N 1
ATOM 2505 C CA . GLU A 1 333 ? -6.924 -16.672 9.314 1.00 87.88 333 GLU A CA 1
ATOM 2506 C C . GLU A 1 333 ? -7.315 -15.304 8.728 1.00 87.88 333 GLU A C 1
ATOM 2508 O O . GLU A 1 333 ? -7.508 -15.169 7.521 1.00 87.88 333 GLU A O 1
ATOM 2513 N N . ARG A 1 334 ? -7.285 -14.238 9.541 1.00 96.25 334 ARG A N 1
ATOM 2514 C CA . ARG A 1 334 ? -7.481 -12.841 9.090 1.00 96.25 334 ARG A CA 1
ATOM 2515 C C . ARG A 1 334 ? -6.579 -12.461 7.919 1.00 96.25 334 ARG A C 1
ATOM 2517 O O . ARG A 1 334 ? -7.019 -11.843 6.949 1.00 96.25 334 ARG A O 1
ATOM 2524 N N . THR A 1 335 ? -5.300 -12.823 8.009 1.00 90.12 335 THR A N 1
ATOM 2525 C CA . THR A 1 335 ? -4.328 -12.535 6.948 1.00 90.12 335 THR A CA 1
ATOM 2526 C C . THR A 1 335 ? -4.377 -13.537 5.810 1.00 90.12 335 THR A C 1
ATOM 2528 O O . THR A 1 335 ? -4.048 -13.170 4.688 1.00 90.12 335 THR A O 1
ATOM 2531 N N . GLU A 1 336 ? -4.818 -14.771 6.053 1.00 87.44 336 GLU A N 1
ATOM 2532 C CA . GLU A 1 336 ? -5.071 -15.746 4.991 1.00 87.44 336 GLU A CA 1
ATOM 2533 C C . GLU A 1 336 ? -6.211 -15.289 4.082 1.00 87.44 336 GLU A C 1
ATOM 2535 O O . GLU A 1 336 ? -6.043 -15.336 2.865 1.00 87.44 336 GLU A O 1
ATOM 2540 N N . ILE A 1 337 ? -7.297 -14.744 4.647 1.00 89.31 337 ILE A N 1
ATOM 2541 C CA . ILE A 1 337 ? -8.360 -14.079 3.878 1.00 89.31 337 ILE A CA 1
ATOM 2542 C C . ILE A 1 337 ? -7.745 -12.966 3.029 1.00 89.31 337 ILE A C 1
ATOM 2544 O O . ILE A 1 337 ? -7.898 -12.956 1.812 1.00 89.31 337 ILE A O 1
ATOM 2548 N N . ALA A 1 338 ? -6.985 -12.056 3.645 1.00 93.44 338 ALA A N 1
ATOM 2549 C CA . ALA A 1 338 ? -6.432 -10.916 2.923 1.00 93.44 338 ALA A CA 1
ATOM 2550 C C . ALA A 1 338 ? -5.478 -11.307 1.786 1.00 93.44 338 ALA A C 1
ATOM 2552 O O . ALA A 1 338 ? -5.502 -10.714 0.707 1.00 93.44 338 ALA A O 1
ATOM 2553 N N . ASN A 1 339 ? -4.638 -12.310 2.034 1.00 87.44 339 ASN A N 1
ATOM 2554 C CA . ASN A 1 339 ? -3.685 -12.827 1.064 1.00 87.44 339 ASN A CA 1
ATOM 2555 C C . ASN A 1 339 ? -4.389 -13.603 -0.058 1.00 87.44 339 ASN A C 1
ATOM 2557 O O . ASN A 1 339 ? -4.034 -13.427 -1.219 1.00 87.44 339 ASN A O 1
ATOM 2561 N N . GLY A 1 340 ? -5.376 -14.440 0.277 1.00 80.25 340 GLY A N 1
ATOM 2562 C CA . GLY A 1 340 ? -6.145 -15.237 -0.683 1.00 80.25 340 GLY A CA 1
ATOM 2563 C C . GLY A 1 340 ? -7.047 -14.391 -1.577 1.00 80.25 340 GLY A C 1
ATOM 2564 O O . GLY A 1 340 ? -7.236 -14.712 -2.745 1.00 80.25 340 GLY A O 1
ATOM 2565 N N . GLU A 1 341 ? -7.534 -13.270 -1.054 1.00 89.69 341 GLU A N 1
ATOM 2566 C CA . GLU A 1 341 ? -8.264 -12.265 -1.820 1.00 89.69 341 GLU A CA 1
ATOM 2567 C C . GLU A 1 341 ? -7.356 -11.411 -2.718 1.00 89.69 341 GLU A C 1
ATOM 2569 O O . GLU A 1 341 ? -7.864 -10.637 -3.530 1.00 89.69 341 GLU A O 1
ATOM 2574 N N . GLU A 1 342 ? -6.031 -11.543 -2.594 1.00 84.94 342 GLU A N 1
ATOM 2575 C CA . GLU A 1 342 ? -5.042 -10.696 -3.269 1.00 84.94 342 GLU A CA 1
ATOM 2576 C C . GLU A 1 342 ? -5.291 -9.203 -2.991 1.00 84.94 342 GLU A C 1
ATOM 2578 O O . GLU A 1 342 ? -5.230 -8.353 -3.883 1.00 84.94 342 GLU A O 1
ATOM 2583 N N . ALA A 1 343 ? -5.615 -8.875 -1.735 1.00 91.06 343 ALA A N 1
ATOM 2584 C CA . ALA A 1 343 ? -5.978 -7.517 -1.365 1.00 91.06 343 ALA A CA 1
ATOM 2585 C C . ALA A 1 343 ? -4.857 -6.522 -1.687 1.00 91.06 343 ALA A C 1
ATOM 2587 O O . ALA A 1 343 ? -3.668 -6.802 -1.544 1.00 91.06 343 ALA A O 1
ATOM 2588 N N . THR A 1 344 ? -5.249 -5.320 -2.097 1.00 89.69 344 THR A N 1
ATOM 2589 C CA . THR A 1 344 ? -4.317 -4.223 -2.359 1.00 89.69 344 THR A CA 1
ATOM 2590 C C . THR A 1 344 ? -3.882 -3.539 -1.069 1.00 89.69 344 THR A C 1
ATOM 2592 O O . THR A 1 344 ? -2.726 -3.140 -0.958 1.00 89.69 344 THR A O 1
ATOM 2595 N N . VAL A 1 345 ? -4.782 -3.425 -0.087 1.00 95.06 345 VAL A N 1
ATOM 2596 C CA . VAL A 1 345 ? -4.466 -2.950 1.267 1.00 95.06 345 VAL A CA 1
ATOM 2597 C C . VAL A 1 345 ? -5.231 -3.748 2.318 1.00 95.06 345 VAL A C 1
ATOM 2599 O O . VAL A 1 345 ? -6.348 -4.208 2.071 1.00 95.06 345 VAL A O 1
ATOM 2602 N N . PHE A 1 346 ? -4.632 -3.867 3.501 1.00 98.56 346 PHE A N 1
ATOM 2603 C CA . PHE A 1 346 ? -5.240 -4.468 4.686 1.00 98.56 346 PHE A CA 1
ATOM 2604 C C . PHE A 1 346 ? -5.271 -3.461 5.841 1.00 98.56 346 PHE A C 1
ATOM 2606 O O . PHE A 1 346 ? -4.243 -2.873 6.182 1.00 98.56 346 PHE A O 1
ATOM 2613 N N . VAL A 1 347 ? -6.430 -3.268 6.465 1.00 98.88 347 VAL A N 1
ATOM 2614 C CA . VAL A 1 347 ? -6.600 -2.330 7.583 1.00 98.88 347 VAL A CA 1
ATOM 2615 C C . VAL A 1 347 ? -7.275 -3.047 8.742 1.00 98.88 347 VAL A C 1
ATOM 2617 O O . VAL A 1 347 ? -8.466 -3.341 8.680 1.00 98.88 347 VAL A O 1
ATOM 2620 N N . SER A 1 348 ? -6.513 -3.310 9.802 1.00 98.94 348 SER A N 1
ATOM 2621 C CA . SER A 1 348 ? -7.043 -3.828 11.063 1.00 98.94 348 SER A CA 1
ATOM 2622 C C . SER A 1 348 ? -7.505 -2.675 11.948 1.00 98.94 348 SER A C 1
ATOM 2624 O O . SER A 1 348 ? -6.795 -1.681 12.090 1.00 98.94 348 SER A O 1
ATOM 2626 N N . ILE A 1 349 ? -8.713 -2.777 12.494 1.00 98.94 349 ILE A N 1
ATOM 2627 C CA . ILE A 1 349 ? -9.381 -1.725 13.264 1.00 98.94 349 ILE A CA 1
ATOM 2628 C C . ILE A 1 349 ? -9.520 -2.212 14.703 1.00 98.94 349 ILE A C 1
ATOM 2630 O O . ILE A 1 349 ? -10.176 -3.227 14.951 1.00 98.94 349 ILE A O 1
ATOM 2634 N N . HIS A 1 350 ? -8.913 -1.463 15.618 1.00 98.94 350 HIS A N 1
ATOM 2635 C CA . HIS A 1 350 ? -8.842 -1.725 17.048 1.00 98.94 350 HIS A CA 1
ATOM 2636 C C . HIS A 1 350 ? -9.197 -0.483 17.871 1.00 98.94 350 HIS A C 1
ATOM 2638 O O . HIS A 1 350 ? -9.205 0.647 17.364 1.00 98.94 350 HIS A O 1
ATOM 2644 N N . SER A 1 351 ? -9.511 -0.707 19.148 1.00 98.56 351 SER A N 1
ATOM 2645 C CA . SER A 1 351 ? -9.675 0.362 20.133 1.00 98.56 351 SER A CA 1
ATOM 2646 C C . SER A 1 351 ? -8.811 0.050 21.352 1.00 98.56 351 SER A C 1
ATOM 2648 O O . SER A 1 351 ? -9.008 -0.944 22.047 1.00 98.56 351 SER A O 1
ATOM 2650 N N . ASN A 1 352 ? -7.863 0.935 21.615 1.00 97.38 352 ASN A N 1
ATOM 2651 C CA . ASN A 1 352 ? -6.717 0.716 22.474 1.00 97.38 352 ASN A CA 1
ATOM 2652 C C . ASN A 1 352 ? -7.123 0.493 23.934 1.00 97.38 352 ASN A C 1
ATOM 2654 O O . ASN A 1 352 ? -8.230 0.807 24.380 1.00 97.38 352 ASN A O 1
ATOM 2658 N N . SER A 1 353 ? -6.175 0.029 24.736 1.00 97.62 353 SER A N 1
ATOM 2659 C CA . SER A 1 353 ? -6.319 -0.049 26.181 1.00 97.62 353 SER A CA 1
ATOM 2660 C C . SER A 1 353 ? -4.966 0.097 26.859 1.00 97.62 353 SER A C 1
ATOM 2662 O O . SER A 1 353 ? -3.946 -0.414 26.397 1.00 97.62 353 SER A O 1
ATOM 2664 N N . ASN A 1 354 ? -4.943 0.803 27.986 1.00 97.94 354 ASN A N 1
ATOM 2665 C CA . ASN A 1 354 ? -3.741 1.017 28.772 1.00 97.94 354 ASN A CA 1
ATOM 2666 C C . ASN A 1 354 ? -4.019 0.839 30.273 1.00 97.94 354 ASN A C 1
ATOM 2668 O O . ASN A 1 354 ? -5.068 1.276 30.753 1.00 97.94 354 ASN A O 1
ATOM 2672 N N . PRO A 1 355 ? -3.076 0.267 31.049 1.00 96.62 355 PRO A N 1
ATOM 2673 C CA . PRO A 1 355 ? -3.180 0.244 32.508 1.00 96.62 355 PRO A CA 1
ATOM 2674 C C . PRO A 1 355 ? -3.324 1.635 33.142 1.00 96.62 355 PRO A C 1
ATOM 2676 O O . PRO A 1 355 ? -3.938 1.757 34.200 1.00 96.62 355 PRO A O 1
ATOM 2679 N N . ASP A 1 356 ? -2.766 2.674 32.512 1.00 97.62 356 ASP A N 1
ATOM 2680 C CA . ASP A 1 356 ? -2.985 4.072 32.882 1.00 97.62 356 ASP A CA 1
ATOM 2681 C C . ASP A 1 356 ? -4.237 4.617 32.161 1.00 97.62 356 ASP A C 1
ATOM 2683 O O . ASP A 1 356 ? -4.176 4.912 30.962 1.00 97.62 356 ASP A O 1
ATOM 2687 N N . PRO A 1 357 ? -5.375 4.799 32.864 1.00 96.81 357 PRO A N 1
ATOM 2688 C CA . PRO A 1 357 ? -6.631 5.227 32.251 1.00 96.81 357 PRO A CA 1
ATOM 2689 C C . PRO A 1 357 ? -6.614 6.696 31.806 1.00 96.81 357 PRO A C 1
ATOM 2691 O O . PRO A 1 357 ? -7.596 7.160 31.238 1.00 96.81 357 PRO A O 1
ATOM 2694 N N . SER A 1 358 ? -5.538 7.448 32.075 1.00 97.38 358 SER A N 1
ATOM 2695 C CA . SER A 1 358 ? -5.375 8.811 31.557 1.00 97.38 358 SER A CA 1
ATOM 2696 C C . SER A 1 358 ? -4.881 8.850 30.108 1.00 97.38 358 SER A C 1
ATOM 2698 O O . SER A 1 358 ? -4.963 9.899 29.468 1.00 97.38 358 SER A O 1
ATOM 2700 N N . LYS A 1 359 ? -4.374 7.728 29.570 1.00 98.38 359 LYS A N 1
ATOM 2701 C CA . LYS A 1 359 ? -3.955 7.638 28.164 1.00 98.38 359 LYS A CA 1
ATOM 2702 C C . LYS A 1 359 ? -5.156 7.787 27.246 1.00 98.38 359 LYS A C 1
ATOM 2704 O O . LYS A 1 359 ? -6.221 7.269 27.542 1.00 98.38 359 LYS A O 1
ATOM 2709 N N . GLN A 1 360 ? -4.970 8.545 26.177 1.00 98.50 360 GLN A N 1
ATOM 2710 C CA . GLN A 1 360 ? -6.007 8.896 25.218 1.00 98.50 360 GLN A CA 1
ATOM 2711 C C . GLN A 1 360 ? -5.364 9.277 23.887 1.00 98.50 360 GLN A C 1
ATOM 2713 O O . GLN A 1 360 ? -4.205 9.703 23.876 1.00 98.50 360 GLN A O 1
ATOM 2718 N N . GLY A 1 361 ? -6.120 9.177 22.799 1.00 98.56 361 GLY A N 1
ATOM 2719 C CA . GLY A 1 361 ? -5.664 9.538 21.462 1.00 98.56 361 GLY A CA 1
ATOM 2720 C C . GLY A 1 361 ? -5.775 8.421 20.437 1.00 98.56 361 GLY A C 1
ATOM 2721 O O . GLY A 1 361 ? -6.209 7.310 20.732 1.00 98.56 361 GLY A O 1
ATOM 2722 N N . VAL A 1 362 ? -5.350 8.752 19.223 1.00 98.69 362 VAL A N 1
ATOM 2723 C CA . VAL A 1 362 ? -5.326 7.863 18.059 1.00 98.69 362 VAL A CA 1
ATOM 2724 C C . VAL A 1 362 ? -3.890 7.507 17.698 1.00 98.69 362 VAL A C 1
ATOM 2726 O O . VAL A 1 362 ? -3.002 8.359 17.757 1.00 98.69 362 VAL A O 1
ATOM 2729 N N . SER A 1 363 ? -3.653 6.264 17.291 1.00 98.81 363 SER A N 1
ATOM 2730 C CA . SER A 1 363 ? -2.348 5.810 16.787 1.00 98.81 363 SER A CA 1
ATOM 2731 C C . SER A 1 363 ? -2.521 4.822 15.649 1.00 98.81 363 SER A C 1
ATOM 2733 O O . SER A 1 363 ? -3.448 4.015 15.667 1.00 98.81 363 SER A O 1
ATOM 2735 N N . THR A 1 364 ? -1.574 4.815 14.714 1.00 98.88 364 THR A N 1
ATOM 2736 C CA . THR A 1 364 ? -1.577 3.861 13.604 1.00 98.88 364 THR A CA 1
ATOM 2737 C C . THR A 1 364 ? -0.252 3.113 13.531 1.00 98.88 364 THR A C 1
ATOM 2739 O O . THR A 1 364 ? 0.836 3.690 13.541 1.00 98.88 364 THR A O 1
ATOM 2742 N N . TYR A 1 365 ? -0.343 1.792 13.454 1.00 98.88 365 TYR A N 1
ATOM 2743 C CA . TYR A 1 365 ? 0.784 0.878 13.437 1.00 98.88 365 TYR A CA 1
ATOM 2744 C C . TYR A 1 365 ? 0.972 0.273 12.053 1.00 98.88 365 TYR A C 1
ATOM 2746 O O . TYR A 1 365 ? 0.015 -0.108 11.383 1.00 98.88 365 TYR A O 1
ATOM 2754 N N . TYR A 1 366 ? 2.225 0.113 11.650 1.00 98.50 366 TYR A N 1
ATOM 2755 C CA . TYR A 1 366 ? 2.613 -0.642 10.464 1.00 98.50 366 TYR A CA 1
ATOM 2756 C C . TYR A 1 366 ? 3.818 -1.535 10.783 1.00 98.50 366 TYR A C 1
ATOM 2758 O O . TYR A 1 366 ? 4.374 -1.488 11.879 1.00 98.50 366 TYR A O 1
ATOM 2766 N N . TYR A 1 367 ? 4.232 -2.393 9.855 1.00 97.88 367 TYR A N 1
ATOM 2767 C CA . TYR A 1 367 ? 5.440 -3.199 10.039 1.00 97.88 367 TYR A CA 1
ATOM 2768 C C . TYR A 1 367 ? 6.142 -3.428 8.711 1.00 97.88 367 TYR A C 1
ATOM 2770 O O . TYR A 1 367 ? 5.532 -3.953 7.781 1.00 97.88 367 TYR A O 1
ATOM 2778 N N . ALA A 1 368 ? 7.405 -3.021 8.610 1.00 92.81 368 ALA A N 1
ATOM 2779 C CA . ALA A 1 368 ? 8.206 -3.204 7.404 1.00 92.81 368 ALA A CA 1
ATOM 2780 C C . ALA A 1 368 ? 9.704 -3.287 7.750 1.00 92.81 368 ALA A C 1
ATOM 2782 O O . ALA A 1 368 ? 10.448 -2.321 7.556 1.00 92.81 368 ALA A O 1
ATOM 2783 N N . PRO A 1 369 ? 10.158 -4.417 8.318 1.00 89.25 369 PRO A N 1
ATOM 2784 C CA . PRO A 1 369 ? 11.570 -4.624 8.622 1.00 89.25 369 PRO A CA 1
ATOM 2785 C C . PRO A 1 369 ? 12.401 -4.637 7.330 1.00 89.25 369 PRO A C 1
ATOM 2787 O O . PRO A 1 369 ? 12.035 -5.279 6.348 1.00 89.25 369 PRO A O 1
ATOM 2790 N N . ALA A 1 370 ? 13.516 -3.903 7.325 1.00 83.31 370 ALA A N 1
ATOM 2791 C CA . ALA A 1 370 ? 14.313 -3.655 6.119 1.00 83.31 370 ALA A CA 1
ATOM 2792 C C . ALA A 1 370 ? 14.956 -4.921 5.520 1.00 83.31 370 ALA A C 1
ATOM 2794 O O . ALA A 1 370 ? 15.272 -4.944 4.333 1.00 83.31 370 ALA A O 1
ATOM 2795 N N . ASP A 1 371 ? 15.170 -5.952 6.336 1.00 82.75 371 ASP A N 1
ATOM 2796 C CA . ASP A 1 371 ? 15.758 -7.237 5.961 1.00 82.75 371 ASP A CA 1
ATOM 2797 C C . ASP A 1 371 ? 14.730 -8.271 5.471 1.00 82.75 371 ASP A C 1
ATOM 2799 O O . ASP A 1 371 ? 15.120 -9.329 4.974 1.00 82.75 371 ASP A O 1
ATOM 2803 N N . ASP A 1 372 ? 13.430 -7.973 5.556 1.00 86.25 372 ASP A N 1
ATOM 2804 C CA . ASP A 1 372 ? 12.386 -8.858 5.045 1.00 86.25 372 ASP A CA 1
ATOM 2805 C C . ASP A 1 372 ? 12.192 -8.661 3.530 1.00 86.25 372 ASP A C 1
ATOM 2807 O O . ASP A 1 372 ? 11.939 -7.539 3.076 1.00 86.25 372 ASP A O 1
ATOM 2811 N N . PRO A 1 373 ? 12.289 -9.732 2.720 1.00 69.94 373 PRO A N 1
ATOM 2812 C CA . PRO A 1 373 ? 12.254 -9.634 1.263 1.00 69.94 373 PRO A CA 1
ATOM 2813 C C . PRO A 1 373 ? 10.873 -9.277 0.697 1.00 69.94 373 PRO A C 1
ATOM 2815 O O . PRO A 1 373 ? 10.792 -8.878 -0.464 1.00 69.94 373 PRO A O 1
ATOM 2818 N N . VAL A 1 374 ? 9.800 -9.430 1.480 1.00 76.81 374 VAL A N 1
ATOM 2819 C CA . VAL A 1 374 ? 8.424 -9.113 1.077 1.00 76.81 374 VAL A CA 1
ATOM 2820 C C . VAL A 1 374 ? 7.994 -7.779 1.675 1.00 76.81 374 VAL A C 1
ATOM 2822 O O . VAL A 1 374 ? 7.493 -6.920 0.950 1.00 76.81 374 VAL A O 1
ATOM 2825 N N . LEU A 1 375 ? 8.206 -7.586 2.978 1.00 81.94 375 LEU A N 1
ATOM 2826 C CA . LEU A 1 375 ? 7.715 -6.424 3.719 1.00 81.94 375 LEU A CA 1
ATOM 2827 C C . LEU A 1 375 ? 8.642 -5.212 3.601 1.00 81.94 375 LEU A C 1
ATOM 2829 O O . LEU A 1 375 ? 8.159 -4.085 3.497 1.00 81.94 375 LEU A O 1
ATOM 2833 N N . GLY A 1 376 ? 9.961 -5.422 3.586 1.00 76.06 376 GLY A N 1
ATOM 2834 C CA . GLY A 1 376 ? 10.958 -4.352 3.492 1.00 76.06 376 GLY A CA 1
ATOM 2835 C C . GLY A 1 376 ? 10.762 -3.452 2.263 1.00 76.06 376 GLY A C 1
ATOM 2836 O O . GLY A 1 376 ? 10.683 -2.231 2.418 1.00 76.06 376 GLY A O 1
ATOM 2837 N N . PRO A 1 377 ? 10.573 -4.010 1.049 1.00 78.44 377 PRO A N 1
ATOM 2838 C CA . PRO A 1 377 ? 10.252 -3.228 -0.149 1.00 78.44 377 PRO A CA 1
ATOM 2839 C C . PRO A 1 377 ? 8.930 -2.442 -0.090 1.00 78.44 377 PRO A C 1
ATOM 2841 O O . PRO A 1 377 ? 8.698 -1.589 -0.946 1.00 78.44 377 PRO A O 1
ATOM 2844 N N . GLN A 1 378 ? 8.061 -2.728 0.886 1.00 82.69 378 GLN A N 1
ATOM 2845 C CA . GLN A 1 378 ? 6.765 -2.071 1.081 1.00 82.69 378 GLN A CA 1
ATOM 2846 C C . GLN A 1 378 ? 6.790 -1.001 2.183 1.00 82.69 378 GLN A C 1
ATOM 2848 O O . GLN A 1 378 ? 5.735 -0.472 2.535 1.00 82.69 378 GLN A O 1
ATOM 2853 N N . ALA A 1 379 ? 7.958 -0.689 2.757 1.00 80.62 379 ALA A N 1
ATOM 2854 C CA . ALA A 1 379 ? 8.063 0.203 3.911 1.00 80.62 379 ALA A CA 1
ATOM 2855 C C . ALA A 1 379 ? 7.408 1.568 3.683 1.00 80.62 379 ALA A C 1
ATOM 2857 O O . ALA A 1 379 ? 6.641 2.027 4.527 1.00 80.62 379 ALA A O 1
ATOM 2858 N N . GLU A 1 380 ? 7.650 2.181 2.525 1.00 81.31 380 GLU A N 1
ATOM 2859 C CA . GLU A 1 380 ? 7.077 3.489 2.218 1.00 81.31 380 GLU A CA 1
ATOM 2860 C C . GLU A 1 380 ? 5.563 3.409 2.001 1.00 81.31 380 GLU A C 1
ATOM 2862 O O . GLU A 1 380 ? 4.829 4.251 2.494 1.00 81.31 380 GLU A O 1
ATOM 2867 N N . GLN A 1 381 ? 5.073 2.366 1.331 1.00 83.31 381 GLN A N 1
ATOM 2868 C CA . GLN A 1 381 ? 3.646 2.143 1.092 1.00 83.31 381 GLN A CA 1
ATOM 2869 C C . GLN A 1 381 ? 2.875 1.967 2.398 1.00 83.31 381 GLN A C 1
ATOM 2871 O O . GLN A 1 381 ? 1.813 2.553 2.583 1.00 83.31 381 GLN A O 1
ATOM 2876 N N . ARG A 1 382 ? 3.426 1.160 3.306 1.00 94.06 382 ARG A N 1
ATOM 2877 C CA . ARG A 1 382 ? 2.846 0.879 4.621 1.00 94.06 382 ARG A CA 1
ATOM 2878 C C . ARG A 1 382 ? 2.844 2.124 5.503 1.00 94.06 382 ARG A C 1
ATOM 2880 O O . ARG A 1 382 ? 1.840 2.401 6.152 1.00 94.06 382 ARG A O 1
ATOM 2887 N N . ARG A 1 383 ? 3.932 2.900 5.473 1.00 93.88 383 ARG A N 1
ATOM 2888 C CA . ARG A 1 383 ? 4.028 4.189 6.167 1.00 93.88 383 ARG A CA 1
ATOM 2889 C C . ARG A 1 383 ? 3.034 5.212 5.610 1.00 93.88 383 ARG A C 1
ATOM 2891 O O . ARG A 1 383 ? 2.348 5.840 6.399 1.00 93.88 383 ARG A O 1
ATOM 2898 N N . GLN A 1 384 ? 2.931 5.350 4.287 1.00 86.94 384 GLN A N 1
ATOM 2899 C CA . GLN A 1 384 ? 2.006 6.281 3.622 1.00 86.94 384 GLN A CA 1
ATOM 2900 C C . GLN A 1 384 ? 0.540 5.944 3.924 1.00 86.94 384 GLN A C 1
ATOM 2902 O O . GLN A 1 384 ? -0.233 6.834 4.261 1.00 86.94 384 GLN A O 1
ATOM 2907 N N . LEU A 1 385 ? 0.163 4.660 3.872 1.00 95.31 385 LEU A N 1
ATOM 2908 C CA . LEU A 1 385 ? -1.177 4.216 4.270 1.00 95.31 385 LEU A CA 1
ATOM 2909 C C . LEU A 1 385 ? -1.470 4.576 5.735 1.00 95.31 385 LEU A C 1
ATOM 2911 O O . LEU A 1 385 ? -2.553 5.070 6.043 1.00 95.31 385 LEU A O 1
ATOM 2915 N N . ALA A 1 386 ? -0.496 4.355 6.624 1.00 98.31 386 ALA A N 1
ATOM 2916 C CA . ALA A 1 386 ? -0.624 4.685 8.038 1.00 98.31 386 ALA A CA 1
ATOM 2917 C C . ALA A 1 386 ? -0.778 6.196 8.269 1.00 98.31 386 ALA A C 1
ATOM 2919 O O . ALA A 1 386 ? -1.649 6.604 9.026 1.00 98.31 386 ALA A O 1
ATOM 2920 N N . GLU A 1 387 ? 0.030 7.008 7.587 1.00 95.69 387 GLU A N 1
ATOM 2921 C CA . GLU A 1 387 ? 0.011 8.475 7.633 1.00 95.69 387 GLU A CA 1
ATOM 2922 C C . GLU A 1 387 ? -1.344 9.033 7.180 1.00 95.69 387 GLU A C 1
ATOM 2924 O O . GLU A 1 387 ? -2.000 9.735 7.943 1.00 95.69 387 GLU A O 1
ATOM 2929 N N . CYS A 1 388 ? -1.839 8.610 6.011 1.00 95.56 388 CYS A N 1
ATOM 2930 C CA . CYS A 1 388 ? -3.139 9.047 5.494 1.00 95.56 388 CYS A CA 1
ATOM 2931 C C . CYS A 1 388 ? -4.300 8.751 6.461 1.00 95.56 388 CYS A C 1
ATOM 2933 O O . CYS A 1 388 ? -5.213 9.565 6.613 1.00 95.56 388 CYS A O 1
ATOM 2935 N N . ILE A 1 389 ? -4.301 7.572 7.095 1.00 98.69 389 ILE A N 1
ATOM 2936 C CA . ILE A 1 389 ? -5.352 7.183 8.047 1.00 98.69 389 ILE A CA 1
ATOM 2937 C C . ILE A 1 389 ? -5.201 7.933 9.374 1.00 98.69 389 ILE A C 1
ATOM 2939 O O . ILE A 1 389 ? -6.203 8.409 9.911 1.00 98.69 389 ILE A O 1
ATOM 2943 N N . GLN A 1 390 ? -3.975 8.075 9.879 1.00 98.75 390 GLN A N 1
ATOM 2944 C CA . GLN A 1 390 ? -3.685 8.807 11.109 1.00 98.75 390 GLN A CA 1
ATOM 2945 C C . GLN A 1 390 ? -4.129 10.268 11.000 1.00 98.75 390 GLN A C 1
ATOM 2947 O O . GLN A 1 390 ? -4.905 10.730 11.836 1.00 98.75 390 GLN A O 1
ATOM 2952 N N . ASP A 1 391 ? -3.716 10.967 9.942 1.00 97.12 391 ASP A N 1
ATOM 2953 C CA . ASP A 1 391 ? -4.044 12.380 9.733 1.00 97.12 391 ASP A CA 1
ATOM 2954 C C . ASP A 1 391 ? -5.558 12.589 9.625 1.00 97.12 391 ASP A C 1
ATOM 2956 O O . ASP A 1 391 ? -6.124 13.497 10.243 1.00 97.12 391 ASP A O 1
ATOM 2960 N N . ALA A 1 392 ? -6.246 11.701 8.897 1.00 98.31 392 ALA A N 1
ATOM 2961 C CA . ALA A 1 392 ? -7.697 11.742 8.778 1.00 98.31 392 ALA A CA 1
ATOM 2962 C C . ALA A 1 392 ? -8.396 11.513 10.128 1.00 98.31 392 ALA A C 1
ATOM 2964 O O . ALA A 1 392 ? -9.377 12.197 10.432 1.00 98.31 392 ALA A O 1
ATOM 2965 N N . LEU A 1 393 ? -7.905 10.583 10.953 1.00 98.75 393 LEU A N 1
ATOM 2966 C CA . LEU A 1 393 ? -8.453 10.315 12.286 1.00 98.75 393 LEU A CA 1
ATOM 2967 C C . LEU A 1 393 ? -8.241 11.483 13.238 1.00 98.75 393 LEU A C 1
ATOM 2969 O O . LEU A 1 393 ? -9.190 11.881 13.912 1.00 98.75 393 LEU A O 1
ATOM 2973 N N . VAL A 1 394 ? -7.042 12.060 13.275 1.00 98.50 394 VAL A N 1
ATOM 2974 C CA . VAL A 1 394 ? -6.741 13.233 14.106 1.00 98.50 394 VAL A CA 1
ATOM 2975 C C . VAL A 1 394 ? -7.656 14.392 13.713 1.00 98.50 394 VAL A C 1
ATOM 2977 O O . VAL A 1 394 ? -8.342 14.959 14.566 1.00 98.50 394 VAL A O 1
ATOM 2980 N N . ALA A 1 395 ? -7.740 14.695 12.414 1.00 97.12 395 ALA A N 1
ATOM 2981 C CA . ALA A 1 395 ? -8.555 15.792 11.901 1.00 97.12 395 ALA A CA 1
ATOM 2982 C C . ALA A 1 395 ? -10.053 15.588 12.162 1.00 97.12 395 ALA A C 1
ATOM 2984 O O . ALA A 1 395 ? -10.756 16.532 12.523 1.00 97.12 395 ALA A O 1
ATOM 2985 N N . ALA A 1 396 ? -10.555 14.364 11.981 1.00 96.69 396 ALA A N 1
ATOM 2986 C CA . ALA A 1 396 ? -11.968 14.074 12.156 1.00 96.69 396 ALA A CA 1
ATOM 2987 C C . ALA A 1 396 ? -12.356 13.999 13.630 1.00 96.69 396 ALA A C 1
ATOM 2989 O O . ALA A 1 396 ? -13.390 14.537 14.000 1.00 96.69 396 ALA A O 1
ATOM 2990 N N . THR A 1 397 ? -11.579 13.315 14.468 1.00 96.38 397 THR A N 1
ATOM 2991 C CA . THR A 1 397 ? -11.971 12.987 15.850 1.00 96.38 397 THR A CA 1
ATOM 2992 C C . THR A 1 397 ? -11.561 14.054 16.866 1.00 96.38 397 THR A C 1
ATOM 2994 O O . THR A 1 397 ? -12.129 14.098 17.957 1.00 96.38 397 THR A O 1
ATOM 2997 N N . GLY A 1 398 ? -10.585 14.908 16.532 1.00 96.56 398 GLY A N 1
ATOM 2998 C CA . GLY A 1 398 ? -10.016 15.896 17.453 1.00 96.56 398 GLY A CA 1
ATOM 2999 C C . GLY A 1 398 ? -9.278 15.275 18.644 1.00 96.56 398 GLY A C 1
ATOM 3000 O O . GLY A 1 398 ? -8.982 15.974 19.614 1.00 96.56 398 GLY A O 1
ATOM 3001 N N . ARG A 1 399 ? -9.019 13.962 18.606 1.00 98.00 399 ARG A N 1
ATOM 3002 C CA . ARG A 1 399 ? -8.307 13.246 19.664 1.00 98.00 399 ARG A CA 1
ATOM 3003 C C . ARG A 1 399 ? -6.798 13.480 19.555 1.00 98.00 399 ARG A C 1
ATOM 3005 O O . ARG A 1 399 ? -6.313 13.785 18.465 1.00 98.00 399 ARG A O 1
ATOM 3012 N N . PRO A 1 400 ? -6.045 13.354 20.665 1.00 98.62 400 PRO A N 1
ATOM 3013 C CA . PRO A 1 400 ? -4.596 13.513 20.639 1.00 98.62 400 PRO A CA 1
ATOM 3014 C C . PRO A 1 400 ? -3.925 12.619 19.593 1.00 98.62 400 PRO A C 1
ATOM 3016 O O . PRO A 1 400 ? -4.216 11.426 19.508 1.00 98.62 400 PRO A O 1
ATOM 3019 N N . ASP A 1 401 ? -3.011 13.203 18.825 1.00 98.56 401 ASP A N 1
ATOM 3020 C CA . ASP A 1 401 ? -2.195 12.482 17.856 1.00 98.56 401 ASP A CA 1
ATOM 3021 C C . ASP A 1 401 ? -1.035 11.778 18.572 1.00 98.56 401 ASP A C 1
ATOM 3023 O O . ASP A 1 401 ? -0.110 12.426 19.069 1.00 98.56 401 ASP A O 1
ATOM 3027 N N . LEU A 1 402 ? -1.094 10.449 18.658 1.00 98.50 402 LEU A N 1
ATOM 3028 C CA . LEU A 1 402 ? 0.008 9.638 19.179 1.00 98.50 402 LEU A CA 1
ATOM 3029 C C . LEU A 1 402 ? 0.987 9.222 18.070 1.00 98.50 402 LEU A C 1
ATOM 3031 O O . LEU A 1 402 ? 2.069 8.722 18.365 1.00 98.50 402 LEU A O 1
ATOM 3035 N N . GLY A 1 403 ? 0.644 9.464 16.806 1.00 97.75 403 GLY A N 1
ATOM 3036 C CA . GLY A 1 403 ? 1.503 9.250 15.654 1.00 97.75 403 GLY A CA 1
ATOM 3037 C C . GLY A 1 403 ? 1.578 7.806 15.159 1.00 97.75 403 GLY A C 1
ATOM 3038 O O . GLY A 1 403 ? 0.708 6.962 15.400 1.00 97.75 403 GLY A O 1
ATOM 3039 N N . LEU A 1 404 ? 2.647 7.553 14.402 1.00 98.25 404 LEU A N 1
ATOM 3040 C CA . LEU A 1 404 ? 2.884 6.307 13.681 1.00 98.25 404 LEU A CA 1
ATOM 3041 C C . LEU A 1 404 ? 3.944 5.454 14.372 1.00 98.25 404 LEU A C 1
ATOM 3043 O O . LEU A 1 404 ? 5.017 5.947 14.728 1.00 98.25 404 LEU A O 1
ATOM 3047 N N . TYR A 1 405 ? 3.702 4.148 14.454 1.00 97.62 405 TYR A N 1
ATOM 3048 C CA . TYR A 1 405 ? 4.629 3.217 15.096 1.00 97.62 405 TYR A CA 1
ATOM 3049 C C . TYR A 1 405 ? 4.875 1.967 14.257 1.00 97.62 405 TYR A C 1
ATOM 3051 O O . TYR A 1 405 ? 3.978 1.454 13.591 1.00 97.62 405 TYR A O 1
ATOM 3059 N N . GLN A 1 406 ? 6.093 1.423 14.341 1.00 96.81 406 GLN A N 1
ATOM 3060 C CA . GLN A 1 406 ? 6.340 0.062 13.877 1.00 96.81 406 GLN A CA 1
ATOM 3061 C C . GLN A 1 406 ? 6.101 -0.948 14.996 1.00 96.81 406 GLN A C 1
ATOM 3063 O O . GLN A 1 406 ? 6.746 -0.874 16.042 1.00 96.81 406 GLN A O 1
ATOM 3068 N N . ALA A 1 407 ? 5.218 -1.918 14.763 1.00 95.38 407 ALA A N 1
ATOM 3069 C CA . ALA A 1 407 ? 4.933 -2.989 15.714 1.00 95.38 407 ALA A CA 1
ATOM 3070 C C . ALA A 1 407 ? 4.818 -4.341 15.012 1.00 95.38 407 ALA A C 1
ATOM 3072 O O . ALA A 1 407 ? 4.187 -4.477 13.969 1.00 95.38 407 ALA A O 1
ATOM 3073 N N . LYS A 1 408 ? 5.405 -5.379 15.614 1.00 95.69 408 LYS A N 1
ATOM 3074 C CA . LYS A 1 408 ? 5.455 -6.740 15.057 1.00 95.69 408 LYS A CA 1
ATOM 3075 C C . LYS A 1 408 ? 4.159 -7.527 15.316 1.00 95.69 408 LYS A C 1
ATOM 3077 O O . LYS A 1 408 ? 4.210 -8.698 15.693 1.00 95.69 408 LYS A O 1
ATOM 3082 N N . PHE A 1 409 ? 3.001 -6.890 15.154 1.00 96.12 409 PHE A N 1
ATOM 3083 C CA . PHE A 1 409 ? 1.709 -7.566 15.269 1.00 96.12 409 PHE A CA 1
ATOM 3084 C C . PHE A 1 409 ? 1.576 -8.633 14.181 1.00 96.12 409 PHE A C 1
ATOM 3086 O O . PHE A 1 409 ? 2.058 -8.445 13.063 1.00 96.12 409 PHE A O 1
ATOM 3093 N N . ALA A 1 410 ? 0.951 -9.769 14.505 1.00 90.81 410 ALA A N 1
ATOM 3094 C CA . ALA A 1 410 ? 0.860 -10.893 13.574 1.00 90.81 410 ALA A CA 1
ATOM 3095 C C . ALA A 1 410 ? 0.191 -10.473 12.260 1.00 90.81 410 ALA A C 1
ATOM 3097 O O . ALA A 1 410 ? 0.798 -10.660 11.210 1.00 90.81 410 ALA A O 1
ATOM 3098 N N . VAL A 1 411 ? -0.948 -9.773 12.336 1.00 95.75 411 VAL A N 1
ATOM 3099 C CA . VAL A 1 411 ? -1.689 -9.288 11.159 1.00 95.75 411 VAL A CA 1
ATOM 3100 C C . VAL A 1 411 ? -0.877 -8.357 10.250 1.00 95.75 411 VAL A C 1
ATOM 3102 O O . VAL A 1 411 ? -1.079 -8.326 9.038 1.00 95.75 411 VAL A O 1
ATOM 3105 N N . LEU A 1 412 ? 0.106 -7.640 10.804 1.00 98.00 412 LEU A N 1
ATOM 3106 C CA . LEU A 1 412 ? 1.007 -6.778 10.032 1.00 98.00 412 LEU A CA 1
ATOM 3107 C C . LEU A 1 412 ? 2.202 -7.536 9.454 1.00 98.00 412 LEU A C 1
ATOM 3109 O O . LEU A 1 412 ? 2.775 -7.111 8.454 1.00 98.00 412 LEU A O 1
ATOM 3113 N N . ARG A 1 413 ? 2.606 -8.639 10.090 1.00 95.38 413 ARG A N 1
ATOM 3114 C CA . ARG A 1 413 ? 3.762 -9.444 9.686 1.00 95.38 413 ARG A CA 1
ATOM 3115 C C . ARG A 1 413 ? 3.407 -10.559 8.700 1.00 95.38 413 ARG A C 1
ATOM 3117 O O . ARG A 1 413 ? 4.299 -11.018 7.997 1.00 95.38 413 ARG A O 1
ATOM 3124 N N . THR A 1 414 ? 2.161 -11.029 8.672 1.00 89.69 414 THR A N 1
ATOM 3125 C CA . THR A 1 414 ? 1.730 -12.145 7.806 1.00 89.69 414 THR A CA 1
ATOM 3126 C C . THR A 1 414 ? 0.861 -11.724 6.622 1.00 89.69 414 THR A C 1
ATOM 3128 O O . THR A 1 414 ? 0.541 -12.558 5.778 1.00 89.69 414 THR A O 1
ATOM 3131 N N . SER A 1 415 ? 0.523 -10.440 6.511 1.00 90.12 415 SER A N 1
ATOM 3132 C CA . SER A 1 415 ? -0.097 -9.847 5.322 1.00 90.12 415 SER A CA 1
ATOM 3133 C C . SER A 1 415 ? 0.940 -9.583 4.223 1.00 90.12 415 SER A C 1
ATOM 3135 O O . SER A 1 415 ? 2.029 -9.072 4.485 1.00 90.12 415 SER A O 1
ATOM 3137 N N . ALA A 1 416 ? 0.602 -9.921 2.978 1.00 87.12 416 ALA A N 1
ATOM 3138 C CA . ALA A 1 416 ? 1.498 -9.805 1.824 1.00 87.12 416 ALA A CA 1
ATOM 3139 C C . ALA A 1 416 ? 1.443 -8.434 1.118 1.00 87.12 416 ALA A C 1
ATOM 3141 O O . ALA A 1 416 ? 2.336 -8.113 0.333 1.00 87.12 416 ALA A O 1
ATOM 3142 N N . MET A 1 417 ? 0.420 -7.628 1.402 1.00 91.81 417 MET A N 1
ATOM 3143 C CA . MET A 1 417 ? 0.167 -6.298 0.833 1.00 91.81 417 MET A CA 1
ATOM 3144 C C . MET A 1 417 ? 0.423 -5.186 1.860 1.00 91.81 417 MET A C 1
ATOM 3146 O O . MET A 1 417 ? 0.583 -5.496 3.040 1.00 91.81 417 MET A O 1
ATOM 3150 N N . PRO A 1 418 ? 0.448 -3.891 1.488 1.00 95.06 418 PRO A N 1
ATOM 3151 C CA . PRO A 1 418 ? 0.519 -2.806 2.461 1.00 95.06 418 PRO A CA 1
ATOM 3152 C C . PRO A 1 418 ? -0.576 -2.919 3.531 1.00 95.06 418 PRO A C 1
ATOM 3154 O O . PRO A 1 418 ? -1.761 -3.008 3.214 1.00 95.06 418 PRO A O 1
ATOM 3157 N N . SER A 1 419 ? -0.170 -2.939 4.802 1.00 98.06 419 SER A N 1
ATOM 3158 C CA . SER A 1 419 ? -1.067 -3.223 5.918 1.00 98.06 419 SER A CA 1
ATOM 3159 C C . SER A 1 419 ? -0.848 -2.292 7.104 1.00 98.06 419 SER A C 1
ATOM 3161 O O . SER A 1 419 ? 0.304 -2.000 7.449 1.00 98.06 419 SER A O 1
ATOM 3163 N N . VAL A 1 420 ? -1.932 -1.925 7.785 1.00 98.88 420 VAL A N 1
ATOM 3164 C CA . VAL A 1 420 ? -1.900 -1.136 9.024 1.00 98.88 420 VAL A CA 1
ATOM 3165 C C . VAL A 1 420 ? -2.838 -1.701 10.088 1.00 98.88 420 VAL A C 1
ATOM 3167 O O . VAL A 1 420 ? -3.789 -2.413 9.771 1.00 98.88 420 VAL A O 1
ATOM 3170 N N . LEU A 1 421 ? -2.554 -1.382 11.350 1.00 98.88 421 LEU A N 1
ATOM 3171 C CA . LEU A 1 421 ? -3.450 -1.577 12.486 1.00 98.88 421 LEU A CA 1
ATOM 3172 C C . LEU A 1 421 ? -3.718 -0.211 13.100 1.00 98.88 421 LEU A C 1
ATOM 3174 O O . LEU A 1 421 ? -2.784 0.514 13.435 1.00 98.88 421 LEU A O 1
ATOM 3178 N N . VAL A 1 422 ? -4.984 0.142 13.219 1.00 98.81 422 VAL A N 1
ATOM 3179 C CA . VAL A 1 422 ? -5.443 1.451 13.662 1.00 98.81 422 VAL A CA 1
ATOM 3180 C C . VAL A 1 422 ? -6.029 1.315 15.055 1.00 98.81 422 VAL A C 1
ATOM 3182 O O . VAL A 1 422 ? -6.893 0.474 15.269 1.00 98.81 422 VAL A O 1
ATOM 3185 N N . GLU A 1 423 ? -5.601 2.177 15.965 1.00 98.88 423 GLU A N 1
ATOM 3186 C CA . GLU A 1 423 ? -6.181 2.335 17.294 1.00 98.88 423 GLU A CA 1
ATOM 3187 C C . GLU A 1 423 ? -6.968 3.646 17.333 1.00 98.88 423 GLU A C 1
ATOM 3189 O O . GLU A 1 423 ? -6.377 4.731 17.317 1.00 98.88 423 GLU A O 1
ATOM 3194 N N . ILE A 1 424 ? -8.300 3.559 17.340 1.00 98.62 424 ILE A N 1
ATOM 3195 C CA . ILE A 1 424 ? -9.169 4.728 17.103 1.00 98.62 424 ILE A CA 1
ATOM 3196 C C . ILE A 1 424 ? -9.443 5.589 18.349 1.00 98.62 424 ILE A C 1
ATOM 3198 O O . ILE A 1 424 ? -9.914 6.715 18.203 1.00 98.62 424 ILE A O 1
ATOM 3202 N N . ALA A 1 425 ? -9.209 5.049 19.548 1.00 98.62 425 ALA A N 1
ATOM 3203 C CA . ALA A 1 425 ? -9.253 5.696 20.868 1.00 98.62 425 ALA A CA 1
ATOM 3204 C C . ALA A 1 425 ? -8.979 4.632 21.957 1.00 98.62 425 ALA A C 1
ATOM 3206 O O . ALA A 1 425 ? -8.870 3.455 21.627 1.00 98.62 425 ALA A O 1
ATOM 3207 N N . PHE A 1 426 ? -8.908 5.002 23.240 1.00 98.69 426 PHE A N 1
ATOM 3208 C CA . PHE A 1 426 ? -8.659 4.099 24.372 1.00 98.69 426 PHE A CA 1
ATOM 3209 C C . PHE A 1 426 ? -9.941 3.734 25.140 1.00 98.69 426 PHE A C 1
ATOM 3211 O O . PHE A 1 426 ? -10.505 4.560 25.855 1.00 98.69 426 PHE A O 1
ATOM 3218 N N . LEU A 1 427 ? -10.330 2.457 25.135 1.00 98.19 427 LEU A N 1
ATOM 3219 C CA . LEU A 1 427 ? -11.414 1.912 25.972 1.00 98.19 427 LEU A CA 1
ATOM 3220 C C . LEU A 1 427 ? -11.138 1.998 27.474 1.00 98.19 427 LEU A C 1
ATOM 3222 O O . LEU A 1 427 ? -12.061 2.016 28.284 1.00 98.19 427 LEU A O 1
ATOM 3226 N N . SER A 1 428 ? -9.866 2.033 27.869 1.00 98.38 428 SER A N 1
ATOM 3227 C CA . SER A 1 428 ? -9.468 2.187 29.272 1.00 98.38 428 SER A CA 1
ATOM 3228 C C . SER A 1 428 ? -9.706 3.598 29.818 1.00 98.38 428 SER A C 1
ATOM 3230 O O . SER A 1 428 ? -9.718 3.782 31.039 1.00 98.38 428 SER A O 1
ATOM 3232 N N . ASN A 1 429 ? -9.850 4.591 28.937 1.00 98.69 429 ASN A N 1
ATOM 3233 C CA . ASN A 1 429 ? -10.064 5.983 29.304 1.00 98.69 429 ASN A CA 1
ATOM 3234 C C . ASN A 1 429 ? -11.567 6.282 29.395 1.00 98.69 429 ASN A C 1
ATOM 3236 O O . ASN A 1 429 ? -12.265 6.096 28.407 1.00 98.69 429 ASN A O 1
ATOM 3240 N N . PRO A 1 430 ? -12.091 6.772 30.533 1.00 98.06 430 PRO A N 1
ATOM 3241 C CA . PRO A 1 430 ? -13.533 6.976 30.697 1.00 98.06 430 PRO A CA 1
ATOM 3242 C C . PRO A 1 430 ? -14.171 7.972 29.715 1.00 98.06 430 PRO A C 1
ATOM 3244 O O . PRO A 1 430 ? -15.341 7.818 29.368 1.00 98.06 430 PRO A O 1
ATOM 3247 N N . GLU A 1 431 ? -13.437 9.003 29.283 1.00 98.25 431 GLU A N 1
ATOM 3248 C CA . GLU A 1 431 ? -13.935 9.970 28.296 1.00 98.25 431 GLU A CA 1
ATOM 3249 C C . GLU A 1 431 ? -14.032 9.312 26.918 1.00 98.25 431 GLU A C 1
ATOM 3251 O O . GLU A 1 431 ? -15.065 9.403 26.254 1.00 98.25 431 GLU A O 1
ATOM 3256 N N . GLU A 1 432 ? -12.981 8.602 26.511 1.00 98.56 432 GLU A N 1
ATOM 3257 C CA . GLU A 1 432 ? -12.932 7.930 25.215 1.00 98.56 432 GLU A CA 1
ATOM 3258 C C . GLU A 1 432 ? -13.817 6.687 25.149 1.00 98.56 432 GLU A C 1
ATOM 3260 O O . GLU A 1 432 ? -14.439 6.458 24.120 1.00 98.56 432 GLU A O 1
ATOM 3265 N N . GLU A 1 433 ? -13.987 5.945 26.243 1.00 98.62 433 GLU A N 1
ATOM 3266 C CA . GLU A 1 433 ? -14.994 4.889 26.352 1.00 98.62 433 GLU A CA 1
ATOM 3267 C C . GLU A 1 433 ? -16.399 5.453 26.099 1.00 98.62 433 GLU A C 1
ATOM 3269 O O . GLU A 1 433 ? -17.158 4.899 25.302 1.00 98.62 433 GLU A O 1
ATOM 3274 N N . ASN A 1 434 ? -16.743 6.584 26.729 1.00 98.19 434 ASN A N 1
ATOM 3275 C CA . ASN A 1 434 ? -18.041 7.217 26.512 1.00 98.19 434 ASN A CA 1
ATOM 3276 C C . ASN A 1 434 ? -18.231 7.637 25.048 1.00 98.19 434 ASN A C 1
ATOM 3278 O O . ASN A 1 434 ? -19.336 7.478 24.534 1.00 98.19 434 ASN A O 1
ATOM 3282 N N . LEU A 1 435 ? -17.178 8.134 24.384 1.00 98.44 435 LEU A N 1
ATOM 3283 C CA . LEU A 1 435 ? -17.185 8.445 22.949 1.00 98.44 435 LEU A CA 1
ATOM 3284 C C . LEU A 1 435 ? -17.353 7.185 22.094 1.00 98.44 435 LEU A C 1
ATOM 3286 O O . LEU A 1 435 ? -18.228 7.155 21.236 1.00 98.44 435 LEU A O 1
ATOM 3290 N N . LEU A 1 436 ? -16.576 6.133 22.354 1.00 98.56 436 LEU A N 1
ATOM 3291 C CA . LEU A 1 436 ? -16.634 4.854 21.640 1.00 98.56 436 LEU A CA 1
ATOM 3292 C C . LEU A 1 436 ? -18.000 4.173 21.771 1.00 98.56 436 LEU A C 1
ATOM 3294 O O . LEU A 1 436 ? -18.396 3.432 20.876 1.00 98.56 436 LEU A O 1
ATOM 3298 N N . GLY A 1 437 ? -18.753 4.460 22.835 1.00 97.81 437 GLY A N 1
ATOM 3299 C CA . GLY A 1 437 ? -20.144 4.031 22.993 1.00 97.81 437 GLY A CA 1
ATOM 3300 C C . GLY A 1 437 ? -21.162 4.794 22.143 1.00 97.81 437 GLY A C 1
ATOM 3301 O O . GLY A 1 437 ? -22.314 4.373 22.064 1.00 97.81 437 GLY A O 1
ATOM 3302 N N . GLN A 1 438 ? -20.777 5.909 21.514 1.00 98.38 438 GLN A N 1
ATOM 3303 C CA . GLN A 1 438 ? -21.676 6.712 20.690 1.00 98.38 438 GLN A CA 1
ATOM 3304 C C . GLN A 1 438 ? -21.588 6.328 19.214 1.00 98.38 438 GLN A C 1
ATOM 3306 O O . GLN A 1 438 ? -20.531 6.414 18.588 1.00 98.38 438 GLN A O 1
ATOM 3311 N N . GLU A 1 439 ? -22.741 6.048 18.610 1.00 98.31 439 GLU A N 1
ATOM 3312 C CA . GLU A 1 439 ? -22.844 5.750 17.177 1.00 98.31 439 GLU A CA 1
ATOM 3313 C C . GLU A 1 439 ? -22.255 6.873 16.301 1.00 98.31 439 GLU A C 1
ATOM 3315 O O . GLU A 1 439 ? -21.612 6.605 15.287 1.00 98.31 439 GLU A O 1
ATOM 3320 N N . TRP A 1 440 ? -22.426 8.143 16.692 1.00 98.44 440 TRP A N 1
ATOM 3321 C CA . TRP A 1 440 ? -21.889 9.271 15.923 1.00 98.44 440 TRP A CA 1
ATOM 3322 C C . TRP A 1 440 ? -20.356 9.267 15.875 1.00 98.44 440 TRP A C 1
ATOM 3324 O O . TRP A 1 440 ? -19.791 9.555 14.822 1.00 98.44 440 TRP A O 1
ATOM 3334 N N . PHE A 1 441 ? -19.683 8.902 16.972 1.00 98.75 441 PHE A N 1
ATOM 3335 C CA . PHE A 1 441 ? -18.223 8.857 17.030 1.00 98.75 441 PHE A CA 1
ATOM 3336 C C . PHE A 1 441 ? -17.691 7.663 16.237 1.00 98.75 441 PHE A C 1
ATOM 3338 O O . PHE A 1 441 ? -16.750 7.813 15.461 1.00 98.75 441 PHE A O 1
ATOM 3345 N N . GLN A 1 442 ? -18.351 6.503 16.340 1.00 98.81 442 GLN A N 1
ATOM 3346 C CA . GLN A 1 442 ? -18.027 5.325 15.530 1.00 98.81 442 GLN A CA 1
ATOM 3347 C C . GLN A 1 442 ? -18.128 5.632 14.027 1.00 98.81 442 GLN A C 1
ATOM 3349 O O . GLN A 1 442 ? -17.199 5.350 13.272 1.00 98.81 442 GLN A O 1
ATOM 3354 N N . LYS A 1 443 ? -19.211 6.290 13.585 1.00 98.75 443 LYS A N 1
ATOM 3355 C CA . LYS A 1 443 ? -19.371 6.730 12.186 1.00 98.75 443 LYS A CA 1
ATOM 3356 C C . LYS A 1 443 ? -18.318 7.755 11.770 1.00 98.75 443 LYS A C 1
ATOM 3358 O O . LYS A 1 443 ? -17.846 7.733 10.635 1.00 98.75 443 LYS A O 1
ATOM 3363 N N . GLN A 1 444 ? -17.937 8.651 12.676 1.00 98.69 444 GLN A N 1
ATOM 3364 C CA . GLN A 1 444 ? -16.902 9.653 12.434 1.00 98.69 444 GLN A CA 1
ATOM 3365 C C . GLN A 1 444 ? -15.521 9.010 12.251 1.00 98.69 444 GLN A C 1
ATOM 3367 O O . GLN A 1 444 ? -14.832 9.341 11.286 1.00 98.69 444 GLN A O 1
ATOM 3372 N N . ALA A 1 445 ? -15.153 8.043 13.096 1.00 98.81 445 ALA A N 1
ATOM 3373 C CA . ALA A 1 445 ? -13.933 7.250 12.947 1.00 98.81 445 ALA A CA 1
ATOM 3374 C C . ALA A 1 445 ? -13.954 6.406 11.658 1.00 98.81 445 ALA A C 1
ATOM 3376 O O . ALA A 1 445 ? -12.990 6.421 10.896 1.00 98.81 445 ALA A O 1
ATOM 3377 N N . ALA A 1 446 ? -15.077 5.748 11.348 1.00 98.88 446 ALA A N 1
ATOM 3378 C CA . ALA A 1 446 ? -15.247 4.973 10.118 1.00 98.88 446 ALA A CA 1
ATOM 3379 C C . ALA A 1 446 ? -15.058 5.829 8.855 1.00 98.88 446 ALA A C 1
ATOM 3381 O O . ALA A 1 446 ? -14.356 5.431 7.921 1.00 98.88 446 ALA A O 1
ATOM 3382 N N . LYS A 1 447 ? -15.643 7.035 8.844 1.00 98.75 447 LYS A N 1
ATOM 3383 C CA . LYS A 1 447 ? -15.474 8.014 7.764 1.00 98.75 447 LYS A CA 1
ATOM 3384 C C . LYS A 1 447 ? -14.030 8.486 7.638 1.00 98.75 447 LYS A C 1
ATOM 3386 O O . LYS A 1 447 ? -13.551 8.632 6.517 1.00 98.75 447 LYS A O 1
ATOM 3391 N N . ALA A 1 448 ? -13.345 8.708 8.756 1.00 98.75 448 ALA A N 1
ATOM 3392 C CA . ALA A 1 448 ? -11.941 9.097 8.763 1.00 98.75 448 ALA A CA 1
ATOM 3393 C C . ALA A 1 448 ? -11.041 8.002 8.171 1.00 98.75 448 ALA A C 1
ATOM 3395 O O . ALA A 1 448 ? -10.255 8.285 7.273 1.00 98.75 448 ALA A O 1
ATOM 3396 N N . ILE A 1 449 ? -11.223 6.746 8.592 1.00 98.88 449 ILE A N 1
ATOM 3397 C CA . ILE A 1 449 ? -10.481 5.599 8.048 1.00 98.88 449 ILE A CA 1
ATOM 3398 C C . ILE A 1 449 ? -10.746 5.453 6.546 1.00 98.88 449 ILE A C 1
ATOM 3400 O O . ILE A 1 449 ? -9.802 5.349 5.765 1.00 98.88 449 ILE A O 1
ATOM 3404 N N . ALA A 1 450 ? -12.014 5.516 6.120 1.00 98.38 450 ALA A N 1
ATOM 3405 C CA . ALA A 1 450 ? -12.368 5.450 4.703 1.00 98.38 450 ALA A CA 1
ATOM 3406 C C . ALA A 1 450 ? -11.691 6.575 3.902 1.00 98.38 450 ALA A C 1
ATOM 3408 O O . ALA A 1 450 ? -11.091 6.312 2.863 1.00 98.38 450 ALA A O 1
ATOM 3409 N N . GLN A 1 451 ? -11.728 7.815 4.404 1.00 96.06 451 GLN A N 1
ATOM 3410 C CA . GLN A 1 451 ? -11.076 8.957 3.763 1.00 96.06 451 GLN A CA 1
ATOM 3411 C C . GLN A 1 451 ? -9.556 8.782 3.678 1.00 96.06 451 GLN A C 1
ATOM 3413 O O . GLN A 1 451 ? -8.989 9.068 2.629 1.00 96.06 451 GLN A O 1
ATOM 3418 N N . GLY A 1 452 ? -8.909 8.283 4.732 1.00 96.12 452 GLY A N 1
ATOM 3419 C CA . GLY A 1 452 ? -7.475 7.993 4.724 1.00 96.12 452 GLY A CA 1
ATOM 3420 C C . GLY A 1 452 ? -7.099 6.946 3.674 1.00 96.12 452 GLY A C 1
ATOM 3421 O O . GLY A 1 452 ? -6.169 7.151 2.898 1.00 96.12 452 GLY A O 1
ATOM 3422 N N . ILE A 1 453 ? -7.873 5.863 3.562 1.00 95.56 453 ILE A N 1
ATOM 3423 C CA . ILE A 1 453 ? -7.664 4.843 2.522 1.00 95.56 453 ILE A CA 1
ATOM 3424 C C . ILE A 1 453 ? -7.865 5.437 1.117 1.00 95.56 453 ILE A C 1
ATOM 3426 O O . ILE A 1 453 ? -7.069 5.182 0.213 1.00 95.56 453 ILE A O 1
ATOM 3430 N N . ILE A 1 454 ? -8.894 6.268 0.922 1.00 90.44 454 ILE A N 1
ATOM 3431 C CA . ILE A 1 454 ? -9.152 6.950 -0.356 1.00 90.44 454 ILE A CA 1
ATOM 3432 C C . ILE A 1 454 ? -7.993 7.886 -0.724 1.00 90.44 454 ILE A C 1
ATOM 3434 O O . ILE A 1 454 ? -7.547 7.871 -1.872 1.00 90.44 454 ILE A O 1
ATOM 3438 N N . SER A 1 455 ? -7.489 8.675 0.230 1.00 84.00 455 SER A N 1
ATOM 3439 C CA . SER A 1 455 ? -6.345 9.572 0.029 1.00 84.00 455 SER A CA 1
ATOM 3440 C C . SER A 1 455 ? -5.079 8.798 -0.343 1.00 84.00 455 SER A C 1
ATOM 3442 O O . SER A 1 455 ? -4.405 9.165 -1.309 1.00 84.00 455 SER A O 1
ATOM 3444 N N . TYR A 1 456 ? -4.828 7.664 0.324 1.00 87.81 456 TYR A N 1
ATOM 3445 C CA . TYR A 1 456 ? -3.729 6.759 -0.014 1.00 87.81 456 TYR A CA 1
ATOM 3446 C C . TYR A 1 456 ? -3.802 6.295 -1.476 1.00 87.81 456 TYR A C 1
ATOM 3448 O O . TYR A 1 456 ? -2.828 6.413 -2.222 1.00 87.81 456 TYR A O 1
ATOM 3456 N N . PHE A 1 457 ? -4.972 5.835 -1.928 1.00 81.94 457 PHE A N 1
ATOM 3457 C CA . PHE A 1 457 ? -5.165 5.422 -3.322 1.00 81.94 457 PHE A CA 1
ATOM 3458 C C . PHE A 1 457 ? -5.094 6.580 -4.324 1.00 81.94 457 PHE A C 1
ATOM 3460 O O . PHE A 1 457 ? -4.698 6.373 -5.471 1.00 81.94 457 PHE A O 1
ATOM 3467 N N . ALA A 1 458 ? -5.451 7.796 -3.909 1.00 73.62 458 ALA A N 1
ATOM 3468 C CA . ALA A 1 458 ? -5.327 8.995 -4.730 1.00 73.62 458 ALA A CA 1
ATOM 3469 C C . ALA A 1 458 ? -3.877 9.511 -4.834 1.00 73.62 458 ALA A C 1
ATOM 3471 O O . ALA A 1 458 ? -3.587 10.310 -5.725 1.00 73.62 458 ALA A O 1
ATOM 3472 N N . GLY A 1 459 ? -2.969 9.059 -3.961 1.00 66.00 459 GLY A N 1
ATOM 3473 C CA . GLY A 1 459 ? -1.608 9.591 -3.862 1.00 66.00 459 GLY A CA 1
ATOM 3474 C C . GLY A 1 459 ? -1.550 11.004 -3.290 1.00 66.00 459 GLY A C 1
ATOM 3475 O O . GLY A 1 459 ? -0.641 11.757 -3.633 1.00 66.00 459 GLY A O 1
ATOM 3476 N N . VAL A 1 460 ? -2.544 11.380 -2.485 1.00 55.41 460 VAL A N 1
ATOM 3477 C CA . VAL A 1 460 ? -2.630 12.699 -1.859 1.00 55.41 460 VAL A CA 1
ATOM 3478 C C . VAL A 1 460 ? -2.213 12.554 -0.402 1.00 55.41 460 VAL A C 1
ATOM 3480 O O . VAL A 1 460 ? -2.884 11.844 0.344 1.00 55.41 460 VAL A O 1
ATOM 3483 N N . ASN A 1 461 ? -1.130 13.242 -0.035 1.00 45.66 461 ASN A N 1
ATOM 3484 C CA . ASN A 1 461 ? -0.773 13.547 1.349 1.00 45.66 461 ASN A CA 1
ATOM 3485 C C . ASN A 1 461 ? -1.108 15.010 1.628 1.00 45.66 461 ASN A C 1
ATOM 3487 O O . ASN A 1 461 ? -0.652 15.868 0.831 1.00 45.66 461 ASN A O 1
#

Foldseek 3Di:
DWFFQAQKFFWFADDDPPGDGPDIDGGRDDWAFPDDDPQKTWTADDPRDITITGNVRTDDDPDPDDDDDDDDDDDDDDDQFFWKKWFFQAQKFFWFADDDPPGDGPDIDGGGDIWTFPDDDVQWTWTADPPRDITIGGNVRTDMDGHGDPDDPDDDDPDQFDFDWDWDDDDQKIKIKTFANAAWDWDWDWDVPPTKIKIKTAPHDDDDHDAKAADPDLAFGTWGWDQPDVVRTIIMIITGGNWHNLQWDWDWDQDPRNGIIMIMIGGRPCLQPAEEEEEQPDAAPGQDDAFPVGRTFSVLSLLLRVLLQVLSVVSRHRYHYLDNHGHGDDQLSSQVVQVVVVHQEYEYETAAADPPLVDKFKEKEAAADCPDPQRNVCVVLLLLLRVLLQVLLCVQQVIDRPYYYYDPRPSRPSHRHRYMYIHNIYSSHPVVVVLSPDSVSSSSSSVSNSRSNVCSNRVHD

Mean predicted aligned error: 18.64 Å

pLDDT: mean 82.91, std 17.12, range [22.75, 98.94]

Solvent-accessible surface area (backbone atoms only — not comparable to full-atom values): 24830 Å² total; per-residue (Å²): 61,34,31,28,68,36,74,72,38,66,26,13,73,38,79,50,93,88,36,57,76,74,46,73,48,41,48,69,44,76,28,50,64,81,46,73,50,88,68,18,32,33,27,45,46,89,94,78,42,76,39,18,37,57,44,93,45,36,50,77,44,99,61,77,90,84,76,85,87,82,89,85,85,91,82,91,79,91,74,90,76,48,47,43,31,33,31,29,68,38,73,73,38,68,25,12,76,37,76,50,93,89,37,57,73,76,49,74,49,40,50,70,44,77,28,45,50,77,46,74,51,90,68,16,33,33,26,48,46,88,90,87,39,74,37,19,36,58,45,94,45,38,50,77,45,74,42,78,68,76,79,77,77,86,85,80,77,100,64,80,72,56,49,44,69,47,77,46,82,53,92,61,32,39,39,35,42,38,35,43,65,49,52,51,50,76,49,79,50,75,46,71,91,71,31,24,46,34,38,41,37,30,69,62,77,92,76,80,72,45,78,52,49,76,40,102,41,70,63,36,39,32,34,41,56,46,73,77,35,81,82,71,44,25,41,29,43,36,32,36,37,56,41,30,62,83,25,48,46,75,50,75,47,70,42,95,76,36,23,40,37,39,40,38,39,32,57,43,57,44,40,76,74,30,33,35,28,37,30,31,39,58,18,47,89,42,44,63,50,68,19,94,91,64,54,39,26,21,61,46,17,40,54,20,41,55,50,19,44,52,57,36,41,76,65,50,27,46,69,47,59,68,53,92,67,83,43,71,67,58,70,63,54,48,20,48,52,37,50,76,68,63,28,55,35,38,41,34,34,40,44,36,71,49,96,56,43,84,52,68,27,31,37,20,29,24,47,42,55,80,86,39,90,70,40,20,84,35,34,67,57,17,50,46,44,29,49,30,26,41,54,30,35,33,70,64,69,71,42,50,79,70,49,78,43,80,48,90,45,63,59,36,69,63,36,82,42,42,26,31,40,36,27,75,29,16,32,43,8,72,69,44,30,57,42,60,73,31,68,69,47,32,52,47,48,13,50,14,45,35,48,6,54,52,29,42,55,58,50,53,130

Radius of gyration: 32.53 Å; Cα contacts (8 Å, |Δi|>4): 1040; chains: 1; bounding box: 86×52×88 Å